Protein AF-0000000079470078 (afdb_homodimer)

Sequence (562 aa):
MTTTRTAFVFAGGGSLGAIQVGALRELVRAGERPDFLVGASVGALNACFFACAPDASGVEQLESIWCKLRRSDIFPVGFAGVLRMLGRGSLFDSRHLRTLVERNLPIRDLEQAKLPVHVVATNLSGATVVLSRGPAAEAVLASAAIPIAFPSVRIGDDYLMDGAIAGNTPILTALELGANRIIVLQTGYACALDGPPVGLAGLGLHAITLLICNQMARDVQIIEGKAIVHVTPHLCPLDVSPFDFKHSEKLIERGAQATRAWLDAGGLDHADTPAVFEHRHMTTTRTAFVFAGGGSLGAIQVGALRELVRAGERPDFLVGASVGALNACFFACAPDASGVEQLESIWCKLRRSDIFPVGFAGVLRMLGRGSLFDSRHLRTLVERNLPIRDLEQAKLPVHVVATNLSGATVVLSRGPAAEAVLASAAIPIAFPSVRIGDDYLMDGAIAGNTPILTALELGANRIIVLQTGYACALDGPPVGLAGLGLHAITLLICNQMARDVQIIEGKAIVHVTPHLCPLDVSPFDFKHSEKLIERGAQATRAWLDAGGLDHADTPAVFEHRH

Radius of gyration: 23.96 Å; Cα contacts (8 Å, |Δi|>4): 1253; chains: 2; bounding box: 62×66×58 Å

pLDDT: mean 86.07, std 15.33, range [37.25, 98.88]

Nearest PDB structures (foldseek):
  5fya-assembly1_A  TM=7.931E-01  e=3.901E-16  Pseudomonas aeruginosa PAO1
  5fqu-assembly1_A  TM=8.367E-01  e=1.237E-14  Pseudomonas aeruginosa PAO1
  5fqu-assembly1_B  TM=8.308E-01  e=2.936E-14  Pseudomonas aeruginosa PAO1
  5fya-assembly1_B  TM=7.875E-01  e=6.197E-15  Pseudomonas aeruginosa PAO1
  4kyi-assembly2_C  TM=5.304E-01  e=1.988E-07  Legionella pneumophila subsp. pneumophila str. Philadelphia 1

Solvent-accessible surface area (backbone atoms only — not comparable to full-atom values): 28267 Å² total; per-residue (Å²): 127,88,77,86,31,32,27,38,28,23,20,30,38,49,36,29,36,29,21,28,52,14,31,48,46,39,41,48,73,71,65,56,75,63,64,30,33,33,12,4,19,40,10,18,48,53,35,52,48,32,20,60,33,81,48,72,67,30,45,51,52,51,50,53,53,46,59,67,44,45,38,63,46,62,58,62,80,45,79,72,36,58,64,53,17,74,75,63,46,18,52,39,71,60,63,47,44,47,51,53,44,56,73,66,39,95,52,64,34,33,69,72,33,78,31,57,35,32,32,27,17,10,36,86,85,36,46,72,40,79,42,50,62,50,56,33,53,61,46,40,52,16,8,50,7,38,70,35,48,22,56,64,32,76,56,90,93,41,48,20,23,20,3,39,64,46,35,29,61,44,57,66,58,42,42,74,74,59,30,43,32,35,41,33,36,44,31,51,62,72,65,80,64,91,58,83,58,69,41,49,68,39,30,47,51,48,52,52,50,33,34,45,52,51,41,48,54,48,50,41,61,65,41,56,91,68,41,42,40,28,69,48,66,68,62,80,85,35,90,64,56,46,74,51,29,83,50,21,58,61,35,18,52,51,24,24,52,50,31,44,53,38,51,75,72,43,48,82,76,47,68,54,58,64,62,77,68,53,78,76,126,125,87,77,86,32,32,27,36,30,22,19,28,38,49,37,30,34,28,20,27,52,15,32,48,47,42,41,47,72,73,66,59,74,62,64,30,33,34,12,4,20,40,10,19,48,53,35,52,49,33,20,60,33,82,48,71,66,30,44,52,50,52,48,54,52,45,59,67,44,46,38,62,46,63,57,64,80,46,78,72,38,55,64,54,17,73,75,64,47,18,53,38,71,58,62,48,45,46,51,54,44,55,73,65,40,95,52,63,35,32,69,69,34,77,31,56,35,33,32,28,19,10,36,87,87,36,46,73,38,76,42,49,62,49,54,33,54,60,46,38,52,16,8,49,9,39,70,35,48,23,55,66,32,75,57,90,93,39,48,20,22,20,3,40,62,46,35,28,63,44,56,66,58,41,41,75,74,59,29,43,31,36,40,35,36,43,30,52,62,72,64,80,63,93,58,84,57,68,41,49,68,38,29,46,51,48,51,51,50,34,31,46,52,51,39,49,53,47,51,42,61,64,41,56,90,67,41,41,39,28,68,50,66,69,59,79,86,36,90,64,56,46,74,51,28,84,50,24,60,61,36,18,51,52,25,23,51,49,30,44,54,38,52,75,70,42,46,81,75,47,66,54,57,64,62,77,70,53,80,75,126

Foldseek 3Di:
DPDAAEEEWEFDFALLSLLLLLLLLQCQVVVDDHQAYEYFAVGLLVRQQCLQPVHNVSSVLVLVLLQPDFLCLQQVPDPVQCVVLVPPQASDECVSVLVSSVVRRPDQWQLPGNHFYWYWWAFPVQAIDIGRIGGSSLSNSLQNQAHNHYAFGDDPNTTTHHRLSNARGPVVVVVVVPHQEYEYRYSADQPPDPDQDDDPVSNVVVVSVVVSLVVLLVVLVVCPPVHFYFYQAHDPNDPDHSSGSNCSNVSSNSSNVSSNVCVVVPSVVHRDHSVRSVPPD/DPDAAEEEWEFDFALLSLLLLLLLLQCQVVVDDHQAYEYFAVGLLVRQQCLQPVHNVSSVLVLVLLQPDALCLQQVPDPVQCVVLVPPQASDECVSVLVSSVVRRPDQWQLPGNHFYWYWWAFPVQAIDIGRIGGSSLSNSLQNQAHNHYAFGDDPNTTTHHRLSNARGPVVVVVVVPHQEYEYRDSADQPPDPDQDDDPVSNVVVVSVVVSLVVLLVVLVVCPPVHFYFYQAHDPNDPDHSSGSNCSNVSSNSSNVSSNVCVVVPSVVHRDHSVRSVPPD

Organism: NCBI:txid2803784

InterPro domains:
  IPR002641 Patatin-like phospholipase domain [PF01734] (9-175)
  IPR002641 Patatin-like phospholipase domain [PS51635] (8-175)
  IPR016035 Acyl transferase/acyl hydrolase/lysophospholipase [SSF52151] (1-195)
  IPR050301 Neuropathy target esterase [PTHR14226] (3-264)

Secondary structure (DSSP, 8-state):
-----EEEEE---GGGHHHHHHHHHHHHHTT---SEEEEETHHHHHHHHHHHS-SHHHHHHHHHHHHH--HHHH----HHHHHHHHHHSSSS-SHHHHHHHHHH---SBGGGSSS-EEEEEEETTS-EEEE-SSBHHHHHHHHT--TTTS--EEETTEEEEETHHHHSS-HHHHHHTT-SEEEEE--------SSPPSHHHHHHHHHHHHHHHHHHHHHHHHHTTTSEEEEPPP-SS----TT-GGGHHHHHHHHHHHHHHHHHTTTTTSPPPGGGG----/-----EEEEE---GGGHHHHHHHHHHHHHTT---SEEEEETHHHHHHHHHHHS-SHHHHHHHHHHHHH--HHHH----HHHHHHHHHHSSSS-SHHHHHHHHHH---SBGGGSSS-EEEEEEETTS-EEEE-SSBHHHHHHHHT--TTTS--EEETTEEEEETHHHHSS-HHHHHHTT-SEEEEE--------SSPPSHHHHHHHHHHHHHHHHHHHHHHHHHTTTSEEEEPPP-SS----TT-GGGHHHHHHHHHHHHHHHHHTTTTTSPPPGGGG----

Structure (mmCIF, N/CA/C/O backbone):
data_AF-0000000079470078-model_v1
#
loop_
_entity.id
_entity.type
_entity.pdbx_description
1 polymer 'Patatin-like phospholipase family protein'
#
loop_
_atom_site.group_PDB
_atom_site.id
_atom_site.type_symbol
_atom_site.label_ato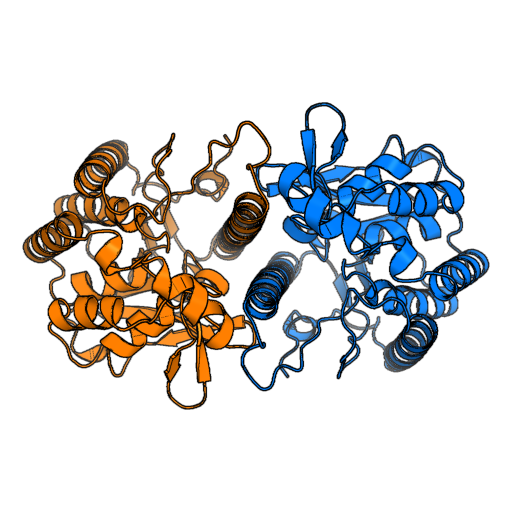m_id
_atom_site.label_alt_id
_atom_site.label_comp_id
_atom_site.label_asym_id
_atom_site.label_entity_id
_atom_site.label_seq_id
_atom_site.pdbx_PDB_ins_code
_atom_site.Cartn_x
_atom_site.Cartn_y
_atom_site.Cartn_z
_atom_site.occupancy
_atom_site.B_iso_or_equiv
_atom_site.auth_seq_id
_atom_site.auth_comp_id
_atom_site.auth_asym_id
_atom_site.auth_atom_id
_atom_site.pdbx_PDB_model_num
ATOM 1 N N . MET A 1 1 ? 31.797 -16.391 -11.164 1 42.53 1 MET A N 1
ATOM 2 C CA . MET A 1 1 ? 30.672 -16 -12.016 1 42.53 1 MET A CA 1
ATOM 3 C C . MET A 1 1 ? 29.344 -16.25 -11.312 1 42.53 1 MET A C 1
ATOM 5 O O . MET A 1 1 ? 29.047 -17.359 -10.898 1 42.53 1 MET A O 1
ATOM 9 N N . THR A 1 2 ? 28.766 -15.242 -10.648 1 64.88 2 THR A N 1
ATOM 10 C CA . THR A 1 2 ? 27.625 -15.531 -9.773 1 64.88 2 THR A CA 1
ATOM 11 C C . THR A 1 2 ? 26.547 -16.281 -10.531 1 64.88 2 THR A C 1
ATOM 13 O O . THR A 1 2 ? 26.266 -15.984 -11.695 1 64.88 2 THR A O 1
ATOM 16 N N . THR A 1 3 ? 26.344 -17.625 -10.312 1 88 3 THR A N 1
ATOM 17 C CA . THR A 1 3 ? 25.359 -18.5 -10.93 1 88 3 THR A CA 1
ATOM 18 C C . THR A 1 3 ? 23.984 -17.844 -10.984 1 88 3 THR A C 1
ATOM 20 O O . THR A 1 3 ? 23.562 -17.203 -10.016 1 88 3 THR A O 1
ATOM 23 N N . THR A 1 4 ? 23.453 -17.75 -12.242 1 93.75 4 THR A N 1
ATOM 24 C CA . THR A 1 4 ? 22.141 -17.156 -12.445 1 93.75 4 THR A CA 1
ATOM 25 C C . THR A 1 4 ? 21.062 -18 -11.805 1 93.75 4 THR A C 1
ATOM 27 O O . THR A 1 4 ? 21 -19.219 -12.016 1 93.75 4 THR A O 1
ATOM 30 N N . ARG A 1 5 ? 20.391 -17.469 -10.891 1 97.75 5 ARG A N 1
ATOM 31 C CA . ARG A 1 5 ? 19.219 -18.078 -10.281 1 97.75 5 ARG A CA 1
ATOM 32 C C . ARG A 1 5 ? 17.953 -17.344 -10.688 1 97.75 5 ARG A C 1
ATOM 34 O O . ARG A 1 5 ? 17.703 -16.219 -10.227 1 97.75 5 ARG A O 1
ATOM 41 N N . THR A 1 6 ? 17.109 -18.016 -11.539 1 98 6 THR A N 1
ATOM 42 C CA . THR A 1 6 ? 15.961 -17.359 -12.164 1 98 6 THR A CA 1
ATOM 43 C C . THR A 1 6 ? 14.664 -17.719 -11.438 1 98 6 THR A C 1
ATOM 45 O O . THR A 1 6 ? 14.398 -18.906 -11.18 1 98 6 THR A O 1
ATOM 48 N N . ALA A 1 7 ? 13.93 -16.703 -11.094 1 98.62 7 ALA A N 1
ATOM 49 C CA . ALA A 1 7 ? 12.594 -16.922 -10.531 1 98.62 7 ALA A CA 1
ATOM 50 C C . ALA A 1 7 ? 11.516 -16.391 -11.469 1 98.62 7 ALA A C 1
ATOM 52 O O . ALA A 1 7 ? 11.672 -15.32 -12.07 1 98.62 7 ALA A O 1
ATOM 53 N N . PHE A 1 8 ? 10.492 -17.156 -11.703 1 98.69 8 PHE A N 1
ATOM 54 C CA . PHE A 1 8 ? 9.242 -16.609 -12.227 1 98.69 8 PHE A CA 1
ATOM 55 C C . PHE A 1 8 ? 8.344 -16.125 -11.094 1 98.69 8 PHE A C 1
ATOM 57 O O . PHE A 1 8 ? 8.078 -16.875 -10.148 1 98.69 8 PHE A O 1
ATOM 64 N N . VAL A 1 9 ? 7.965 -14.898 -11.164 1 98.38 9 VAL A N 1
ATOM 65 C CA . VAL A 1 9 ? 7.094 -14.297 -10.156 1 98.38 9 VAL A CA 1
ATOM 66 C C . VAL A 1 9 ? 5.711 -14.039 -10.75 1 98.38 9 VAL A C 1
ATOM 68 O O . VAL A 1 9 ? 5.586 -13.328 -11.75 1 98.38 9 VAL A O 1
ATOM 71 N N . PHE A 1 10 ? 4.738 -14.664 -10.125 1 97.88 10 PHE A N 1
ATOM 72 C CA . PHE A 1 10 ? 3.361 -14.539 -10.594 1 97.88 10 PHE A CA 1
ATOM 73 C C . PHE A 1 10 ? 2.582 -13.562 -9.727 1 97.88 10 PHE A C 1
ATOM 75 O O . PHE A 1 10 ? 2.309 -13.836 -8.555 1 97.88 10 PHE A O 1
ATOM 82 N N . ALA A 1 11 ? 2.164 -12.453 -10.312 1 95.5 11 ALA A N 1
ATOM 83 C CA . ALA A 1 11 ? 1.439 -11.406 -9.594 1 95.5 11 ALA A CA 1
ATOM 84 C C . ALA A 1 11 ? -0.006 -11.828 -9.336 1 95.5 11 ALA A C 1
ATOM 86 O O . ALA A 1 11 ? -0.563 -12.648 -10.062 1 95.5 11 ALA A O 1
ATOM 87 N N . GLY A 1 12 ? -0.59 -11.289 -8.297 1 93.44 12 GLY A N 1
ATOM 88 C CA . GLY A 1 12 ? -2.025 -11.414 -8.094 1 93.44 12 GLY A CA 1
ATOM 89 C C . GLY A 1 12 ? -2.84 -10.57 -9.055 1 93.44 12 GLY A C 1
ATOM 90 O O . GLY A 1 12 ? -2.307 -9.664 -9.695 1 93.44 12 GLY A O 1
ATOM 91 N N . GLY A 1 13 ? -4.172 -10.953 -9.125 1 89.75 13 GLY A N 1
ATOM 92 C CA . GLY A 1 13 ? -4.965 -10.148 -10.047 1 89.75 13 GLY A CA 1
ATOM 93 C C . GLY A 1 13 ? -6.309 -10.773 -10.367 1 89.75 13 GLY A C 1
ATOM 94 O O . GLY A 1 13 ? -6.973 -10.367 -11.328 1 89.75 13 GLY A O 1
ATOM 95 N N . GLY A 1 14 ? -6.766 -11.734 -9.664 1 88.12 14 GLY A N 1
ATOM 96 C CA . GLY A 1 14 ? -8.055 -12.367 -9.906 1 88.12 14 GLY A CA 1
ATOM 97 C C . GLY A 1 14 ? -8.164 -13.016 -11.273 1 88.12 14 GLY A C 1
ATOM 98 O O . GLY A 1 14 ? -7.293 -13.797 -11.664 1 88.12 14 GLY A O 1
ATOM 99 N N . SER A 1 15 ? -9.25 -12.633 -11.984 1 85.5 15 SER A N 1
ATOM 100 C CA . SER A 1 15 ? -9.508 -13.234 -13.289 1 85.5 15 SER A CA 1
ATOM 101 C C . SER A 1 15 ? -8.414 -12.875 -14.289 1 85.5 15 SER A C 1
ATOM 103 O O . SER A 1 15 ? -8.25 -13.547 -15.305 1 85.5 15 SER A O 1
ATOM 105 N N . LEU A 1 16 ? -7.664 -11.945 -13.992 1 88.69 16 LEU A N 1
ATOM 106 C CA . LEU A 1 16 ? -6.621 -11.492 -14.906 1 88.69 16 LEU A CA 1
ATOM 107 C C . LEU A 1 16 ? -5.41 -12.414 -14.859 1 88.69 16 LEU A C 1
ATOM 109 O O . LEU A 1 16 ? -4.488 -12.281 -15.664 1 88.69 16 LEU A O 1
ATOM 113 N N . GLY A 1 17 ? -5.484 -13.336 -13.977 1 93.25 17 GLY A N 1
ATOM 114 C CA . GLY A 1 17 ? -4.484 -14.391 -13.961 1 93.25 17 GLY A CA 1
ATOM 115 C C . GLY A 1 17 ? -4.41 -15.164 -15.266 1 93.25 17 GLY A C 1
ATOM 116 O O . GLY A 1 17 ? -3.404 -15.812 -15.555 1 93.25 17 GLY A O 1
ATOM 117 N N . ALA A 1 18 ? -5.465 -15.078 -16.047 1 94 18 ALA A N 1
ATOM 118 C CA . ALA A 1 18 ? -5.492 -15.719 -17.344 1 94 18 ALA A CA 1
ATOM 119 C C . ALA A 1 18 ? -4.402 -15.156 -18.266 1 94 18 ALA A C 1
ATOM 121 O O . ALA A 1 18 ? -3.846 -15.875 -19.094 1 94 18 ALA A O 1
ATOM 122 N N . ILE A 1 19 ? -4.07 -13.938 -18.125 1 94.88 19 ILE A N 1
ATOM 123 C CA . ILE A 1 19 ? -3.033 -13.281 -18.906 1 94.88 19 ILE A CA 1
ATOM 124 C C . ILE A 1 19 ? -1.687 -13.953 -18.656 1 94.88 19 ILE A C 1
ATOM 126 O O . ILE A 1 19 ? -0.896 -14.148 -19.578 1 94.88 19 ILE A O 1
ATOM 130 N N . GLN A 1 20 ? -1.44 -14.336 -17.438 1 97.06 20 GLN A N 1
ATOM 131 C CA . GLN A 1 20 ? -0.199 -15 -17.047 1 97.06 20 GLN A CA 1
ATOM 132 C C . GLN A 1 20 ? -0.036 -16.328 -17.781 1 97.06 20 GLN A C 1
ATOM 134 O O . GLN A 1 20 ? 1.083 -16.734 -18.109 1 97.06 20 GLN A O 1
ATOM 139 N N . VAL A 1 21 ? -1.166 -17 -17.969 1 97.38 21 VAL A N 1
ATOM 140 C CA . VAL A 1 21 ? -1.123 -18.297 -18.641 1 97.38 21 VAL A CA 1
ATOM 141 C C . VAL A 1 21 ? -0.619 -18.125 -20.078 1 97.38 21 VAL A C 1
ATOM 143 O O . VAL A 1 21 ? 0.229 -18.891 -20.547 1 97.38 21 VAL A O 1
ATOM 146 N N . GLY A 1 22 ? -1.118 -17.125 -20.766 1 97.5 22 GLY A N 1
ATOM 147 C CA . GLY A 1 22 ? -0.617 -16.812 -22.094 1 97.5 22 GLY A CA 1
ATOM 148 C C . GLY A 1 22 ? 0.854 -16.438 -22.094 1 97.5 22 GLY A C 1
ATOM 149 O O . GLY A 1 22 ? 1.605 -16.891 -22.969 1 97.5 22 GLY A O 1
ATOM 150 N N . ALA A 1 23 ? 1.234 -15.617 -21.172 1 97.56 23 ALA A N 1
ATOM 151 C CA . ALA A 1 23 ? 2.639 -15.227 -21.047 1 97.56 23 ALA A CA 1
ATOM 152 C C . ALA A 1 23 ? 3.523 -16.453 -20.797 1 97.56 23 ALA A C 1
ATOM 154 O O . ALA A 1 23 ? 4.586 -16.578 -21.406 1 97.56 23 ALA A O 1
ATOM 155 N N . LEU A 1 24 ? 3.039 -17.281 -19.922 1 98.25 24 LEU A N 1
ATOM 156 C CA . LEU A 1 24 ? 3.771 -18.5 -19.562 1 98.25 24 LEU A CA 1
ATOM 157 C C . LEU A 1 24 ? 3.963 -19.391 -20.781 1 98.25 24 LEU A C 1
ATOM 159 O O . LEU A 1 24 ? 5.043 -19.953 -20.984 1 98.25 24 LEU A O 1
ATOM 163 N N . ARG A 1 25 ? 2.967 -19.547 -21.547 1 98.12 25 ARG A N 1
ATOM 164 C CA . ARG A 1 25 ? 3.023 -20.328 -22.781 1 98.12 25 ARG A CA 1
ATOM 165 C C . ARG A 1 25 ? 4.168 -19.875 -23.672 1 98.12 25 ARG A C 1
ATOM 167 O O . ARG A 1 25 ? 4.965 -20.688 -24.141 1 98.12 25 ARG A O 1
ATOM 174 N N . GLU A 1 26 ? 4.258 -18.609 -23.875 1 98.19 26 GLU A N 1
ATOM 175 C CA . GLU A 1 26 ? 5.258 -18.062 -24.781 1 98.19 26 GLU A CA 1
ATOM 176 C C . GLU A 1 26 ? 6.652 -18.109 -24.172 1 98.19 26 GLU A C 1
ATOM 178 O O . GLU A 1 26 ? 7.641 -18.328 -24.875 1 98.19 26 GLU A O 1
ATOM 183 N N . LEU A 1 27 ? 6.773 -17.906 -22.891 1 97.94 27 LEU A N 1
ATOM 184 C CA . LEU A 1 27 ? 8.062 -18.016 -22.219 1 97.94 27 LEU A CA 1
ATOM 185 C C . LEU A 1 27 ? 8.617 -19.422 -22.312 1 97.94 27 LEU A C 1
ATOM 187 O O . LEU A 1 27 ? 9.797 -19.625 -22.625 1 97.94 27 LEU A O 1
ATOM 191 N N . VAL A 1 28 ? 7.754 -20.406 -22.016 1 97.94 28 VAL A N 1
ATOM 192 C CA . VAL A 1 28 ? 8.156 -21.797 -22.094 1 97.94 28 VAL A CA 1
ATOM 193 C C . VAL A 1 28 ? 8.539 -22.156 -23.531 1 97.94 28 VAL A C 1
ATOM 195 O O . VAL A 1 28 ? 9.547 -22.828 -23.766 1 97.94 28 VAL A O 1
ATOM 198 N N . ARG A 1 29 ? 7.805 -21.703 -24.453 1 97 29 ARG A N 1
ATOM 199 C CA . ARG A 1 29 ? 8.102 -21.938 -25.859 1 97 29 ARG A CA 1
ATOM 200 C C . ARG A 1 29 ? 9.461 -21.344 -26.25 1 97 29 ARG A C 1
ATOM 202 O O . ARG A 1 29 ? 10.188 -21.922 -27.062 1 97 29 ARG A O 1
ATOM 209 N N . ALA A 1 30 ? 9.766 -20.266 -25.703 1 96.69 30 ALA A N 1
ATOM 210 C CA . ALA A 1 30 ? 11.016 -19.578 -26 1 96.69 30 ALA A CA 1
ATOM 211 C C . ALA A 1 30 ? 12.195 -20.234 -25.281 1 96.69 30 ALA A C 1
ATOM 213 O O . ALA A 1 30 ? 13.336 -19.797 -25.438 1 96.69 30 ALA A O 1
ATOM 214 N N . GLY A 1 31 ? 11.906 -21.203 -24.438 1 96.38 31 GLY A N 1
ATOM 215 C CA . GLY A 1 31 ? 12.961 -21.984 -23.797 1 96.38 31 GLY A CA 1
ATOM 216 C C . GLY A 1 31 ? 13.328 -21.453 -22.406 1 96.38 31 GLY A C 1
ATOM 217 O O . GLY A 1 31 ? 14.305 -21.922 -21.812 1 96.38 31 GLY A O 1
ATOM 218 N N . GLU A 1 32 ? 12.594 -20.516 -21.891 1 96.56 32 GLU A N 1
ATOM 219 C CA . GLU A 1 32 ? 12.852 -20 -20.547 1 96.56 32 GLU A CA 1
ATOM 220 C C . GLU A 1 32 ? 12.438 -21 -19.469 1 96.56 32 GLU A C 1
ATOM 222 O O . GLU A 1 32 ? 11.383 -21.641 -19.578 1 96.56 32 GLU A O 1
ATOM 227 N N . ARG A 1 33 ? 13.375 -21.188 -18.484 1 96.5 33 ARG A N 1
ATOM 228 C CA . ARG A 1 33 ? 13.102 -22.109 -17.391 1 96.5 33 ARG A CA 1
ATOM 229 C C . ARG A 1 33 ? 13.484 -21.469 -16.047 1 96.5 33 ARG A C 1
ATOM 231 O O . ARG A 1 33 ? 14.609 -21.016 -15.867 1 96.5 33 ARG A O 1
ATOM 238 N N . PRO A 1 34 ? 12.555 -21.453 -15.133 1 98.06 34 PRO A N 1
ATOM 239 C CA . PRO A 1 34 ? 12.875 -20.922 -13.805 1 98.06 34 PRO A CA 1
ATOM 240 C C . PRO A 1 34 ? 13.523 -21.953 -12.891 1 98.06 34 PRO A C 1
ATOM 242 O O . PRO A 1 34 ? 13.336 -23.156 -13.094 1 98.06 34 PRO A O 1
ATOM 245 N N . ASP A 1 35 ? 14.289 -21.469 -11.938 1 98.5 35 ASP A N 1
ATOM 246 C CA . ASP A 1 35 ? 14.789 -22.312 -10.859 1 98.5 35 ASP A CA 1
ATOM 247 C C . ASP A 1 35 ? 13.727 -22.5 -9.773 1 98.5 35 ASP A C 1
ATOM 249 O O . ASP A 1 35 ? 13.703 -23.516 -9.086 1 98.5 35 ASP A O 1
ATOM 253 N N . PHE A 1 36 ? 12.914 -21.516 -9.586 1 98.75 36 PHE A N 1
ATOM 254 C CA . PHE A 1 36 ? 11.797 -21.625 -8.656 1 98.75 36 PHE A CA 1
ATOM 255 C C . PHE A 1 36 ? 10.703 -20.625 -9 1 98.75 36 PHE A C 1
ATOM 257 O O . PHE A 1 36 ? 10.906 -19.75 -9.844 1 98.75 36 PHE A O 1
ATOM 264 N N . LEU A 1 37 ? 9.547 -20.781 -8.367 1 98.81 37 LEU A N 1
ATOM 265 C CA . LEU A 1 37 ? 8.375 -19.953 -8.625 1 98.81 37 LEU A CA 1
ATOM 266 C C . LEU A 1 37 ? 7.902 -19.281 -7.344 1 98.81 37 LEU A C 1
ATOM 268 O O . LEU A 1 37 ? 8.008 -19.844 -6.258 1 98.81 37 LEU A O 1
ATOM 272 N N . VAL A 1 38 ? 7.449 -18.062 -7.434 1 98.81 38 VAL A N 1
ATOM 273 C CA . VAL A 1 38 ? 6.801 -17.328 -6.352 1 98.81 38 VAL A CA 1
ATOM 274 C C . VAL A 1 38 ? 5.477 -16.75 -6.84 1 98.81 38 VAL A C 1
ATOM 276 O O . VAL A 1 38 ? 5.395 -16.234 -7.957 1 98.81 38 VAL A O 1
ATOM 279 N N . GLY A 1 39 ? 4.457 -16.844 -6.023 1 98.5 39 GLY A N 1
ATOM 280 C CA . GLY A 1 39 ? 3.184 -16.312 -6.469 1 98.5 39 GLY A CA 1
ATOM 281 C C . GLY A 1 39 ? 2.322 -15.797 -5.328 1 98.5 39 GLY A C 1
ATOM 282 O O . GLY A 1 39 ? 2.473 -16.234 -4.188 1 98.5 39 GLY A O 1
ATOM 283 N N . ALA A 1 40 ? 1.438 -14.914 -5.617 1 97.75 40 ALA A N 1
ATOM 284 C CA . ALA A 1 40 ? 0.441 -14.383 -4.691 1 97.75 40 ALA A CA 1
ATOM 285 C C . ALA A 1 40 ? -0.959 -14.453 -5.293 1 97.75 40 ALA A C 1
ATOM 287 O O . ALA A 1 40 ? -1.159 -14.117 -6.461 1 97.75 40 ALA A O 1
ATOM 288 N N . SER A 1 41 ? -1.941 -14.859 -4.461 1 95.88 41 SER A N 1
ATOM 289 C CA . SER A 1 41 ? -3.336 -14.945 -4.879 1 95.88 41 SER A CA 1
ATOM 290 C C . SER A 1 41 ? -3.486 -15.812 -6.125 1 95.88 41 SER A C 1
ATOM 292 O O . SER A 1 41 ? -3.031 -16.953 -6.152 1 95.88 41 SER A O 1
ATOM 294 N N . VAL A 1 42 ? -4.082 -15.336 -7.172 1 93.56 42 VAL A N 1
ATOM 295 C CA . VAL A 1 42 ? -4.246 -16.125 -8.391 1 93.56 42 VAL A CA 1
ATOM 296 C C . VAL A 1 42 ? -2.877 -16.516 -8.945 1 93.56 42 VAL A C 1
ATOM 298 O O . VAL A 1 42 ? -2.727 -17.578 -9.539 1 93.56 42 VAL A O 1
ATOM 301 N N . GLY A 1 43 ? -1.901 -15.664 -8.734 1 96.81 43 GLY A N 1
ATOM 302 C CA . GLY A 1 43 ? -0.54 -16 -9.117 1 96.81 43 GLY A CA 1
ATOM 303 C C . GLY A 1 43 ? -0.015 -17.234 -8.398 1 96.81 43 GLY A C 1
ATOM 304 O O . GLY A 1 43 ? 0.712 -18.047 -8.984 1 96.81 43 GLY A O 1
ATOM 305 N N . ALA A 1 44 ? -0.37 -17.328 -7.133 1 97.75 44 ALA A N 1
ATOM 306 C CA . ALA A 1 44 ? -0.002 -18.531 -6.387 1 97.75 44 ALA A CA 1
ATOM 307 C C . ALA A 1 44 ? -0.649 -19.766 -6.996 1 97.75 44 ALA A C 1
ATOM 309 O O . ALA A 1 44 ? -0.018 -20.828 -7.086 1 97.75 44 ALA A O 1
ATOM 310 N N . LEU A 1 45 ? -1.897 -19.625 -7.387 1 95.25 45 LEU A N 1
ATOM 311 C CA . LEU A 1 45 ? -2.592 -20.719 -8.047 1 95.25 45 LEU A CA 1
ATOM 312 C C . LEU A 1 45 ? -1.86 -21.141 -9.32 1 95.25 45 LEU A C 1
ATOM 314 O O . LEU A 1 45 ? -1.527 -22.312 -9.492 1 95.25 45 LEU A O 1
ATOM 318 N N . ASN A 1 46 ? -1.574 -20.188 -10.172 1 97.38 46 ASN A N 1
ATOM 319 C CA . ASN A 1 46 ? -0.867 -20.469 -11.414 1 97.38 46 ASN A CA 1
ATOM 320 C C . ASN A 1 46 ? 0.509 -21.078 -11.156 1 97.38 46 ASN A C 1
ATOM 322 O O . ASN A 1 46 ? 0.897 -22.047 -11.805 1 97.38 46 ASN A O 1
ATOM 326 N N . ALA A 1 47 ? 1.214 -20.5 -10.211 1 98.38 47 ALA A N 1
ATOM 327 C CA . ALA A 1 47 ? 2.561 -20.969 -9.891 1 98.38 47 ALA A CA 1
ATOM 328 C C . ALA A 1 47 ? 2.537 -22.406 -9.398 1 98.38 47 ALA A C 1
ATOM 330 O O . ALA A 1 47 ? 3.344 -23.234 -9.844 1 98.38 47 ALA A O 1
ATOM 331 N N . CYS A 1 48 ? 1.633 -22.734 -8.516 1 97.88 48 CYS A N 1
ATOM 332 C CA . CYS A 1 48 ? 1.561 -24.078 -7.953 1 97.88 48 CYS A CA 1
ATOM 333 C C . CYS A 1 48 ? 1.213 -25.109 -9.031 1 97.88 48 CYS A C 1
ATOM 335 O O . CYS A 1 48 ? 1.815 -26.188 -9.086 1 97.88 48 CYS A O 1
ATOM 337 N N . PHE A 1 49 ? 0.284 -24.766 -9.852 1 96.75 49 PHE A N 1
ATOM 338 C CA . PHE A 1 49 ? -0.088 -25.688 -10.922 1 96.75 49 PHE A CA 1
ATOM 339 C C . PHE A 1 49 ? 1.086 -25.922 -11.859 1 96.75 49 PHE A C 1
ATOM 341 O O . PHE A 1 49 ? 1.413 -27.078 -12.172 1 96.75 49 PHE A O 1
ATOM 348 N N . PHE A 1 50 ? 1.707 -24.844 -12.32 1 98.06 50 PHE A N 1
ATOM 349 C CA . PHE A 1 50 ? 2.83 -24.969 -13.242 1 98.06 50 PHE A CA 1
ATOM 350 C C . PHE A 1 50 ? 3.982 -25.719 -12.594 1 98.06 50 PHE A C 1
ATOM 352 O O . PHE A 1 50 ? 4.695 -26.484 -13.258 1 98.06 50 PHE A O 1
ATOM 359 N N . ALA A 1 51 ? 4.168 -25.516 -11.297 1 98.44 51 ALA A N 1
ATOM 360 C CA . ALA A 1 51 ? 5.262 -26.156 -10.57 1 98.44 51 ALA A CA 1
ATOM 361 C C . ALA A 1 51 ? 5.152 -27.688 -10.656 1 98.44 51 ALA A C 1
ATOM 363 O O . ALA A 1 51 ? 6.16 -28.391 -10.594 1 98.44 51 ALA A O 1
ATOM 364 N N . CYS A 1 52 ? 3.969 -28.219 -10.789 1 97.25 52 CYS A N 1
ATOM 365 C CA . CYS A 1 52 ? 3.723 -29.656 -10.82 1 97.25 52 CYS A CA 1
ATOM 366 C C . CYS A 1 52 ? 4.039 -30.234 -12.195 1 97.25 52 CYS A C 1
ATOM 368 O O . CYS A 1 52 ? 4.363 -31.406 -12.32 1 97.25 52 CYS A O 1
ATOM 370 N N . ALA A 1 53 ? 3.889 -29.469 -13.219 1 96.94 53 ALA A N 1
ATOM 371 C CA . ALA A 1 53 ? 4.219 -29.828 -14.594 1 96.94 53 ALA A CA 1
ATOM 372 C C . ALA A 1 53 ? 4.816 -28.641 -15.344 1 96.94 53 ALA A C 1
ATOM 374 O O . ALA A 1 53 ? 4.176 -28.062 -16.219 1 96.94 53 ALA A O 1
ATOM 375 N N . PRO A 1 54 ? 6.105 -28.359 -15.094 1 97.69 54 PRO A N 1
ATOM 376 C CA . PRO A 1 54 ? 6.727 -27.125 -15.594 1 97.69 54 PRO A CA 1
ATOM 377 C C . PRO A 1 54 ? 7.215 -27.266 -17.031 1 97.69 54 PRO A C 1
ATOM 379 O O . PRO A 1 54 ? 8.398 -27.047 -17.312 1 97.69 54 PRO A O 1
ATOM 382 N N . ASP A 1 55 ? 6.297 -27.578 -17.922 1 97.06 55 ASP A N 1
ATOM 383 C CA . ASP A 1 55 ? 6.562 -27.734 -19.344 1 97.06 55 ASP A CA 1
ATOM 384 C C . ASP A 1 55 ? 5.348 -27.328 -20.188 1 97.06 55 ASP A C 1
ATOM 386 O O . ASP A 1 55 ? 4.383 -26.781 -19.656 1 97.06 55 ASP A O 1
ATOM 390 N N . ALA A 1 56 ? 5.461 -27.516 -21.484 1 97.06 56 ALA A N 1
ATOM 391 C CA . ALA A 1 56 ? 4.41 -27.078 -22.406 1 97.06 56 ALA A CA 1
ATOM 392 C C . ALA A 1 56 ? 3.094 -27.797 -22.094 1 97.06 56 ALA A C 1
ATOM 394 O O . ALA A 1 56 ? 2.023 -27.188 -22.188 1 97.06 56 ALA A O 1
ATOM 395 N N . SER A 1 57 ? 3.178 -29 -21.781 1 95.69 57 SER A N 1
ATOM 396 C CA . SER A 1 57 ? 1.975 -29.766 -21.453 1 95.69 57 SER A CA 1
ATOM 397 C C . SER A 1 57 ? 1.291 -29.219 -20.203 1 95.69 57 SER A C 1
ATOM 399 O O . SER A 1 57 ? 0.062 -29.141 -20.156 1 95.69 57 SER A O 1
ATOM 401 N N . GLY A 1 58 ? 2.084 -28.938 -19.234 1 95.62 58 GLY A N 1
ATOM 402 C CA . GLY A 1 58 ? 1.534 -28.328 -18.047 1 95.62 58 GLY A CA 1
ATOM 403 C C . GLY A 1 58 ? 0.846 -27 -18.297 1 95.62 58 GLY A C 1
ATOM 404 O O . GLY A 1 58 ? -0.19 -26.703 -17.703 1 95.62 58 GLY A O 1
ATOM 405 N N . VAL A 1 59 ? 1.401 -26.188 -19.188 1 97.75 59 VAL A N 1
ATOM 406 C CA . VAL A 1 59 ? 0.795 -24.906 -19.547 1 97.75 59 VAL A CA 1
ATOM 407 C C . VAL A 1 59 ? -0.545 -25.156 -20.234 1 97.75 59 VAL A C 1
ATOM 409 O O . VAL A 1 59 ? -1.522 -24.453 -19.969 1 97.75 59 VAL A O 1
ATOM 412 N N . GLU A 1 60 ? -0.578 -26.094 -21.094 1 96.38 60 GLU A N 1
ATOM 413 C CA . GLU A 1 60 ? -1.816 -26.438 -21.781 1 96.38 60 GLU A CA 1
ATOM 414 C C . GLU A 1 60 ? -2.908 -26.844 -20.797 1 96.38 60 GLU A C 1
ATOM 416 O O . GLU A 1 60 ? -4.07 -26.484 -20.969 1 96.38 60 GLU A O 1
ATOM 421 N N . GLN A 1 61 ? -2.566 -27.641 -19.875 1 94.94 61 GLN A N 1
ATOM 422 C CA . GLN A 1 61 ? -3.521 -28.047 -18.844 1 94.94 61 GLN A CA 1
ATOM 423 C C . GLN A 1 61 ? -4.031 -26.844 -18.062 1 94.94 61 GLN A C 1
ATOM 425 O O . GLN A 1 61 ? -5.227 -26.734 -17.781 1 94.94 61 GLN A O 1
ATOM 430 N N . LEU A 1 62 ? -3.127 -26.031 -17.688 1 95.69 62 LEU A N 1
ATOM 431 C CA . LEU A 1 62 ? -3.492 -24.812 -16.969 1 95.69 62 LEU A CA 1
ATOM 432 C C . LEU A 1 62 ? -4.453 -23.969 -17.797 1 95.69 62 LEU A C 1
ATOM 434 O O . LEU A 1 62 ? -5.426 -23.422 -17.266 1 95.69 62 LEU A O 1
ATOM 438 N N . GLU A 1 63 ? -4.164 -23.844 -19.078 1 96.12 63 GLU A N 1
ATOM 439 C CA . GLU A 1 63 ? -5.059 -23.141 -20 1 96.12 63 GLU A CA 1
ATOM 440 C C . GLU A 1 63 ? -6.461 -23.734 -19.969 1 96.12 63 GLU A C 1
ATOM 442 O O . GLU A 1 63 ? -7.453 -23 -19.906 1 96.12 63 GLU A O 1
ATOM 447 N N . SER A 1 64 ? -6.512 -24.984 -20.031 1 94.25 64 SER A N 1
ATOM 448 C CA . SER A 1 64 ? -7.797 -25.672 -20.031 1 94.25 64 SER A CA 1
ATOM 449 C C . SER A 1 64 ? -8.57 -25.406 -18.75 1 94.25 64 SER A C 1
ATOM 451 O O . SER A 1 64 ? -9.789 -25.219 -18.781 1 94.25 64 SER A O 1
ATOM 453 N N . ILE A 1 65 ? -7.914 -25.422 -17.656 1 91.06 65 ILE A N 1
ATOM 454 C CA . ILE A 1 65 ? -8.531 -25.141 -16.359 1 91.06 65 ILE A CA 1
ATOM 455 C C . ILE A 1 65 ? -9.125 -23.734 -16.375 1 91.06 65 ILE A C 1
ATOM 457 O O . ILE A 1 65 ? -10.289 -23.547 -15.992 1 91.06 65 ILE A O 1
ATOM 461 N N . TRP A 1 66 ? -8.375 -22.781 -16.828 1 92.81 66 TRP A N 1
ATOM 462 C CA . TRP A 1 66 ? -8.844 -21.391 -16.859 1 92.81 66 TRP A CA 1
ATOM 463 C C . TRP A 1 66 ? -10.055 -21.25 -17.766 1 92.81 66 TRP A C 1
ATOM 465 O O . TRP A 1 66 ? -11.008 -20.531 -17.438 1 92.81 66 TRP A O 1
ATOM 475 N N . CYS A 1 67 ? -10.047 -21.891 -18.859 1 91.38 67 CYS A N 1
ATOM 476 C CA . CYS A 1 67 ? -11.117 -21.75 -19.844 1 91.38 67 CYS A CA 1
ATOM 477 C C . CYS A 1 67 ? -12.414 -22.375 -19.328 1 91.38 67 CYS A C 1
ATOM 479 O O . CYS A 1 67 ? -13.5 -22.047 -19.797 1 91.38 67 CYS A O 1
ATOM 481 N N . LYS A 1 68 ? -12.312 -23.203 -18.328 1 85.12 68 LYS A N 1
ATOM 482 C CA . LYS A 1 68 ? -13.492 -23.859 -17.766 1 85.12 68 LYS A CA 1
ATOM 483 C C . LYS A 1 68 ? -13.984 -23.125 -16.516 1 85.12 68 LYS A C 1
ATOM 485 O O . LYS A 1 68 ? -15.07 -23.406 -16 1 85.12 68 LYS A O 1
ATOM 490 N N . LEU A 1 69 ? -13.18 -22.219 -16.047 1 81.44 69 LEU A N 1
ATOM 491 C CA . LEU A 1 69 ? -13.523 -21.5 -14.82 1 81.44 69 LEU A CA 1
ATOM 492 C C . LEU A 1 69 ? -14.672 -20.531 -15.055 1 81.44 69 LEU A C 1
ATOM 494 O O . LEU A 1 69 ? -14.727 -19.875 -16.094 1 81.44 69 LEU A O 1
ATOM 498 N N . ARG A 1 70 ? -15.719 -20.562 -14.164 1 73.81 70 ARG A N 1
ATOM 499 C CA . ARG A 1 70 ? -16.812 -19.594 -14.125 1 73.81 70 ARG A CA 1
ATOM 500 C C . ARG A 1 70 ? -16.812 -18.812 -12.812 1 73.81 70 ARG A C 1
ATOM 502 O O . ARG A 1 70 ? -16.234 -19.281 -11.82 1 73.81 70 ARG A O 1
ATOM 509 N N . ARG A 1 71 ? -17.359 -17.547 -12.922 1 69.38 71 ARG A N 1
ATOM 510 C CA . ARG A 1 71 ? -17.469 -16.703 -11.734 1 69.38 71 ARG A CA 1
ATOM 511 C C . ARG A 1 71 ? -18.078 -17.484 -10.578 1 69.38 71 ARG A C 1
ATOM 513 O O . ARG A 1 71 ? -17.672 -17.312 -9.422 1 69.38 71 ARG A O 1
ATOM 520 N N . SER A 1 72 ? -19.047 -18.234 -10.844 1 65.88 72 SER A N 1
ATOM 521 C CA . SER A 1 72 ? -19.781 -18.984 -9.828 1 65.88 72 SER A CA 1
ATOM 522 C C . SER A 1 72 ? -18.891 -20.016 -9.148 1 65.88 72 SER A C 1
ATOM 524 O O . SER A 1 72 ? -19.172 -2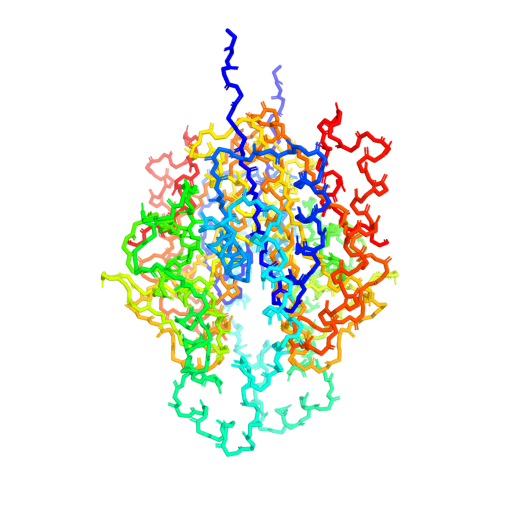0.438 -8.023 1 65.88 72 SER A O 1
ATOM 526 N N . ASP A 1 73 ? -17.859 -20.312 -9.805 1 64.75 73 ASP A N 1
ATOM 527 C CA . ASP A 1 73 ? -16.938 -21.281 -9.227 1 64.75 73 ASP A CA 1
ATOM 528 C C . ASP A 1 73 ? -16.078 -20.656 -8.125 1 64.75 73 ASP A C 1
ATOM 530 O O . ASP A 1 73 ? -15.633 -21.344 -7.207 1 64.75 73 ASP A O 1
ATOM 534 N N . ILE A 1 74 ? -15.875 -19.312 -8.234 1 63.09 74 ILE A N 1
ATOM 535 C CA . ILE A 1 74 ? -14.969 -18.625 -7.316 1 63.09 74 ILE A CA 1
ATOM 536 C C . ILE A 1 74 ? -15.766 -17.703 -6.398 1 63.09 74 ILE A C 1
ATOM 538 O O . ILE A 1 74 ? -15.516 -17.656 -5.191 1 63.09 74 ILE A O 1
ATOM 542 N N . PHE A 1 75 ? -16.719 -16.969 -7.012 1 56.91 75 PHE A N 1
ATOM 543 C CA . PHE A 1 75 ? -17.531 -16.016 -6.281 1 56.91 75 PHE A CA 1
ATOM 544 C C . PHE A 1 75 ? -19.016 -16.344 -6.418 1 56.91 75 PHE A C 1
ATOM 546 O O . PHE A 1 75 ? -19.734 -15.664 -7.156 1 56.91 75 PHE A O 1
ATOM 553 N N . PRO A 1 76 ? -19.594 -17.391 -5.801 1 47.62 76 PRO A N 1
ATOM 554 C CA . PRO A 1 76 ? -21 -17.797 -6.012 1 47.62 76 PRO A CA 1
ATOM 555 C C . PRO A 1 76 ? -21.984 -16.734 -5.535 1 47.62 76 PRO A C 1
ATOM 557 O O . PRO A 1 76 ? -21.953 -16.344 -4.367 1 47.62 76 PRO A O 1
ATOM 560 N N . VAL A 1 77 ? -22.344 -15.57 -6.215 1 53.38 77 VAL A N 1
ATOM 561 C CA . VAL A 1 77 ? -23.266 -14.5 -5.84 1 53.38 77 VAL A CA 1
ATOM 562 C C . VAL A 1 77 ? -24.688 -15.062 -5.703 1 53.38 77 VAL A C 1
ATOM 564 O O . VAL A 1 77 ? -25.25 -15.562 -6.676 1 53.38 77 VAL A O 1
ATOM 567 N N . GLY A 1 78 ? -25.203 -15.992 -5.078 1 45.47 78 GLY A N 1
ATOM 568 C CA . GLY A 1 78 ? -26.641 -16.156 -4.926 1 45.47 78 GLY A CA 1
ATOM 569 C C . GLY A 1 78 ? -27.219 -15.289 -3.818 1 45.47 78 GLY A C 1
ATOM 570 O O . GLY A 1 78 ? -26.5 -14.836 -2.932 1 45.47 78 GLY A O 1
ATOM 571 N N . PHE A 1 79 ? -28.422 -14.609 -4.141 1 41.5 79 PHE A N 1
ATOM 572 C CA . PHE A 1 79 ? -29.219 -13.773 -3.25 1 41.5 79 PHE A CA 1
ATOM 573 C C . PHE A 1 79 ? -29.047 -14.219 -1.801 1 41.5 79 PHE A C 1
ATOM 575 O O . PHE A 1 79 ? -28.922 -13.383 -0.903 1 41.5 79 PHE A O 1
ATOM 582 N N . ALA A 1 80 ? -29.281 -15.328 -1.584 1 43.06 80 ALA A N 1
ATOM 583 C CA . ALA A 1 80 ? -29.297 -15.906 -0.244 1 43.06 80 ALA A CA 1
ATOM 584 C C . ALA A 1 80 ? -27.922 -15.789 0.413 1 43.06 80 ALA A C 1
ATOM 586 O O . ALA A 1 80 ? -27.812 -15.766 1.642 1 43.06 80 ALA A O 1
ATOM 587 N N . GLY A 1 81 ? -26.859 -15.695 -0.295 1 44.88 81 GLY A N 1
ATOM 588 C CA . GLY A 1 81 ? -25.469 -15.602 0.12 1 44.88 81 GLY A CA 1
ATOM 589 C C . GLY A 1 81 ? -25.109 -14.242 0.696 1 44.88 81 GLY A C 1
ATOM 590 O O . GLY A 1 81 ? -24.375 -14.148 1.682 1 44.88 81 GLY A O 1
ATOM 591 N N . VAL A 1 82 ? -25.578 -13.156 0.043 1 44.56 82 VAL A N 1
ATOM 592 C CA . VAL A 1 82 ? -25.391 -11.805 0.568 1 44.56 82 VAL A CA 1
ATOM 593 C C . VAL A 1 82 ? -25.922 -11.727 1.994 1 44.56 82 VAL A C 1
ATOM 595 O O . VAL A 1 82 ? -25.312 -11.117 2.867 1 44.56 82 VAL A O 1
ATOM 598 N N . LEU A 1 83 ? -27.203 -12.211 2.152 1 44.75 83 LEU A N 1
ATOM 599 C CA . LEU A 1 83 ? -27.797 -12.156 3.482 1 44.75 83 LEU A CA 1
ATOM 600 C C . LEU A 1 83 ? -26.953 -12.93 4.488 1 44.75 83 LEU A C 1
ATOM 602 O O . LEU A 1 83 ? -26.812 -12.508 5.641 1 44.75 83 LEU A O 1
ATOM 606 N N . ARG A 1 84 ? -26.531 -14.078 4.094 1 45.62 84 ARG A N 1
ATOM 607 C CA . ARG A 1 84 ? -25.703 -14.891 4.984 1 45.62 84 ARG A CA 1
ATOM 608 C C . ARG A 1 84 ? -24.359 -14.219 5.242 1 45.62 84 ARG A C 1
ATOM 610 O O . ARG A 1 84 ? -23.672 -14.539 6.215 1 45.62 84 ARG A O 1
ATOM 617 N N . MET A 1 85 ? -23.922 -13.336 4.426 1 47.03 85 MET A N 1
ATOM 618 C CA . MET A 1 85 ? -22.719 -12.508 4.453 1 47.03 85 MET A CA 1
ATOM 619 C C . MET A 1 85 ? -22.719 -11.602 5.68 1 47.03 85 MET A C 1
ATOM 621 O O . MET A 1 85 ? -21.656 -11.375 6.285 1 47.03 85 MET A O 1
ATOM 625 N N . LEU A 1 86 ? -23.891 -11.062 5.902 1 47.56 86 LEU A N 1
ATOM 626 C CA . LEU A 1 86 ? -24.016 -10.141 7.02 1 47.56 86 LEU A CA 1
ATOM 627 C C . LEU A 1 86 ? -23.516 -10.781 8.312 1 47.56 86 LEU A C 1
ATOM 629 O O . LEU A 1 86 ? -22.984 -10.094 9.188 1 47.56 86 LEU A O 1
ATOM 633 N N . GLY A 1 87 ? -23.875 -12.125 8.453 1 46.56 87 GLY A N 1
ATOM 634 C CA . GLY A 1 87 ? -23.531 -12.703 9.75 1 46.56 87 GLY A CA 1
ATOM 635 C C . GLY A 1 87 ? -22.125 -13.266 9.797 1 46.56 87 GLY A C 1
ATOM 636 O O . GLY A 1 87 ? -21.609 -13.555 10.875 1 46.56 87 GLY A O 1
ATOM 637 N N . ARG A 1 88 ? -21.625 -13.758 8.664 1 53 88 ARG A N 1
ATOM 638 C CA . ARG A 1 88 ? -20.453 -14.633 8.773 1 53 88 ARG A CA 1
ATOM 639 C C . ARG A 1 88 ? -19.172 -13.867 8.492 1 53 88 ARG A C 1
ATOM 641 O O . ARG A 1 88 ? -18.078 -14.445 8.5 1 53 88 ARG A O 1
ATOM 648 N N . GLY A 1 89 ? -19.078 -12.586 8.555 1 60.94 89 GLY A N 1
ATOM 649 C CA . GLY A 1 89 ? -17.844 -11.812 8.539 1 60.94 89 GLY A CA 1
ATOM 650 C C . GLY A 1 89 ? -17.172 -11.797 7.18 1 60.94 89 GLY A C 1
ATOM 651 O O . GLY A 1 89 ? -16.062 -11.258 7.031 1 60.94 89 GLY A O 1
ATOM 652 N N . SER A 1 90 ? -17.531 -12.68 6.129 1 70.19 90 SER A N 1
ATOM 653 C CA . SER A 1 90 ? -17.062 -12.609 4.754 1 70.19 90 SER A CA 1
ATOM 654 C C . SER A 1 90 ? -18.203 -12.789 3.758 1 70.19 90 SER A C 1
ATOM 656 O O . SER A 1 90 ? -19.25 -13.336 4.102 1 70.19 90 SER A O 1
ATOM 658 N N . LEU A 1 91 ? -18.016 -12.32 2.555 1 69.62 91 LEU A N 1
ATOM 659 C CA . LEU A 1 91 ? -19.062 -12.312 1.552 1 69.62 91 LEU A CA 1
ATOM 660 C C . LEU A 1 91 ? -19.281 -13.711 0.98 1 69.62 91 LEU A C 1
ATOM 662 O O . LEU A 1 91 ? -20.422 -14.086 0.65 1 69.62 91 LEU A O 1
ATOM 666 N N . PHE A 1 92 ? -18.203 -14.516 0.876 1 71.19 92 PHE A N 1
ATOM 667 C CA . PHE A 1 92 ? -18.266 -15.836 0.249 1 71.19 92 PHE A CA 1
ATOM 668 C C . PHE A 1 92 ? -17.578 -16.875 1.117 1 71.19 92 PHE A C 1
ATOM 670 O O . PHE A 1 92 ? -16.703 -16.547 1.926 1 71.19 92 PHE A O 1
ATOM 677 N N . ASP A 1 93 ? -18.125 -18.109 0.957 1 72.75 93 ASP A N 1
ATOM 678 C CA . ASP A 1 93 ? -17.359 -19.203 1.552 1 72.75 93 ASP A CA 1
ATOM 679 C C . ASP A 1 93 ? -16.266 -19.688 0.604 1 72.75 93 ASP A C 1
ATOM 681 O O . ASP A 1 93 ? -16.359 -19.484 -0.608 1 72.75 93 ASP A O 1
ATOM 685 N N . SER A 1 94 ? -15.25 -20.219 1.206 1 76.88 94 SER A N 1
ATOM 686 C CA . SER A 1 94 ? -14.086 -20.609 0.412 1 76.88 94 SER A CA 1
ATOM 687 C C . SER A 1 94 ? -14.25 -22.016 -0.15 1 76.88 94 SER A C 1
ATOM 689 O O . SER A 1 94 ? -13.312 -22.578 -0.717 1 76.88 94 SER A O 1
ATOM 691 N N . ARG A 1 95 ? -15.477 -22.688 -0.035 1 80.19 95 ARG A N 1
ATOM 692 C CA . ARG A 1 95 ? -15.672 -24.094 -0.391 1 80.19 95 ARG A CA 1
ATOM 693 C C . ARG A 1 95 ? -15.492 -24.312 -1.89 1 80.19 95 ARG A C 1
ATOM 695 O O . ARG A 1 95 ? -14.859 -25.281 -2.309 1 80.19 95 ARG A O 1
ATOM 702 N N . HIS A 1 96 ? -15.961 -23.406 -2.674 1 80.25 96 HIS A N 1
ATOM 703 C CA . HIS A 1 96 ? -15.852 -23.547 -4.121 1 80.25 96 HIS A CA 1
ATOM 704 C C . HIS A 1 96 ? -14.406 -23.391 -4.586 1 80.25 96 HIS A C 1
ATOM 706 O O . HIS A 1 96 ? -13.93 -24.156 -5.41 1 80.25 96 HIS A O 1
ATOM 712 N N . LEU A 1 97 ? -13.75 -22.438 -4.09 1 85 97 LEU A N 1
ATOM 713 C CA . LEU A 1 97 ? -12.344 -22.25 -4.41 1 85 97 LEU A CA 1
ATOM 714 C C . LEU A 1 97 ? -11.516 -23.438 -3.945 1 85 97 LEU A C 1
ATOM 716 O O . LEU A 1 97 ? -10.625 -23.906 -4.656 1 85 97 LEU A O 1
ATOM 720 N N . ARG A 1 98 ? -11.852 -23.938 -2.789 1 89.62 98 ARG A N 1
ATOM 721 C CA . ARG A 1 98 ? -11.156 -25.125 -2.266 1 89.62 98 ARG A CA 1
ATOM 722 C C . ARG A 1 98 ? -11.312 -26.312 -3.205 1 89.62 98 ARG A C 1
ATOM 724 O O . ARG A 1 98 ? -10.336 -26.984 -3.531 1 89.62 98 ARG A O 1
ATOM 731 N N . THR A 1 99 ? -12.484 -26.578 -3.576 1 88.5 99 THR A N 1
ATOM 732 C CA . THR A 1 99 ? -12.766 -27.703 -4.469 1 88.5 99 THR A CA 1
ATOM 733 C C . THR A 1 99 ? -12 -27.547 -5.781 1 88.5 99 THR A C 1
ATOM 735 O O . THR A 1 99 ? -11.422 -28.516 -6.285 1 88.5 99 THR A O 1
ATOM 738 N N . LEU A 1 100 ? -12.008 -26.375 -6.277 1 86.19 100 LEU A N 1
ATOM 739 C CA . LEU A 1 100 ? -11.289 -26.094 -7.516 1 86.19 100 LEU A CA 1
ATOM 740 C C . LEU A 1 100 ? -9.805 -26.391 -7.359 1 86.19 100 LEU A C 1
ATOM 742 O O . LEU A 1 100 ? -9.203 -27.047 -8.211 1 86.19 100 LEU A O 1
ATOM 746 N N . VAL A 1 101 ? -9.234 -25.953 -6.34 1 91.31 101 VAL A N 1
ATOM 747 C CA . VAL A 1 101 ? -7.805 -26.109 -6.086 1 91.31 101 VAL A CA 1
ATOM 748 C C . VAL A 1 101 ? -7.48 -27.594 -5.871 1 91.31 101 VAL A C 1
ATOM 750 O O . VAL A 1 101 ? -6.555 -28.125 -6.484 1 91.31 101 VAL A O 1
ATOM 753 N N . GLU A 1 102 ? -8.25 -28.234 -5.082 1 91.25 102 GLU A N 1
ATOM 754 C CA . GLU A 1 102 ? -8 -29.641 -4.75 1 91.25 102 GLU A CA 1
ATOM 755 C C . GLU A 1 102 ? -8.172 -30.531 -5.973 1 91.25 102 GLU A C 1
ATOM 757 O O . GLU A 1 102 ? -7.465 -31.531 -6.121 1 91.25 102 GLU A O 1
ATOM 762 N N . ARG A 1 103 ? -9.047 -30.188 -6.797 1 88.56 103 ARG A N 1
ATOM 763 C CA . ARG A 1 103 ? -9.312 -30.969 -7.992 1 88.56 103 ARG A CA 1
ATOM 764 C C . ARG A 1 103 ? -8.188 -30.812 -9.008 1 88.56 103 ARG A C 1
ATOM 766 O O . ARG A 1 103 ? -7.883 -31.75 -9.758 1 88.56 103 ARG A O 1
ATOM 773 N N . ASN A 1 104 ? -7.539 -29.75 -8.969 1 89.06 104 ASN A N 1
ATOM 774 C CA . ASN A 1 104 ? -6.629 -29.453 -10.07 1 89.06 104 ASN A CA 1
ATOM 775 C C . ASN A 1 104 ? -5.172 -29.531 -9.633 1 89.06 104 ASN A C 1
ATOM 777 O O . ASN A 1 104 ? -4.27 -29.609 -10.469 1 89.06 104 ASN A O 1
ATOM 781 N N . LEU A 1 105 ? -4.922 -29.438 -8.406 1 91.81 105 LEU A N 1
ATOM 782 C CA . LEU A 1 105 ? -3.557 -29.578 -7.91 1 91.81 105 LEU A CA 1
ATOM 783 C C . LEU A 1 105 ? -3.248 -31.031 -7.566 1 91.81 105 LEU A C 1
ATOM 785 O O . LEU A 1 105 ? -3.754 -31.562 -6.574 1 91.81 105 LEU A O 1
ATOM 789 N N . PRO A 1 106 ? -2.361 -31.688 -8.281 1 91.94 106 PRO A N 1
ATOM 790 C CA . PRO A 1 106 ? -2.117 -33.125 -8.109 1 91.94 106 PRO A CA 1
ATOM 791 C C . PRO A 1 106 ? -1.175 -33.406 -6.941 1 91.94 106 PRO A C 1
ATOM 793 O O . PRO A 1 106 ? -0.669 -34.531 -6.82 1 91.94 106 PRO A O 1
ATOM 796 N N . ILE A 1 107 ? -0.869 -32.5 -6.094 1 95.56 107 ILE A N 1
ATOM 797 C CA . ILE A 1 107 ? 0.033 -32.688 -4.969 1 95.56 107 ILE A CA 1
ATOM 798 C C . ILE A 1 107 ? -0.695 -32.375 -3.662 1 95.56 107 ILE A C 1
ATOM 800 O O . ILE A 1 107 ? -1.586 -31.531 -3.629 1 95.56 107 ILE A O 1
ATOM 804 N N . ARG A 1 108 ? -0.263 -33.062 -2.67 1 96.38 108 ARG A N 1
ATOM 805 C CA . ARG A 1 108 ? -0.771 -32.781 -1.333 1 96.38 108 ARG A CA 1
ATOM 806 C C . ARG A 1 108 ? 0.035 -31.672 -0.667 1 96.38 108 ARG A C 1
ATOM 808 O O . ARG A 1 108 ? -0.535 -30.734 -0.086 1 96.38 108 ARG A O 1
ATOM 815 N N . ASP A 1 109 ? 1.364 -31.859 -0.786 1 98.12 109 ASP A N 1
ATOM 816 C CA . ASP A 1 109 ? 2.268 -30.906 -0.157 1 98.12 109 ASP A CA 1
ATOM 817 C C . ASP A 1 109 ? 3.074 -30.141 -1.206 1 98.12 109 ASP A C 1
ATOM 819 O O . ASP A 1 109 ? 3.43 -30.703 -2.248 1 98.12 109 ASP A O 1
ATOM 823 N N . LEU A 1 110 ? 3.426 -28.875 -0.911 1 98.31 110 LEU A N 1
ATOM 824 C CA . LEU A 1 110 ? 4.109 -27.969 -1.839 1 98.31 110 LEU A CA 1
ATOM 825 C C . LEU A 1 110 ? 5.457 -28.562 -2.26 1 98.31 110 LEU A C 1
ATOM 827 O O . LEU A 1 110 ? 5.859 -28.422 -3.416 1 98.31 110 LEU A O 1
ATOM 831 N N . GLU A 1 111 ? 6.137 -29.172 -1.293 1 97.88 111 GLU A N 1
ATOM 832 C CA . GLU A 1 111 ? 7.492 -29.641 -1.556 1 97.88 111 GLU A CA 1
ATOM 833 C C . GLU A 1 111 ? 7.48 -30.844 -2.496 1 97.88 111 GLU A C 1
ATOM 835 O O . GLU A 1 111 ? 8.539 -31.297 -2.951 1 97.88 111 GLU A O 1
ATOM 840 N N . GLN A 1 112 ? 6.312 -31.391 -2.875 1 97.94 112 GLN A N 1
ATOM 841 C CA . GLN A 1 112 ? 6.184 -32.5 -3.818 1 97.94 112 GLN A CA 1
ATOM 842 C C . GLN A 1 112 ? 6.199 -32 -5.258 1 97.94 112 GLN A C 1
ATOM 844 O O . GLN A 1 112 ? 6.277 -32.781 -6.199 1 97.94 112 GLN A O 1
ATOM 849 N N . ALA A 1 113 ? 6.148 -30.719 -5.512 1 98.06 113 ALA A N 1
ATOM 850 C CA . ALA A 1 113 ? 6.164 -30.156 -6.863 1 98.06 113 ALA A CA 1
ATOM 851 C C . ALA A 1 113 ? 7.516 -30.391 -7.531 1 98.06 113 ALA A C 1
ATOM 853 O O . ALA A 1 113 ? 8.531 -30.547 -6.855 1 98.06 113 ALA A O 1
ATOM 854 N N . LYS A 1 114 ? 7.543 -30.453 -8.844 1 98 114 LYS A N 1
ATOM 855 C CA . LYS A 1 114 ? 8.766 -30.672 -9.617 1 98 114 LYS A CA 1
ATOM 856 C C . LYS A 1 114 ? 9.695 -29.453 -9.523 1 98 114 LYS A C 1
ATOM 858 O O . LYS A 1 114 ? 10.914 -29.609 -9.523 1 98 114 LYS A O 1
ATOM 863 N N . LEU A 1 115 ? 9.148 -28.281 -9.492 1 98.12 115 LEU A N 1
ATOM 864 C CA . LEU A 1 115 ? 9.875 -27.047 -9.234 1 98.12 115 LEU A CA 1
ATOM 865 C C . LEU A 1 115 ? 9.547 -26.5 -7.848 1 98.12 115 LEU A C 1
ATOM 867 O O . LEU A 1 115 ? 8.391 -26.531 -7.426 1 98.12 115 LEU A O 1
ATOM 871 N N . PRO A 1 116 ? 10.586 -26.016 -7.137 1 98.69 116 PRO A N 1
ATOM 872 C CA . PRO A 1 116 ? 10.242 -25.312 -5.898 1 98.69 116 PRO A CA 1
ATOM 873 C C . PRO A 1 116 ? 9.258 -24.172 -6.121 1 98.69 116 PRO A C 1
ATOM 875 O O . PRO A 1 116 ? 9.43 -23.375 -7.051 1 98.69 116 PRO A O 1
ATOM 878 N N . VAL A 1 117 ? 8.234 -24.156 -5.328 1 98.81 117 VAL A N 1
ATOM 879 C CA . VAL A 1 117 ? 7.199 -23.141 -5.461 1 98.81 117 VAL A CA 1
ATOM 880 C C . VAL A 1 117 ? 6.906 -22.516 -4.094 1 98.81 117 VAL A C 1
ATOM 882 O O . VAL A 1 117 ? 6.852 -23.234 -3.086 1 98.81 117 VAL A O 1
ATOM 885 N N . HIS A 1 118 ? 6.816 -21.219 -4.066 1 98.88 118 HIS A N 1
ATOM 886 C CA . HIS A 1 118 ? 6.609 -20.453 -2.848 1 98.88 118 HIS A CA 1
ATOM 887 C C . HIS A 1 118 ? 5.344 -19.609 -2.936 1 98.88 118 HIS A C 1
ATOM 889 O O . HIS A 1 118 ? 5.207 -18.766 -3.832 1 98.88 118 HIS A O 1
ATOM 895 N N . VAL A 1 119 ? 4.48 -19.828 -2.01 1 98.69 119 VAL A N 1
ATOM 896 C CA . VAL A 1 119 ? 3.176 -19.172 -1.971 1 98.69 119 VAL A CA 1
ATOM 897 C C . VAL A 1 119 ? 3.201 -18.016 -0.962 1 98.69 119 VAL A C 1
ATOM 899 O O . VAL A 1 119 ? 3.514 -18.234 0.213 1 98.69 119 VAL A O 1
ATOM 902 N N . VAL A 1 120 ? 2.85 -16.844 -1.42 1 98.56 120 VAL A N 1
ATOM 903 C CA . VAL A 1 120 ? 2.918 -15.664 -0.566 1 98.56 120 VAL A CA 1
ATOM 904 C C . VAL A 1 120 ? 1.543 -15.383 0.036 1 98.56 120 VAL A C 1
ATOM 906 O O . VAL A 1 120 ? 0.541 -15.336 -0.682 1 98.56 120 VAL A O 1
ATOM 909 N N . ALA A 1 121 ? 1.478 -15.234 1.279 1 98 121 ALA A N 1
ATOM 910 C CA . ALA A 1 121 ? 0.306 -14.805 2.037 1 98 121 ALA A CA 1
ATOM 911 C C . ALA A 1 121 ? 0.652 -13.648 2.979 1 98 121 ALA A C 1
ATOM 913 O O . ALA A 1 121 ? 1.783 -13.164 2.979 1 98 121 ALA A O 1
ATOM 914 N N . THR A 1 122 ? -0.398 -13.133 3.611 1 95.44 122 THR A N 1
ATOM 915 C CA . THR A 1 122 ? -0.225 -12.031 4.547 1 95.44 122 THR A CA 1
ATOM 916 C C . THR A 1 122 ? -0.791 -12.391 5.918 1 95.44 122 THR A C 1
ATOM 918 O O . THR A 1 122 ? -1.902 -12.914 6.02 1 95.44 122 THR A O 1
ATOM 921 N N . ASN A 1 123 ? -0.065 -12.156 6.949 1 92.5 123 ASN A N 1
ATOM 922 C CA . ASN A 1 123 ? -0.631 -12.406 8.273 1 92.5 123 ASN A CA 1
ATOM 923 C C . ASN A 1 123 ? -1.389 -11.188 8.797 1 92.5 123 ASN A C 1
ATOM 925 O O . ASN A 1 123 ? -1.493 -10.172 8.102 1 92.5 123 ASN A O 1
ATOM 929 N N . LEU A 1 124 ? -1.859 -11.258 10.016 1 84.31 124 LEU A N 1
ATOM 930 C CA . LEU A 1 124 ? -2.762 -10.234 10.539 1 84.31 124 LEU A CA 1
ATOM 931 C C . LEU A 1 124 ? -2.021 -8.922 10.781 1 84.31 124 LEU A C 1
ATOM 933 O O . LEU A 1 124 ? -2.631 -7.852 10.781 1 84.31 124 LEU A O 1
ATOM 937 N N . SER A 1 125 ? -0.748 -8.977 10.922 1 82.56 125 SER A N 1
ATOM 938 C CA . SER A 1 125 ? 0.051 -7.781 11.148 1 82.56 125 SER A CA 1
ATOM 939 C C . SER A 1 125 ? 0.486 -7.145 9.836 1 82.56 125 SER A C 1
ATOM 941 O O . SER A 1 125 ? 1.091 -6.07 9.828 1 82.56 125 SER A O 1
ATOM 943 N N . GLY A 1 126 ? 0.206 -7.875 8.742 1 89.06 126 GLY A N 1
ATOM 944 C CA . GLY A 1 126 ? 0.529 -7.332 7.438 1 89.06 126 GLY A CA 1
ATOM 945 C C . GLY A 1 126 ? 1.858 -7.82 6.895 1 89.06 126 GLY A C 1
ATOM 946 O O . GLY A 1 126 ? 2.295 -7.398 5.824 1 89.06 126 GLY A O 1
ATOM 947 N N . ALA A 1 127 ? 2.449 -8.688 7.617 1 90.31 127 ALA A N 1
ATOM 948 C CA . ALA A 1 127 ? 3.748 -9.211 7.203 1 90.31 127 ALA A CA 1
ATOM 949 C C . ALA A 1 127 ? 3.594 -10.273 6.121 1 90.31 127 ALA A C 1
ATOM 951 O O . ALA A 1 127 ? 2.613 -11.023 6.113 1 90.31 127 ALA A O 1
ATOM 952 N N . THR A 1 128 ? 4.586 -10.305 5.242 1 94.94 128 THR A N 1
ATOM 953 C CA . THR A 1 128 ? 4.648 -11.352 4.227 1 94.94 128 THR A CA 1
ATOM 954 C C . THR A 1 128 ? 4.938 -12.703 4.867 1 94.94 128 THR A C 1
ATOM 956 O O . THR A 1 128 ? 5.859 -12.828 5.676 1 94.94 128 THR A O 1
ATOM 959 N N . VAL A 1 129 ? 4.152 -13.648 4.598 1 96.62 129 VAL A N 1
ATOM 960 C CA . VAL A 1 129 ? 4.398 -15.039 4.969 1 96.62 129 VAL A CA 1
ATOM 961 C C . VAL A 1 129 ? 4.617 -15.875 3.709 1 96.62 129 VAL A C 1
ATOM 963 O O . VAL A 1 129 ? 3.779 -15.883 2.807 1 96.62 129 VAL A O 1
ATOM 966 N N . VAL A 1 130 ? 5.734 -16.531 3.648 1 98.31 130 VAL A N 1
ATOM 967 C CA . VAL A 1 130 ? 6.07 -17.359 2.496 1 98.31 130 VAL A CA 1
ATOM 968 C C . VAL A 1 130 ? 5.875 -18.828 2.848 1 98.31 130 VAL A C 1
ATOM 970 O O . VAL A 1 130 ? 6.578 -19.375 3.709 1 98.31 130 VAL A O 1
ATOM 973 N N . LEU A 1 131 ? 4.941 -19.422 2.227 1 98.31 131 LEU A N 1
ATOM 974 C CA . LEU A 1 131 ? 4.68 -20.844 2.41 1 98.31 131 LEU A CA 1
ATOM 975 C C . LEU A 1 131 ? 5.371 -21.672 1.331 1 98.31 131 LEU A C 1
ATOM 977 O O . LEU A 1 131 ? 5.02 -21.578 0.152 1 98.31 131 LEU A O 1
ATOM 981 N N . SER A 1 132 ? 6.316 -22.531 1.763 1 98.25 132 SER A N 1
ATOM 982 C CA . SER A 1 132 ? 7.121 -23.297 0.811 1 98.25 132 SER A CA 1
ATOM 983 C C . SER A 1 132 ? 6.98 -24.797 1.038 1 98.25 132 SER A C 1
ATOM 985 O O . SER A 1 132 ? 7.473 -25.594 0.242 1 98.25 132 SER A O 1
ATOM 987 N N . ARG A 1 133 ? 6.336 -25.109 2.096 1 97.94 133 ARG A N 1
ATOM 988 C CA . ARG A 1 133 ? 6.102 -26.5 2.465 1 97.94 133 ARG A CA 1
ATOM 989 C C . ARG A 1 133 ? 4.715 -26.672 3.072 1 97.94 133 ARG A C 1
ATOM 991 O O . ARG A 1 133 ? 4.082 -25.703 3.488 1 97.94 133 ARG A O 1
ATOM 998 N N . GLY A 1 134 ? 4.328 -27.984 3.119 1 97.12 134 GLY A N 1
ATOM 999 C CA . GLY A 1 134 ? 3.053 -28.281 3.744 1 97.12 134 GLY A CA 1
ATOM 1000 C C . GLY A 1 134 ? 1.906 -28.359 2.752 1 97.12 134 GLY A C 1
ATOM 1001 O O . GLY A 1 134 ? 2.129 -28.453 1.543 1 97.12 134 GLY A O 1
ATOM 1002 N N . PRO A 1 135 ? 0.675 -28.406 3.268 1 97.25 135 PRO A N 1
ATOM 1003 C CA . PRO A 1 135 ? -0.497 -28.625 2.416 1 97.25 135 PRO A CA 1
ATOM 1004 C C . PRO A 1 135 ? -0.668 -27.547 1.355 1 97.25 135 PRO A C 1
ATOM 1006 O O . PRO A 1 135 ? -0.871 -26.375 1.69 1 97.25 135 PRO A O 1
ATOM 1009 N N . ALA A 1 136 ? -0.648 -27.984 0.123 1 97.19 136 ALA A N 1
ATOM 1010 C CA . ALA A 1 136 ? -0.656 -27.062 -1.012 1 97.19 136 ALA A CA 1
ATOM 1011 C C . ALA A 1 136 ? -1.985 -26.328 -1.107 1 97.19 136 ALA A C 1
ATOM 1013 O O . ALA A 1 136 ? -2.012 -25.109 -1.316 1 97.19 136 ALA A O 1
ATOM 1014 N N . ALA A 1 137 ? -3.051 -27.047 -0.943 1 96.25 137 ALA A N 1
ATOM 1015 C CA . ALA A 1 137 ? -4.375 -26.453 -1.068 1 96.25 137 ALA A CA 1
ATOM 1016 C C . ALA A 1 137 ? -4.578 -25.359 -0.024 1 96.25 137 ALA A C 1
ATOM 1018 O O . ALA A 1 137 ? -5.066 -24.266 -0.341 1 96.25 137 ALA A O 1
ATOM 1019 N N . GLU A 1 138 ? -4.168 -25.609 1.188 1 96.69 138 GLU A N 1
ATOM 1020 C CA . GLU A 1 138 ? -4.301 -24.625 2.258 1 96.69 138 GLU A CA 1
ATOM 1021 C C . GLU A 1 138 ? -3.463 -23.375 1.973 1 96.69 138 GLU A C 1
ATOM 1023 O O . GLU A 1 138 ? -3.889 -22.25 2.256 1 96.69 138 GLU A O 1
ATOM 1028 N N . ALA A 1 139 ? -2.293 -23.625 1.457 1 97.75 139 ALA A N 1
ATOM 1029 C CA . ALA A 1 139 ? -1.419 -22.5 1.122 1 97.75 139 ALA A CA 1
ATOM 1030 C C . ALA A 1 139 ? -2.057 -21.609 0.065 1 97.75 139 ALA A C 1
ATOM 1032 O O . ALA A 1 139 ? -2.084 -20.375 0.216 1 97.75 139 ALA A O 1
ATOM 1033 N N . VAL A 1 140 ? -2.572 -22.188 -0.961 1 97.31 140 VAL A N 1
ATOM 1034 C CA . VAL A 1 140 ? -3.182 -21.438 -2.055 1 97.31 140 VAL A CA 1
ATOM 1035 C C . VAL A 1 140 ? -4.438 -20.719 -1.557 1 97.31 140 VAL A C 1
ATOM 1037 O O . VAL A 1 140 ? -4.664 -19.562 -1.881 1 97.31 140 VAL A O 1
ATOM 1040 N N . LEU A 1 141 ? -5.266 -21.406 -0.752 1 95.38 141 LEU A N 1
ATOM 1041 C CA . LEU A 1 141 ? -6.477 -20.812 -0.207 1 95.38 141 LEU A CA 1
ATOM 1042 C C . LEU A 1 141 ? -6.141 -19.609 0.673 1 95.38 141 LEU A C 1
ATOM 1044 O O . LEU A 1 141 ? -6.82 -18.578 0.614 1 95.38 141 LEU A O 1
ATOM 1048 N N . ALA A 1 142 ? -5.105 -19.75 1.447 1 96.44 142 ALA A N 1
ATOM 1049 C CA . ALA A 1 142 ? -4.672 -18.641 2.289 1 96.44 142 ALA A CA 1
ATOM 1050 C C . ALA A 1 142 ? -4.227 -17.453 1.44 1 96.44 142 ALA A C 1
ATOM 1052 O O . ALA A 1 142 ? -4.625 -16.312 1.699 1 96.44 142 ALA A O 1
ATOM 1053 N N . SER A 1 143 ? -3.451 -17.734 0.442 1 97.56 143 SER A N 1
ATOM 1054 C CA . SER A 1 143 ? -2.902 -16.703 -0.435 1 97.56 143 SER A CA 1
ATOM 1055 C C . SER A 1 143 ? -4.004 -16.016 -1.233 1 97.56 143 SER A C 1
ATOM 1057 O O . SER A 1 143 ? -3.826 -14.883 -1.701 1 97.56 143 SER A O 1
ATOM 1059 N N . ALA A 1 144 ? -5.156 -16.641 -1.366 1 93.94 144 ALA A N 1
ATOM 1060 C CA . ALA A 1 144 ? -6.246 -16.109 -2.184 1 93.94 144 ALA A CA 1
ATOM 1061 C C . ALA A 1 144 ? -7.387 -15.609 -1.311 1 93.94 144 ALA A C 1
ATOM 1063 O O . ALA A 1 144 ? -8.484 -15.328 -1.809 1 93.94 144 ALA A O 1
ATOM 1064 N N . ALA A 1 145 ? -7.145 -15.57 -0.05 1 92.19 145 ALA A N 1
ATOM 1065 C CA . ALA A 1 145 ? -8.18 -15.133 0.879 1 92.19 145 ALA A CA 1
ATOM 1066 C C . ALA A 1 145 ? -8.297 -13.609 0.894 1 92.19 145 ALA A C 1
ATOM 1068 O O . ALA A 1 145 ? -7.895 -12.961 1.863 1 92.19 145 ALA A O 1
ATOM 1069 N N . ILE A 1 146 ? -8.867 -13.078 -0.147 1 88.38 146 ILE A N 1
ATOM 1070 C CA . ILE A 1 146 ? -9.062 -11.641 -0.283 1 88.38 146 ILE A CA 1
ATOM 1071 C C . ILE A 1 146 ? -9.883 -11.117 0.893 1 88.38 146 ILE A C 1
ATOM 1073 O O . ILE A 1 146 ? -10.984 -11.594 1.15 1 88.38 146 ILE A O 1
ATOM 1077 N N . PRO A 1 147 ? -9.398 -10.148 1.564 1 85.94 147 PRO A N 1
ATOM 1078 C CA . PRO A 1 147 ? -10.211 -9.594 2.646 1 85.94 147 PRO A CA 1
ATOM 1079 C C . PRO A 1 147 ? -11.609 -9.188 2.186 1 85.94 147 PRO A C 1
ATOM 1081 O O . PRO A 1 147 ? -11.781 -8.688 1.07 1 85.94 147 PRO A O 1
ATOM 1084 N N . ILE A 1 148 ? -12.641 -9.289 3.062 1 77.31 148 ILE A N 1
ATOM 1085 C CA . ILE A 1 148 ? -14.047 -8.977 2.812 1 77.31 148 ILE A CA 1
ATOM 1086 C C . ILE A 1 148 ? -14.68 -10.086 1.97 1 77.31 148 ILE A C 1
ATOM 1088 O O . ILE A 1 148 ? -15.797 -10.523 2.246 1 77.31 148 ILE A O 1
ATOM 1092 N N . ALA A 1 149 ? -13.93 -10.594 0.913 1 81.81 149 ALA A N 1
ATOM 1093 C CA . ALA A 1 149 ? -14.484 -11.578 -0.005 1 81.81 149 ALA A CA 1
ATOM 1094 C C . ALA A 1 149 ? -14.461 -12.977 0.613 1 81.81 149 ALA A C 1
ATOM 1096 O O . ALA A 1 149 ? -15.445 -13.719 0.528 1 81.81 149 ALA A O 1
ATOM 1097 N N . PHE A 1 150 ? -13.312 -13.312 1.219 1 85.25 150 PHE A N 1
ATOM 1098 C CA . PHE A 1 150 ? -13.133 -14.648 1.768 1 85.25 150 PHE A CA 1
ATOM 1099 C C . PHE A 1 150 ? -12.602 -14.586 3.193 1 85.25 150 PHE A C 1
ATOM 1101 O O . PHE A 1 150 ? -11.898 -13.641 3.557 1 85.25 150 PHE A O 1
ATOM 1108 N N . PRO A 1 151 ? -12.93 -15.602 3.984 1 84.56 151 PRO A N 1
ATOM 1109 C CA . PRO A 1 151 ? -12.367 -15.633 5.336 1 84.56 151 PRO A CA 1
ATOM 1110 C C . PRO A 1 151 ? -10.859 -15.906 5.344 1 84.56 151 PRO A C 1
ATOM 1112 O O . PRO A 1 151 ? -10.352 -16.578 4.449 1 84.56 151 PRO A O 1
ATOM 1115 N N . SER A 1 152 ? -10.258 -15.344 6.387 1 89.12 152 SER A N 1
ATOM 1116 C CA . SER A 1 152 ? -8.859 -15.695 6.605 1 89.12 152 SER A CA 1
ATOM 1117 C C . SER A 1 152 ? -8.695 -17.188 6.844 1 89.12 152 SER A C 1
ATOM 1119 O O . SER A 1 152 ? -9.633 -17.859 7.273 1 89.12 152 SER A O 1
ATOM 1121 N N . VAL A 1 153 ? -7.551 -17.688 6.531 1 91.81 153 VAL A N 1
ATOM 1122 C CA . VAL A 1 153 ? -7.238 -19.109 6.684 1 91.81 153 VAL A CA 1
ATOM 1123 C C . VAL A 1 153 ? -6.203 -19.297 7.793 1 91.81 153 VAL A C 1
ATOM 1125 O O . VAL A 1 153 ? -5.18 -18.609 7.809 1 91.81 153 VAL A O 1
ATOM 1128 N N . ARG A 1 154 ? -6.508 -20.172 8.664 1 92.5 154 ARG A N 1
ATOM 1129 C CA . ARG A 1 154 ? -5.559 -20.438 9.734 1 92.5 154 ARG A CA 1
ATOM 1130 C C . ARG A 1 154 ? -4.562 -21.531 9.328 1 92.5 154 ARG A C 1
ATOM 1132 O O . ARG A 1 154 ? -4.957 -22.609 8.914 1 92.5 154 ARG A O 1
ATOM 1139 N N . ILE A 1 155 ? -3.352 -21.234 9.344 1 93.75 155 ILE A N 1
ATOM 1140 C CA . ILE A 1 155 ? -2.26 -22.188 9.164 1 93.75 155 ILE A CA 1
ATOM 1141 C C . ILE A 1 155 ? -1.296 -22.109 10.344 1 93.75 155 ILE A C 1
ATOM 1143 O O . ILE A 1 155 ? -0.652 -21.078 10.555 1 93.75 155 ILE A O 1
ATOM 1147 N N . GLY A 1 156 ? -1.176 -23.156 11.117 1 91 156 GLY A N 1
ATOM 1148 C CA . GLY A 1 156 ? -0.461 -23.062 12.383 1 91 156 GLY A CA 1
ATOM 1149 C C . GLY A 1 156 ? -1.065 -22.047 13.336 1 91 156 GLY A C 1
ATOM 1150 O O . GLY A 1 156 ? -2.264 -22.094 13.625 1 91 156 GLY A O 1
ATOM 1151 N N . ASP A 1 157 ? -0.286 -21.094 13.719 1 87.31 157 ASP A N 1
ATOM 1152 C CA . ASP A 1 157 ? -0.747 -20.109 14.688 1 87.31 157 ASP A CA 1
ATOM 1153 C C . ASP A 1 157 ? -1.09 -18.781 14.008 1 87.31 157 ASP A C 1
ATOM 1155 O O . ASP A 1 157 ? -1.492 -17.828 14.672 1 87.31 157 ASP A O 1
ATOM 1159 N N . ASP A 1 158 ? -1.023 -18.859 12.742 1 89.94 158 ASP A N 1
ATOM 1160 C CA . ASP A 1 158 ? -1.226 -17.594 12.031 1 89.94 158 ASP A CA 1
ATOM 1161 C C . ASP A 1 158 ? -2.545 -17.609 11.266 1 89.94 158 ASP A C 1
ATOM 1163 O O . ASP A 1 158 ? -2.936 -18.625 10.695 1 89.94 158 ASP A O 1
ATOM 1167 N N . TYR A 1 159 ? -3.23 -16.562 11.352 1 91.69 159 TYR A N 1
ATOM 1168 C CA . TYR A 1 159 ? -4.305 -16.297 10.406 1 91.69 159 TYR A CA 1
ATOM 1169 C C . TYR A 1 159 ? -3.779 -15.555 9.18 1 91.69 159 TYR A C 1
ATOM 1171 O O . TYR A 1 159 ? -3.193 -14.477 9.305 1 91.69 159 TYR A O 1
ATOM 1179 N N . LEU A 1 160 ? -4.016 -16.188 8.078 1 94.81 160 LEU A N 1
ATOM 1180 C CA . LEU A 1 160 ? -3.439 -15.656 6.844 1 94.81 160 LEU A CA 1
ATOM 1181 C C . LEU A 1 160 ? -4.531 -15.156 5.906 1 94.81 160 LEU A C 1
ATOM 1183 O O . LEU A 1 160 ? -5.629 -15.711 5.871 1 94.81 160 LEU A O 1
ATOM 1187 N N . MET A 1 161 ? -4.23 -14.086 5.281 1 94.12 161 MET A N 1
ATOM 1188 C CA . MET A 1 161 ? -5.086 -13.539 4.23 1 94.12 161 MET A CA 1
ATOM 1189 C C . MET A 1 161 ? -4.316 -13.406 2.92 1 94.12 161 MET A C 1
ATOM 1191 O O . MET A 1 161 ? -3.164 -13.828 2.824 1 94.12 161 MET A O 1
ATOM 1195 N N . ASP A 1 162 ? -4.973 -12.836 1.956 1 95.62 162 ASP A N 1
ATOM 1196 C CA . ASP A 1 162 ? -4.473 -12.75 0.588 1 95.62 162 ASP A CA 1
ATOM 1197 C C . ASP A 1 162 ? -3.072 -12.148 0.551 1 95.62 162 ASP A C 1
ATOM 1199 O O . ASP A 1 162 ? -2.82 -11.117 1.177 1 95.62 162 ASP A O 1
ATOM 1203 N N . GLY A 1 163 ? -2.227 -12.727 -0.245 1 96.19 163 GLY A N 1
ATOM 1204 C CA . GLY A 1 163 ? -0.84 -12.305 -0.359 1 96.19 163 GLY A CA 1
ATOM 1205 C C . GLY A 1 163 ? -0.686 -10.93 -0.972 1 96.19 163 GLY A C 1
ATOM 1206 O O . GLY A 1 163 ? 0.356 -10.289 -0.817 1 96.19 163 GLY A O 1
ATOM 1207 N N . ALA A 1 164 ? -1.667 -10.492 -1.667 1 93.31 164 ALA A N 1
ATOM 1208 C CA . ALA A 1 164 ? -1.613 -9.211 -2.361 1 93.31 164 ALA A CA 1
ATOM 1209 C C . ALA A 1 164 ? -1.441 -8.055 -1.373 1 93.31 164 ALA A C 1
ATOM 1211 O O . ALA A 1 164 ? -0.916 -7 -1.728 1 93.31 164 ALA A O 1
ATOM 1212 N N . ILE A 1 165 ? -1.851 -8.273 -0.163 1 92.88 165 ILE A N 1
ATOM 1213 C CA . ILE A 1 165 ? -1.801 -7.219 0.848 1 92.88 165 ILE A CA 1
ATOM 1214 C C . ILE A 1 165 ? -0.348 -6.926 1.215 1 92.88 165 ILE A C 1
ATOM 1216 O O . ILE A 1 165 ? 0.053 -5.762 1.302 1 92.88 165 ILE A O 1
ATOM 1220 N N . ALA A 1 166 ? 0.456 -7.957 1.309 1 93 166 ALA A N 1
ATOM 1221 C CA . ALA A 1 166 ? 1.858 -7.762 1.668 1 93 166 ALA A CA 1
ATOM 1222 C C . ALA A 1 166 ? 2.725 -7.598 0.423 1 93 166 ALA A C 1
ATOM 1224 O O . ALA A 1 166 ? 3.727 -6.879 0.446 1 93 166 ALA A O 1
ATOM 1225 N N . GLY A 1 167 ? 2.402 -8.219 -0.545 1 93.94 167 GLY A N 1
ATOM 1226 C CA . GLY A 1 167 ? 3.137 -8.188 -1.8 1 93.94 167 GLY A CA 1
ATOM 1227 C C . GLY A 1 167 ? 2.391 -8.844 -2.945 1 93.94 167 GLY A C 1
ATOM 1228 O O . GLY A 1 167 ? 2.496 -10.055 -3.148 1 93.94 167 GLY A O 1
ATOM 1229 N N . ASN A 1 168 ? 1.731 -7.992 -3.725 1 93.19 168 ASN A N 1
ATOM 1230 C CA . ASN A 1 168 ? 0.953 -8.516 -4.844 1 93.19 168 ASN A CA 1
ATOM 1231 C C . ASN A 1 168 ? 1.853 -9.109 -5.926 1 93.19 168 ASN A C 1
ATOM 1233 O O . ASN A 1 168 ? 1.485 -10.086 -6.578 1 93.19 168 ASN A O 1
ATOM 1237 N N . THR A 1 169 ? 2.906 -8.414 -6.23 1 94.56 169 THR A N 1
ATOM 1238 C CA . THR A 1 169 ? 3.984 -8.883 -7.094 1 94.56 169 THR A CA 1
ATOM 1239 C C . THR A 1 169 ? 5.246 -9.156 -6.281 1 94.56 169 THR A C 1
ATOM 1241 O O . THR A 1 169 ? 6.105 -8.289 -6.145 1 94.56 169 THR A O 1
ATOM 1244 N N . PRO A 1 170 ? 5.395 -10.375 -5.809 1 97 170 PRO A N 1
ATOM 1245 C CA . PRO A 1 170 ? 6.359 -10.641 -4.738 1 97 170 PRO A CA 1
ATOM 1246 C C . PRO A 1 170 ? 7.789 -10.773 -5.254 1 97 170 PRO A C 1
ATOM 1248 O O . PRO A 1 170 ? 8.461 -11.766 -4.973 1 97 170 PRO A O 1
ATOM 1251 N N . ILE A 1 171 ? 8.32 -9.711 -5.867 1 96.5 171 ILE A N 1
ATOM 1252 C CA . ILE A 1 171 ? 9.672 -9.703 -6.41 1 96.5 171 ILE A CA 1
ATOM 1253 C C . ILE A 1 171 ? 10.688 -9.633 -5.27 1 96.5 171 ILE A C 1
ATOM 1255 O O . ILE A 1 171 ? 11.781 -10.211 -5.367 1 96.5 171 ILE A O 1
ATOM 1259 N N . LEU A 1 172 ? 10.375 -8.977 -4.195 1 96.44 172 LEU A N 1
ATOM 1260 C CA . LEU A 1 172 ? 11.297 -8.922 -3.068 1 96.44 172 LEU A CA 1
ATOM 1261 C C . LEU A 1 172 ? 11.43 -10.281 -2.402 1 96.44 172 LEU A C 1
ATOM 1263 O O . LEU A 1 172 ? 12.508 -10.648 -1.929 1 96.44 172 LEU A O 1
ATOM 1267 N N . THR A 1 173 ? 10.297 -11 -2.355 1 97.81 173 THR A N 1
ATOM 1268 C CA . THR A 1 173 ? 10.359 -12.359 -1.846 1 97.81 173 THR A CA 1
ATOM 1269 C C . THR A 1 173 ? 11.297 -13.211 -2.701 1 97.81 173 THR A C 1
ATOM 1271 O O . THR A 1 173 ? 12.109 -13.977 -2.172 1 97.81 173 THR A O 1
ATOM 1274 N N . ALA A 1 174 ? 11.172 -13.094 -4.008 1 98.25 174 ALA A N 1
ATOM 1275 C CA . ALA A 1 174 ? 12.055 -13.828 -4.91 1 98.25 174 ALA A CA 1
ATOM 1276 C C . ALA A 1 174 ? 13.516 -13.477 -4.648 1 98.25 174 ALA A C 1
ATOM 1278 O O . ALA A 1 174 ? 14.375 -14.359 -4.621 1 98.25 174 ALA A O 1
ATOM 1279 N N . LEU A 1 175 ? 13.781 -12.211 -4.473 1 97.5 175 LEU A N 1
ATOM 1280 C CA . LEU A 1 175 ? 15.133 -11.742 -4.16 1 97.5 175 LEU A CA 1
ATOM 1281 C C . LEU A 1 175 ? 15.641 -12.375 -2.867 1 97.5 175 LEU A C 1
ATOM 1283 O O . LEU A 1 175 ? 16.766 -12.875 -2.814 1 97.5 175 LEU A O 1
ATOM 1287 N N . GLU A 1 176 ? 14.836 -12.352 -1.836 1 97.25 176 GLU A N 1
ATOM 1288 C CA . GLU A 1 176 ? 15.203 -12.906 -0.534 1 97.25 176 GLU A CA 1
ATOM 1289 C C . GLU A 1 176 ? 15.492 -14.398 -0.629 1 97.25 176 GLU A C 1
ATOM 1291 O O . GLU A 1 176 ? 16.297 -14.93 0.132 1 97.25 176 GLU A O 1
ATOM 1296 N N . LEU A 1 177 ? 14.797 -15.031 -1.58 1 98 177 LEU A N 1
ATOM 1297 C CA . LEU A 1 177 ? 14.984 -16.469 -1.775 1 98 177 LEU A CA 1
ATOM 1298 C C . LEU A 1 177 ? 16.219 -16.75 -2.623 1 98 177 LEU A C 1
ATOM 1300 O O . LEU A 1 177 ? 16.547 -17.906 -2.895 1 98 177 LEU A O 1
ATOM 1304 N N . GLY A 1 178 ? 16.844 -15.672 -3.109 1 97.38 178 GLY A N 1
ATOM 1305 C CA . GLY A 1 178 ? 18.156 -15.828 -3.729 1 97.38 178 GLY A CA 1
ATOM 1306 C C . GLY A 1 178 ? 18.141 -15.586 -5.227 1 97.38 178 GLY A C 1
ATOM 1307 O O . GLY A 1 178 ? 19.156 -15.781 -5.902 1 97.38 178 GLY A O 1
ATOM 1308 N N . ALA A 1 179 ? 17.062 -15.172 -5.777 1 97.81 179 ALA A N 1
ATOM 1309 C CA . ALA A 1 179 ? 17.016 -14.906 -7.215 1 97.81 179 ALA A CA 1
ATOM 1310 C C . ALA A 1 179 ? 17.844 -13.672 -7.57 1 97.81 179 ALA A C 1
ATOM 1312 O O . ALA A 1 179 ? 17.812 -12.672 -6.852 1 97.81 179 ALA A O 1
ATOM 1313 N N . ASN A 1 180 ? 18.578 -13.781 -8.625 1 96.69 180 ASN A N 1
ATOM 1314 C CA . ASN A 1 180 ? 19.25 -12.602 -9.164 1 96.69 180 ASN A CA 1
ATOM 1315 C C . ASN A 1 180 ? 18.75 -12.266 -10.57 1 96.69 180 ASN A C 1
ATOM 1317 O O . ASN A 1 180 ? 19.156 -11.266 -11.156 1 96.69 180 ASN A O 1
ATOM 1321 N N . ARG A 1 181 ? 17.922 -13.094 -11.109 1 96.44 181 ARG A N 1
ATOM 1322 C CA . ARG A 1 181 ? 17.125 -12.844 -12.312 1 96.44 181 ARG A CA 1
ATOM 1323 C C . ARG A 1 181 ? 15.656 -13.172 -12.086 1 96.44 181 ARG A C 1
ATOM 1325 O O . ARG A 1 181 ? 15.32 -14.281 -11.656 1 96.44 181 ARG A O 1
ATOM 1332 N N . ILE A 1 182 ? 14.844 -12.188 -12.375 1 97 182 ILE A N 1
ATOM 1333 C CA . ILE A 1 182 ? 13.43 -12.344 -12.078 1 97 182 ILE A CA 1
ATOM 1334 C C . ILE A 1 182 ? 12.602 -12.023 -13.312 1 97 182 ILE A C 1
ATOM 1336 O O . ILE A 1 182 ? 12.781 -10.969 -13.93 1 97 182 ILE A O 1
ATOM 1340 N N . ILE A 1 183 ? 11.758 -12.914 -13.719 1 96.88 183 ILE A N 1
ATOM 1341 C CA . ILE A 1 183 ? 10.758 -12.664 -14.758 1 96.88 183 ILE A CA 1
ATOM 1342 C C . ILE A 1 183 ? 9.375 -12.578 -14.133 1 96.88 183 ILE A C 1
ATOM 1344 O O . ILE A 1 183 ? 8.867 -13.555 -13.578 1 96.88 183 ILE A O 1
ATOM 1348 N N . VAL A 1 184 ? 8.789 -11.414 -14.219 1 95.94 184 VAL A N 1
ATOM 1349 C CA . VAL A 1 184 ? 7.484 -11.164 -13.617 1 95.94 184 VAL A CA 1
ATOM 1350 C C . VAL A 1 184 ? 6.387 -11.422 -14.648 1 95.94 184 VAL A C 1
ATOM 1352 O O . VAL A 1 184 ? 6.391 -10.828 -15.727 1 95.94 184 VAL A O 1
ATOM 1355 N N . LEU A 1 185 ? 5.531 -12.336 -14.336 1 96.19 185 LEU A N 1
ATOM 1356 C CA . LEU A 1 185 ? 4.301 -12.508 -15.102 1 96.19 185 LEU A CA 1
ATOM 1357 C C . LEU A 1 185 ? 3.174 -11.672 -14.508 1 96.19 185 LEU A C 1
ATOM 1359 O O . LEU A 1 185 ? 2.555 -12.062 -13.516 1 96.19 185 LEU A O 1
ATOM 1363 N N . GLN A 1 186 ? 2.863 -10.617 -15.156 1 90.25 186 GLN A N 1
ATOM 1364 C CA . GLN A 1 186 ? 1.929 -9.625 -14.641 1 90.25 186 GLN A CA 1
ATOM 1365 C C . GLN A 1 186 ? 0.492 -9.969 -15.023 1 90.25 186 GLN A C 1
ATOM 1367 O O . GLN A 1 186 ? 0.26 -10.703 -15.984 1 90.25 186 GLN A O 1
ATOM 1372 N N . THR A 1 187 ? -0.442 -9.555 -14.242 1 86.25 187 THR A N 1
ATOM 1373 C CA . THR A 1 187 ? -1.851 -9.656 -14.609 1 86.25 187 THR A CA 1
ATOM 1374 C C . THR A 1 187 ? -2.359 -8.336 -15.18 1 86.25 187 THR A C 1
ATOM 1376 O O . THR A 1 187 ? -3.207 -8.328 -16.078 1 86.25 187 THR A O 1
ATOM 1379 N N . GLY A 1 188 ? -1.848 -7.289 -14.844 1 71.88 188 GLY A N 1
ATOM 1380 C CA . GLY A 1 188 ? -2.334 -5.973 -15.227 1 71.88 188 GLY A CA 1
ATOM 1381 C C . GLY A 1 188 ? -3.334 -5.395 -14.242 1 71.88 188 GLY A C 1
ATOM 1382 O O . GLY A 1 188 ? -3.645 -6.023 -13.227 1 71.88 188 GLY A O 1
ATOM 1383 N N . TYR A 1 189 ? -3.561 -4.027 -14.305 1 63.28 189 TYR A N 1
ATOM 1384 C CA . TYR A 1 189 ? -4.586 -3.348 -13.516 1 63.28 189 TYR A CA 1
ATOM 1385 C C . TYR A 1 189 ? -5.59 -2.646 -14.43 1 63.28 189 TYR A C 1
ATOM 1387 O O . TYR A 1 189 ? -5.246 -2.232 -15.539 1 63.28 189 TYR A O 1
ATOM 1395 N N . ALA A 1 190 ? -6.801 -2.732 -13.984 1 54.66 190 ALA A N 1
ATOM 1396 C CA . ALA A 1 190 ? -7.785 -1.94 -14.711 1 54.66 190 ALA A CA 1
ATOM 1397 C C . ALA A 1 190 ? -7.434 -0.457 -14.68 1 54.66 190 ALA A C 1
ATOM 1399 O O . ALA A 1 190 ? -7.426 0.161 -13.609 1 54.66 190 ALA A O 1
ATOM 1400 N N . CYS A 1 191 ? -6.551 0.085 -15.453 1 56.19 191 CYS A N 1
ATOM 1401 C CA . CYS A 1 191 ? -5.98 1.428 -15.422 1 56.19 191 CYS A CA 1
ATOM 1402 C C . CYS A 1 191 ? -6.91 2.43 -16.094 1 56.19 191 CYS A C 1
ATOM 1404 O O . CYS A 1 191 ? -6.699 3.641 -16 1 56.19 191 CYS A O 1
ATOM 1406 N N . ALA A 1 192 ? -7.934 2.061 -16.766 1 53.66 192 ALA A N 1
ATOM 1407 C CA . ALA A 1 192 ? -8.586 3.021 -17.641 1 53.66 192 ALA A CA 1
ATOM 1408 C C . ALA A 1 192 ? -9.641 3.828 -16.891 1 53.66 192 ALA A C 1
ATOM 1410 O O . ALA A 1 192 ? -10.836 3.533 -16.969 1 53.66 192 ALA A O 1
ATOM 1411 N N . LEU A 1 193 ? -9.148 4.539 -15.758 1 61.44 193 LEU A N 1
ATOM 1412 C CA . LEU A 1 193 ? -10.25 5.336 -15.219 1 61.44 193 LEU A CA 1
ATOM 1413 C C . LEU A 1 193 ? -10.172 6.777 -15.711 1 61.44 193 LEU A C 1
ATOM 1415 O O . LEU A 1 193 ? -9.117 7.41 -15.633 1 61.44 193 LEU A O 1
ATOM 1419 N N . ASP A 1 194 ? -11.094 7.113 -16.5 1 62.28 194 ASP A N 1
ATOM 1420 C CA . ASP A 1 194 ? -11.203 8.508 -16.922 1 62.28 194 ASP A CA 1
ATOM 1421 C C . ASP A 1 194 ? -11.727 9.383 -15.781 1 62.28 194 ASP A C 1
ATOM 1423 O O . ASP A 1 194 ? -11.562 10.609 -15.812 1 62.28 194 ASP A O 1
ATOM 1427 N N . GLY A 1 195 ? -12.398 8.883 -14.875 1 68.06 195 GLY A N 1
ATOM 1428 C CA . GLY A 1 195 ? -13 9.57 -13.742 1 68.06 195 GLY A CA 1
ATOM 1429 C C . GLY A 1 195 ? -13.125 8.688 -12.508 1 68.06 195 GLY A C 1
ATOM 1430 O O . GLY A 1 195 ? -12.719 7.527 -12.531 1 68.06 195 GLY A O 1
ATOM 1431 N N . PRO A 1 196 ? -13.578 9.383 -11.406 1 72.31 196 PRO A N 1
ATOM 1432 C CA . PRO A 1 196 ? -13.75 8.57 -10.195 1 72.31 196 PRO A CA 1
ATOM 1433 C C . PRO A 1 196 ? -14.711 7.402 -10.406 1 72.31 196 PRO A C 1
ATOM 1435 O O . PRO A 1 196 ? -15.695 7.523 -11.141 1 72.31 196 PRO A O 1
ATOM 1438 N N . PRO A 1 197 ? -14.312 6.23 -9.883 1 72.69 197 PRO A N 1
ATOM 1439 C CA . PRO A 1 197 ? -15.219 5.086 -9.977 1 72.69 197 PRO A CA 1
ATOM 1440 C C . PRO A 1 197 ? -16.609 5.387 -9.43 1 72.69 197 PRO A C 1
ATOM 1442 O O . PRO A 1 197 ? -16.781 6.316 -8.641 1 72.69 197 PRO A O 1
ATOM 1445 N N . VAL A 1 198 ? -17.5 4.625 -9.906 1 71.31 198 VAL A N 1
ATOM 1446 C CA . VAL A 1 198 ? -18.891 4.844 -9.508 1 71.31 198 VAL A CA 1
ATOM 1447 C C . VAL A 1 198 ? -19.234 3.949 -8.32 1 71.31 198 VAL A C 1
ATOM 1449 O O . VAL A 1 198 ? -18.891 2.768 -8.305 1 71.31 198 VAL A O 1
ATOM 1452 N N . GLY A 1 199 ? -19.906 4.625 -7.273 1 73.81 199 GLY A N 1
ATOM 1453 C CA . GLY A 1 199 ? -20.391 3.887 -6.117 1 73.81 199 GLY A CA 1
ATOM 1454 C C . GLY A 1 199 ? -19.312 3.652 -5.07 1 73.81 199 GLY A C 1
ATOM 1455 O O . GLY A 1 199 ? -18.125 3.768 -5.359 1 73.81 199 GLY A O 1
ATOM 1456 N N . LEU A 1 200 ? -19.766 3.279 -3.883 1 74.12 200 LEU A N 1
ATOM 1457 C CA . LEU A 1 200 ? -18.875 3.135 -2.736 1 74.12 200 LEU A CA 1
ATOM 1458 C C . LEU A 1 200 ? -17.953 1.929 -2.908 1 74.12 200 LEU A C 1
ATOM 1460 O O . LEU A 1 200 ? -16.781 1.993 -2.568 1 74.12 200 LEU A O 1
ATOM 1464 N N . ALA A 1 201 ? -18.5 0.883 -3.447 1 73.25 201 ALA A N 1
ATOM 1465 C CA . ALA A 1 201 ? -17.703 -0.316 -3.666 1 73.25 201 ALA A CA 1
ATOM 1466 C C . ALA A 1 201 ? -16.609 -0.058 -4.695 1 73.25 201 ALA A C 1
ATOM 1468 O O . ALA A 1 201 ? -15.469 -0.506 -4.527 1 73.25 201 ALA A O 1
ATOM 1469 N N . GLY A 1 202 ? -17.016 0.693 -5.738 1 75 202 GLY A N 1
ATOM 1470 C CA . GLY A 1 202 ? -16.031 1.048 -6.754 1 75 202 GLY A CA 1
ATOM 1471 C C . GLY A 1 202 ? -14.898 1.908 -6.223 1 75 202 GLY A C 1
ATOM 1472 O O . GLY A 1 202 ? -13.734 1.689 -6.559 1 75 202 GLY A O 1
ATOM 1473 N N . LEU A 1 203 ? -15.234 2.818 -5.359 1 78.06 203 LEU A N 1
ATOM 1474 C CA . LEU A 1 203 ? -14.242 3.707 -4.762 1 78.06 203 LEU A CA 1
ATOM 1475 C C . LEU A 1 203 ? -13.312 2.938 -3.834 1 78.06 203 LEU A C 1
ATOM 1477 O O . LEU A 1 203 ? -12.102 3.158 -3.84 1 78.06 203 LEU A O 1
ATOM 1481 N N . GLY A 1 204 ? -13.836 2.094 -3.117 1 79.94 204 GLY A N 1
ATOM 1482 C CA . GLY A 1 204 ? -13.039 1.274 -2.221 1 79.94 204 GLY A CA 1
ATOM 1483 C C . GLY A 1 204 ? -12.078 0.355 -2.951 1 79.94 204 GLY A C 1
ATOM 1484 O O . GLY A 1 204 ? -10.898 0.281 -2.605 1 79.94 204 GLY A O 1
ATOM 1485 N N . LEU A 1 205 ? -12.617 -0.279 -3.934 1 78.06 205 LEU A N 1
ATOM 1486 C CA . LEU A 1 205 ? -11.781 -1.173 -4.73 1 78.06 205 LEU A CA 1
ATOM 1487 C C . LEU A 1 205 ? -10.672 -0.399 -5.43 1 78.06 205 LEU A C 1
ATOM 1489 O O . LEU A 1 205 ? -9.539 -0.879 -5.516 1 78.06 205 LEU A O 1
ATOM 1493 N N . HIS A 1 206 ? -11.008 0.726 -5.902 1 82.31 206 HIS A N 1
ATOM 1494 C CA . HIS A 1 206 ? -10 1.56 -6.559 1 82.31 206 HIS A CA 1
ATOM 1495 C C . HIS A 1 206 ? -8.891 1.947 -5.59 1 82.31 206 HIS A C 1
ATOM 1497 O O . HIS A 1 206 ? -7.711 1.882 -5.938 1 82.31 206 HIS A O 1
ATOM 1503 N N . ALA A 1 207 ? -9.227 2.357 -4.41 1 85.75 207 ALA A N 1
ATOM 1504 C CA . ALA A 1 207 ? -8.234 2.734 -3.404 1 85.75 207 ALA A CA 1
ATOM 1505 C C . ALA A 1 207 ? -7.293 1.573 -3.102 1 85.75 207 ALA A C 1
ATOM 1507 O O . ALA A 1 207 ? -6.074 1.756 -3.031 1 85.75 207 ALA A O 1
ATOM 1508 N N . ILE A 1 208 ? -7.816 0.437 -2.971 1 86.19 208 ILE A N 1
ATOM 1509 C CA . ILE A 1 208 ? -7.023 -0.755 -2.689 1 86.19 208 ILE A CA 1
ATOM 1510 C C . ILE A 1 208 ? -6.074 -1.029 -3.854 1 86.19 208 ILE A C 1
ATOM 1512 O O . ILE A 1 208 ? -4.891 -1.304 -3.643 1 86.19 208 ILE A O 1
ATOM 1516 N N . THR A 1 209 ? -6.617 -0.948 -5.012 1 83.5 209 THR A N 1
ATOM 1517 C CA . THR A 1 209 ? -5.816 -1.167 -6.211 1 83.5 209 THR A CA 1
ATOM 1518 C C . THR A 1 209 ? -4.656 -0.178 -6.27 1 83.5 209 THR A C 1
ATOM 1520 O O . THR A 1 209 ? -3.52 -0.561 -6.566 1 83.5 209 THR A O 1
ATOM 1523 N N . LEU A 1 210 ? -4.938 1.049 -5.992 1 88.31 210 LEU A N 1
ATOM 1524 C CA . LEU A 1 210 ? -3.893 2.066 -6.027 1 88.31 210 LEU A CA 1
ATOM 1525 C C . LEU A 1 210 ? -2.818 1.778 -4.984 1 88.31 210 LEU A C 1
ATOM 1527 O O . LEU A 1 210 ? -1.626 1.943 -5.25 1 88.31 210 LEU A O 1
ATOM 1531 N N . LEU A 1 211 ? -3.26 1.398 -3.811 1 91.56 211 LEU A N 1
ATOM 1532 C CA . LEU A 1 211 ? -2.311 1.096 -2.744 1 91.56 211 LEU A CA 1
ATOM 1533 C C . LEU A 1 211 ? -1.425 -0.086 -3.123 1 91.56 211 LEU A C 1
ATOM 1535 O O . LEU A 1 211 ? -0.221 -0.076 -2.855 1 91.56 211 LEU A O 1
ATOM 1539 N N . ILE A 1 212 ? -1.985 -1.052 -3.734 1 89.81 212 ILE A N 1
ATOM 1540 C CA . ILE A 1 212 ? -1.24 -2.217 -4.195 1 89.81 212 ILE A CA 1
ATOM 1541 C C . ILE A 1 212 ? -0.247 -1.801 -5.277 1 89.81 212 ILE A C 1
ATOM 1543 O O . ILE A 1 212 ? 0.919 -2.199 -5.246 1 89.81 212 ILE A O 1
ATOM 1547 N N . CYS A 1 213 ? -0.678 -1.005 -6.223 1 86 213 CYS A N 1
ATOM 1548 C CA . CYS A 1 213 ? 0.18 -0.527 -7.301 1 86 213 CYS A CA 1
ATOM 1549 C C . CYS A 1 213 ? 1.337 0.3 -6.75 1 86 213 CYS A C 1
ATOM 1551 O O . CYS A 1 213 ? 2.473 0.165 -7.207 1 86 213 CYS A O 1
ATOM 1553 N N . ASN A 1 214 ? 1.027 1.147 -5.816 1 89.44 214 ASN A N 1
ATOM 1554 C CA . ASN A 1 214 ? 2.066 1.964 -5.195 1 89.44 214 ASN A CA 1
ATOM 1555 C C . ASN A 1 214 ? 3.098 1.104 -4.473 1 89.44 214 ASN A C 1
ATOM 1557 O O . ASN A 1 214 ? 4.289 1.423 -4.473 1 89.44 214 ASN A O 1
ATOM 1561 N N . GLN A 1 215 ? 2.639 0.086 -3.855 1 89.94 215 GLN A N 1
ATOM 1562 C CA . GLN A 1 215 ? 3.545 -0.861 -3.215 1 89.94 215 GLN A CA 1
ATOM 1563 C C . GLN A 1 215 ? 4.5 -1.48 -4.23 1 89.94 215 GLN A C 1
ATOM 1565 O O . GLN A 1 215 ? 5.703 -1.587 -3.977 1 89.94 215 GLN A O 1
ATOM 1570 N N . MET A 1 216 ? 3.961 -1.848 -5.312 1 88.38 216 MET A N 1
ATOM 1571 C CA . MET A 1 216 ? 4.773 -2.434 -6.375 1 88.38 216 MET A CA 1
ATOM 1572 C C . MET A 1 216 ? 5.82 -1.439 -6.871 1 88.38 216 MET A C 1
ATOM 1574 O O . MET A 1 216 ? 6.973 -1.809 -7.102 1 88.38 216 MET A O 1
ATOM 1578 N N . ALA A 1 217 ? 5.426 -0.247 -7.035 1 86.94 217 ALA A N 1
ATOM 1579 C CA . ALA A 1 217 ? 6.348 0.795 -7.48 1 86.94 217 ALA A CA 1
ATOM 1580 C C . ALA A 1 217 ? 7.523 0.937 -6.516 1 86.94 217 ALA A C 1
ATOM 1582 O O . ALA A 1 217 ? 8.664 1.11 -6.941 1 86.94 217 ALA A O 1
ATOM 1583 N N . ARG A 1 218 ? 7.277 0.858 -5.254 1 91.56 218 ARG A N 1
ATOM 1584 C CA . ARG A 1 218 ? 8.336 0.942 -4.254 1 91.56 218 ARG A CA 1
ATOM 1585 C C . ARG A 1 218 ? 9.227 -0.296 -4.289 1 91.56 218 ARG A C 1
ATOM 1587 O O . ARG A 1 218 ? 10.445 -0.194 -4.152 1 91.56 218 ARG A O 1
ATOM 1594 N N . ASP A 1 219 ? 8.617 -1.479 -4.484 1 92.75 219 ASP A N 1
ATOM 1595 C CA . ASP A 1 219 ? 9.391 -2.711 -4.578 1 92.75 219 ASP A CA 1
ATOM 1596 C C . ASP A 1 219 ? 10.406 -2.633 -5.715 1 92.75 219 ASP A C 1
ATOM 1598 O O . ASP A 1 219 ? 11.547 -3.082 -5.566 1 92.75 219 ASP A O 1
ATOM 1602 N N . VAL A 1 220 ? 10.008 -2.068 -6.777 1 88.69 220 VAL A N 1
ATOM 1603 C CA . VAL A 1 220 ? 10.867 -1.942 -7.945 1 88.69 220 VAL A CA 1
ATOM 1604 C C . VAL A 1 220 ? 12.055 -1.032 -7.621 1 88.69 220 VAL A C 1
ATOM 1606 O O . VAL A 1 220 ? 13.18 -1.289 -8.047 1 88.69 220 VAL A O 1
ATOM 1609 N N . GLN A 1 221 ? 11.781 0.005 -6.875 1 89 221 GLN A N 1
ATOM 1610 C CA . GLN A 1 221 ? 12.859 0.887 -6.457 1 89 221 GLN A CA 1
ATOM 1611 C C . GLN A 1 221 ? 13.836 0.16 -5.531 1 89 221 GLN A C 1
ATOM 1613 O O . GLN A 1 221 ? 15.055 0.324 -5.652 1 89 221 GLN A O 1
ATOM 1618 N N . ILE A 1 222 ? 13.336 -0.646 -4.711 1 91.75 222 ILE A N 1
ATOM 1619 C CA . ILE A 1 222 ? 14.148 -1.34 -3.717 1 91.75 222 ILE A CA 1
ATOM 1620 C C . ILE A 1 222 ? 15.031 -2.377 -4.402 1 91.75 222 ILE A C 1
ATOM 1622 O O . ILE A 1 222 ? 16.203 -2.547 -4.039 1 91.75 222 ILE A O 1
ATOM 1626 N N . ILE A 1 223 ? 14.484 -3.041 -5.41 1 93.25 223 ILE A N 1
ATOM 1627 C CA . ILE A 1 223 ? 15.18 -4.18 -5.996 1 93.25 223 ILE A CA 1
ATOM 1628 C C . ILE A 1 223 ? 16.172 -3.689 -7.047 1 93.25 223 ILE A C 1
ATOM 1630 O O . ILE A 1 223 ? 17.016 -4.457 -7.523 1 93.25 223 ILE A O 1
ATOM 1634 N N . GLU A 1 224 ? 16.047 -2.443 -7.383 1 89.12 224 GLU A N 1
ATOM 1635 C CA . GLU A 1 224 ? 16.922 -1.881 -8.406 1 89.12 224 GLU A CA 1
ATOM 1636 C C . GLU A 1 224 ? 18.391 -2.098 -8.047 1 89.12 224 GLU A C 1
ATOM 1638 O O . GLU A 1 224 ? 18.812 -1.796 -6.926 1 89.12 224 GLU A O 1
ATOM 1643 N N . GLY A 1 225 ? 19.141 -2.68 -9.008 1 89.62 225 GLY A N 1
ATOM 1644 C CA . GLY A 1 225 ? 20.562 -2.922 -8.812 1 89.62 225 GLY A CA 1
ATOM 1645 C C . GLY A 1 225 ? 20.844 -4.211 -8.062 1 89.62 225 GLY A C 1
ATOM 1646 O O . GLY A 1 225 ? 22 -4.625 -7.953 1 89.62 225 GLY A O 1
ATOM 1647 N N . LYS A 1 226 ? 19.875 -4.852 -7.539 1 93.56 226 LYS A N 1
ATOM 1648 C CA . LYS A 1 226 ? 20.078 -6.059 -6.746 1 93.56 226 LYS A CA 1
ATOM 1649 C C . LYS A 1 226 ? 19.781 -7.312 -7.562 1 93.56 226 LYS A C 1
ATOM 1651 O O . LYS A 1 226 ? 20.328 -8.383 -7.281 1 93.56 226 LYS A O 1
ATOM 1656 N N . ALA A 1 227 ? 18.875 -7.18 -8.555 1 94.62 227 ALA A N 1
ATOM 1657 C CA . ALA A 1 227 ? 18.516 -8.266 -9.461 1 94.62 227 ALA A CA 1
ATOM 1658 C C . ALA A 1 227 ? 18.078 -7.719 -10.82 1 94.62 227 ALA A C 1
ATOM 1660 O O . ALA A 1 227 ? 17.641 -6.566 -10.914 1 94.62 227 ALA A O 1
ATOM 1661 N N . ILE A 1 228 ? 18.203 -8.5 -11.812 1 93.94 228 ILE A N 1
ATOM 1662 C CA . ILE A 1 228 ? 17.656 -8.18 -13.125 1 93.94 228 ILE A CA 1
ATOM 1663 C C . ILE A 1 228 ? 16.188 -8.578 -13.18 1 93.94 228 ILE A C 1
ATOM 1665 O O . ILE A 1 228 ? 15.844 -9.734 -12.93 1 93.94 228 ILE A O 1
ATOM 1669 N N . VAL A 1 229 ? 15.391 -7.582 -13.492 1 93.56 229 VAL A N 1
ATOM 1670 C CA . VAL A 1 229 ? 13.953 -7.848 -13.5 1 93.56 229 VAL A CA 1
ATOM 1671 C C . VAL A 1 229 ? 13.398 -7.625 -14.906 1 93.56 229 VAL A C 1
ATOM 1673 O O . VAL A 1 229 ? 13.641 -6.586 -15.523 1 93.56 229 VAL A O 1
ATOM 1676 N N . HIS A 1 230 ? 12.734 -8.617 -15.406 1 93.12 230 HIS A N 1
ATOM 1677 C CA . HIS A 1 230 ? 11.961 -8.531 -16.641 1 93.12 230 HIS A CA 1
ATOM 1678 C C . HIS A 1 230 ? 10.469 -8.641 -16.344 1 93.12 230 HIS A C 1
ATOM 1680 O O . HIS A 1 230 ? 10.031 -9.523 -15.602 1 93.12 230 HIS A O 1
ATOM 1686 N N . VAL A 1 231 ? 9.727 -7.762 -16.922 1 91.56 231 VAL A N 1
ATOM 1687 C CA . VAL A 1 231 ? 8.281 -7.777 -16.703 1 91.56 231 VAL A CA 1
ATOM 1688 C C . VAL A 1 231 ? 7.555 -8.023 -18.031 1 91.56 231 VAL A C 1
ATOM 1690 O O . VAL A 1 231 ? 7.75 -7.285 -19 1 91.56 231 VAL A O 1
ATOM 1693 N N . THR A 1 232 ? 6.73 -9.07 -18.031 1 92.25 232 THR A N 1
ATOM 1694 C CA . THR A 1 232 ? 5.906 -9.281 -19.219 1 92.25 232 THR A CA 1
ATOM 1695 C C . THR A 1 232 ? 4.957 -8.102 -19.438 1 92.25 232 THR A C 1
ATOM 1697 O O . THR A 1 232 ? 4.602 -7.406 -18.484 1 92.25 232 THR A O 1
ATOM 1700 N N . PRO A 1 233 ? 4.547 -7.902 -20.594 1 86.62 233 PRO A N 1
ATOM 1701 C CA . PRO A 1 233 ? 3.766 -6.703 -20.906 1 86.62 233 PRO A CA 1
ATOM 1702 C C . PRO A 1 233 ? 2.387 -6.707 -20.25 1 86.62 233 PRO A C 1
ATOM 1704 O O . PRO A 1 233 ? 1.755 -7.762 -20.141 1 86.62 233 PRO A O 1
ATOM 1707 N N . HIS A 1 234 ? 2.043 -5.48 -19.891 1 79.31 234 HIS A N 1
ATOM 1708 C CA . HIS A 1 234 ? 0.666 -5.262 -19.453 1 79.31 234 HIS A CA 1
ATOM 1709 C C . HIS A 1 234 ? -0.271 -5.152 -20.656 1 79.31 234 HIS A C 1
ATOM 1711 O O . HIS A 1 234 ? 0.109 -4.613 -21.703 1 79.31 234 HIS A O 1
ATOM 1717 N N . LEU A 1 235 ? -1.396 -5.707 -20.391 1 81.75 235 LEU A N 1
ATOM 1718 C CA . LEU A 1 235 ? -2.396 -5.52 -21.438 1 81.75 235 LEU A CA 1
ATOM 1719 C C . LEU A 1 235 ? -3.162 -4.219 -21.234 1 81.75 235 LEU A C 1
ATOM 1721 O O . LEU A 1 235 ? -3.713 -3.982 -20.156 1 81.75 235 LEU A O 1
ATOM 1725 N N . CYS A 1 236 ? -3.074 -3.254 -22.078 1 74 236 CYS A N 1
ATOM 1726 C CA . CYS A 1 236 ? -3.809 -1.993 -22.047 1 74 236 CYS A CA 1
ATOM 1727 C C . CYS A 1 236 ? -4.504 -1.731 -23.391 1 74 236 CYS A C 1
ATOM 1729 O O . CYS A 1 236 ? -3.9 -1.896 -24.453 1 74 236 CYS A O 1
ATOM 1731 N N . PRO A 1 237 ? -5.852 -1.316 -23.328 1 66.5 237 PRO A N 1
ATOM 1732 C CA . PRO A 1 237 ? -6.75 -1.156 -22.188 1 66.5 237 PRO A CA 1
ATOM 1733 C C . PRO A 1 237 ? -7.297 -2.488 -21.672 1 66.5 237 PRO A C 1
ATOM 1735 O O . PRO A 1 237 ? -7.363 -3.463 -22.438 1 66.5 237 PRO A O 1
ATOM 1738 N N . LEU A 1 238 ? -7.367 -2.514 -20.453 1 70.12 238 LEU A N 1
ATOM 1739 C CA . LEU A 1 238 ? -8.031 -3.658 -19.828 1 70.12 238 LEU A CA 1
ATOM 1740 C C . LEU A 1 238 ? -9.328 -3.234 -19.156 1 70.12 238 LEU A C 1
ATOM 1742 O O . LEU A 1 238 ? -9.312 -2.461 -18.203 1 70.12 238 LEU A O 1
ATOM 1746 N N . ASP A 1 239 ? -10.414 -3.641 -19.75 1 70.38 239 ASP A N 1
ATOM 1747 C CA . ASP A 1 239 ? -11.734 -3.273 -19.25 1 70.38 239 ASP A CA 1
ATOM 1748 C C . ASP A 1 239 ? -12.43 -4.477 -18.609 1 70.38 239 ASP A C 1
ATOM 1750 O O . ASP A 1 239 ? -13.664 -4.566 -18.641 1 70.38 239 ASP A O 1
ATOM 1754 N N . VAL A 1 240 ? -11.711 -5.41 -18.266 1 72.81 240 VAL A N 1
ATOM 1755 C CA . VAL A 1 240 ? -12.281 -6.594 -17.625 1 72.81 240 VAL A CA 1
ATOM 1756 C C . VAL A 1 240 ? -12.094 -6.512 -16.109 1 72.81 240 VAL A C 1
ATOM 1758 O O . VAL A 1 240 ? -11.008 -6.188 -15.633 1 72.81 240 VAL A O 1
ATOM 1761 N N . SER A 1 241 ? -13.234 -6.727 -15.477 1 72.38 241 SER A N 1
ATOM 1762 C CA . SER A 1 241 ? -13.164 -6.75 -14.023 1 72.38 241 SER A CA 1
ATOM 1763 C C . SER A 1 241 ? -12.352 -7.945 -13.523 1 72.38 241 SER A C 1
ATOM 1765 O O . SER A 1 241 ? -12.477 -9.047 -14.055 1 72.38 241 SER A O 1
ATOM 1767 N N . PRO A 1 242 ? -11.5 -7.758 -12.531 1 76.31 242 PRO A N 1
ATOM 1768 C CA . PRO A 1 242 ? -10.75 -8.867 -11.938 1 76.31 242 PRO A CA 1
ATOM 1769 C C . PRO A 1 242 ? -11.656 -9.938 -11.328 1 76.31 242 PRO A C 1
ATOM 1771 O O . PRO A 1 242 ? -11.195 -11.023 -10.984 1 76.31 242 PRO A O 1
ATOM 1774 N N . PHE A 1 243 ? -12.922 -9.727 -11.297 1 75.19 243 PHE A N 1
ATOM 1775 C CA . PHE A 1 243 ? -13.844 -10.68 -10.688 1 75.19 243 PHE A CA 1
ATOM 1776 C C . PHE A 1 243 ? -14.711 -11.352 -11.75 1 75.19 243 PHE A C 1
ATOM 1778 O O . PHE A 1 243 ? -15.539 -12.211 -11.43 1 75.19 243 PHE A O 1
ATOM 1785 N N . ASP A 1 244 ? -14.516 -10.977 -13 1 78.88 244 ASP A N 1
ATOM 1786 C CA . ASP A 1 244 ? -15.234 -11.578 -14.117 1 78.88 244 ASP A CA 1
ATOM 1787 C C . ASP A 1 244 ? -14.383 -12.633 -14.82 1 78.88 244 ASP A C 1
ATOM 1789 O O . ASP A 1 244 ? -13.5 -12.297 -15.617 1 78.88 244 ASP A O 1
ATOM 1793 N N . PHE A 1 245 ? -14.703 -13.93 -14.719 1 83.19 245 PHE A N 1
ATOM 1794 C CA . PHE A 1 245 ? -13.875 -15.031 -15.195 1 83.19 245 PHE A CA 1
ATOM 1795 C C . PHE A 1 245 ? -14.383 -15.539 -16.531 1 83.19 245 PHE A C 1
ATOM 1797 O O . PHE A 1 245 ? -13.984 -16.625 -16.984 1 83.19 245 PHE A O 1
ATOM 1804 N N . LYS A 1 246 ? -15.195 -14.75 -17.203 1 83.56 246 LYS A N 1
ATOM 1805 C CA . LYS A 1 246 ? -15.805 -15.188 -18.469 1 83.56 246 LYS A CA 1
ATOM 1806 C C . LYS A 1 246 ? -14.883 -14.914 -19.641 1 83.56 246 LYS A C 1
ATOM 1808 O O . LYS A 1 246 ? -15.109 -15.414 -20.75 1 83.56 246 LYS A O 1
ATOM 1813 N N . HIS A 1 247 ? -13.844 -14.258 -19.406 1 88.19 247 HIS A N 1
ATOM 1814 C CA . HIS A 1 247 ? -13.039 -13.789 -20.531 1 88.19 247 HIS A CA 1
ATOM 1815 C C . HIS A 1 247 ? -11.664 -14.461 -20.547 1 88.19 247 HIS A C 1
ATOM 1817 O O . HIS A 1 247 ? -10.719 -13.93 -21.141 1 88.19 247 HIS A O 1
ATOM 1823 N N . SER A 1 248 ? -11.547 -15.602 -19.969 1 92.69 248 SER A N 1
ATOM 1824 C CA . SER A 1 248 ? -10.258 -16.234 -19.75 1 92.69 248 SER A CA 1
ATOM 1825 C C . SER A 1 248 ? -9.586 -16.578 -21.078 1 92.69 248 SER A C 1
ATOM 1827 O O . SER A 1 248 ? -8.398 -16.281 -21.281 1 92.69 248 SER A O 1
ATOM 1829 N N . GLU A 1 249 ? -10.336 -17.141 -22 1 93.56 249 GLU A N 1
ATOM 1830 C CA . GLU A 1 249 ? -9.758 -17.531 -23.281 1 93.56 249 GLU A CA 1
ATOM 1831 C C . GLU A 1 249 ? -9.188 -16.328 -24.031 1 93.56 249 GLU A C 1
ATOM 1833 O O . GLU A 1 249 ? -8.062 -16.391 -24.531 1 93.56 249 GLU A O 1
ATOM 1838 N N . LYS A 1 250 ? -9.961 -15.312 -24.094 1 93.5 250 LYS A N 1
ATOM 1839 C CA . LYS A 1 250 ? -9.523 -14.094 -24.766 1 93.5 250 LYS A CA 1
ATOM 1840 C C . LYS A 1 250 ? -8.297 -13.5 -24.078 1 93.5 250 LYS A C 1
ATOM 1842 O O . LYS A 1 250 ? -7.352 -13.078 -24.75 1 93.5 250 LYS A O 1
ATOM 1847 N N . LEU A 1 251 ? -8.258 -13.453 -22.812 1 93.56 251 LEU A N 1
ATOM 1848 C CA . LEU A 1 251 ? -7.156 -12.883 -22.047 1 93.56 251 LEU A CA 1
ATOM 1849 C C . LEU A 1 251 ? -5.883 -13.703 -22.219 1 93.56 251 LEU A C 1
ATOM 1851 O O . LEU A 1 251 ? -4.789 -13.148 -22.312 1 93.56 251 LEU A O 1
ATOM 1855 N N . ILE A 1 252 ? -6.051 -15.047 -22.266 1 96.19 252 ILE A N 1
ATOM 1856 C CA . ILE A 1 252 ? -4.906 -15.922 -22.484 1 96.19 252 ILE A CA 1
ATOM 1857 C C . ILE A 1 252 ? -4.266 -15.609 -23.828 1 96.19 252 ILE A C 1
ATOM 1859 O O . ILE A 1 252 ? -3.051 -15.422 -23.922 1 96.19 252 ILE A O 1
ATOM 1863 N N . GLU A 1 253 ? -5.086 -15.492 -24.812 1 96.5 253 GLU A N 1
ATOM 1864 C CA . GLU A 1 253 ? -4.57 -15.25 -26.156 1 96.5 253 GLU A CA 1
ATOM 1865 C C . GLU A 1 253 ? -3.928 -13.867 -26.266 1 96.5 253 GLU A C 1
ATOM 1867 O O . GLU A 1 253 ? -2.869 -13.719 -26.875 1 96.5 253 GLU A O 1
ATOM 1872 N N . ARG A 1 254 ? -4.523 -12.898 -25.719 1 94.62 254 ARG A N 1
ATOM 1873 C CA . ARG A 1 254 ? -3.953 -11.555 -25.734 1 94.62 254 ARG A CA 1
ATOM 1874 C C . ARG A 1 254 ? -2.621 -11.523 -24.984 1 94.62 254 ARG A C 1
ATOM 1876 O O . ARG A 1 254 ? -1.672 -10.875 -25.438 1 94.62 254 ARG A O 1
ATOM 1883 N N . GLY A 1 255 ? -2.59 -12.195 -23.828 1 95.44 255 GLY A N 1
ATOM 1884 C CA . GLY A 1 255 ? -1.344 -12.305 -23.094 1 95.44 255 GLY A CA 1
ATOM 1885 C C . GLY A 1 255 ? -0.237 -12.984 -23.875 1 95.44 255 GLY A C 1
ATOM 1886 O O . GLY A 1 255 ? 0.913 -12.539 -23.844 1 95.44 255 GLY A O 1
ATOM 1887 N N . ALA A 1 256 ? -0.643 -14.07 -24.578 1 97.12 256 ALA A N 1
ATOM 1888 C CA . ALA A 1 256 ? 0.319 -14.797 -25.406 1 97.12 256 ALA A CA 1
ATOM 1889 C C . ALA A 1 256 ? 0.861 -13.914 -26.516 1 97.12 256 ALA A C 1
ATOM 1891 O O . ALA A 1 256 ? 2.076 -13.828 -26.719 1 97.12 256 ALA A O 1
ATOM 1892 N N . GLN A 1 257 ? -0.006 -13.219 -27.156 1 97.25 257 GLN A N 1
ATOM 1893 C CA . GLN A 1 257 ? 0.389 -12.367 -28.281 1 97.25 257 GLN A CA 1
ATOM 1894 C C . GLN A 1 257 ? 1.303 -11.234 -27.812 1 97.25 257 GLN A C 1
ATOM 1896 O O . GLN A 1 257 ? 2.338 -10.977 -28.438 1 97.25 257 GLN A O 1
ATOM 1901 N N . ALA A 1 258 ? 0.934 -10.594 -26.797 1 94.69 258 ALA A N 1
ATOM 1902 C CA . ALA A 1 258 ? 1.729 -9.492 -26.266 1 94.69 258 ALA A CA 1
ATOM 1903 C C . ALA A 1 258 ? 3.109 -9.969 -25.828 1 94.69 258 ALA A C 1
ATOM 1905 O O . ALA A 1 258 ? 4.113 -9.297 -26.078 1 94.69 258 ALA A O 1
ATOM 1906 N N . THR A 1 259 ? 3.152 -11.109 -25.188 1 95.81 259 THR A N 1
ATOM 1907 C CA . THR A 1 259 ? 4.418 -11.641 -24.688 1 95.81 259 THR A CA 1
ATOM 1908 C C . THR A 1 259 ? 5.309 -12.078 -25.844 1 95.81 259 THR A C 1
ATOM 1910 O O . THR A 1 259 ? 6.52 -11.852 -25.828 1 95.81 259 THR A O 1
ATOM 1913 N N . ARG A 1 260 ? 4.707 -12.711 -26.812 1 96.75 260 ARG A N 1
ATOM 1914 C CA . ARG A 1 260 ? 5.465 -13.102 -27.984 1 96.75 260 ARG A CA 1
ATOM 1915 C C . ARG A 1 260 ? 6.121 -11.898 -28.641 1 96.75 260 ARG A C 1
ATOM 1917 O O . ARG A 1 260 ? 7.309 -11.93 -28.984 1 96.75 260 ARG A O 1
ATOM 1924 N N . ALA A 1 261 ? 5.328 -10.883 -28.844 1 95.94 261 ALA A N 1
ATOM 1925 C CA . ALA A 1 261 ? 5.859 -9.648 -29.422 1 95.94 261 ALA A CA 1
ATOM 1926 C C . ALA A 1 261 ? 6.98 -9.07 -28.562 1 95.94 261 ALA A C 1
ATOM 1928 O O . ALA A 1 261 ? 7.988 -8.602 -29.094 1 95.94 261 ALA A O 1
ATOM 1929 N N . TRP A 1 262 ? 6.797 -9.062 -27.312 1 94.06 262 TRP A N 1
ATOM 1930 C CA . TRP A 1 262 ? 7.77 -8.562 -26.344 1 94.06 262 TRP A CA 1
ATOM 1931 C C . TRP A 1 262 ? 9.062 -9.359 -26.422 1 94.06 262 TRP A C 1
ATOM 1933 O O . TRP A 1 262 ? 10.156 -8.789 -26.406 1 94.06 262 TRP A O 1
ATOM 1943 N N . LEU A 1 263 ? 8.969 -10.695 -26.547 1 95.62 263 LEU A N 1
ATOM 1944 C CA . LEU A 1 263 ? 10.141 -11.562 -26.672 1 95.62 263 LEU A CA 1
ATOM 1945 C C . LEU A 1 263 ? 10.867 -11.305 -27.984 1 95.62 263 LEU A C 1
ATOM 1947 O O . LEU A 1 263 ? 12.102 -11.195 -28 1 95.62 263 LEU A O 1
ATOM 1951 N N . ASP A 1 264 ? 10.117 -11.172 -29 1 95.44 264 ASP A N 1
ATOM 1952 C CA . ASP A 1 264 ? 10.688 -10.93 -30.328 1 95.44 264 ASP A CA 1
ATOM 1953 C C . ASP A 1 264 ? 11.445 -9.609 -30.359 1 95.44 264 ASP A C 1
ATOM 1955 O O . ASP A 1 264 ? 12.422 -9.469 -31.109 1 95.44 264 ASP A O 1
ATOM 1959 N N . ALA A 1 265 ? 11.023 -8.711 -29.562 1 93.69 265 ALA A N 1
ATOM 1960 C CA . ALA A 1 265 ? 11.641 -7.383 -29.531 1 93.69 265 ALA A CA 1
ATOM 1961 C C . ALA A 1 265 ? 12.82 -7.355 -28.562 1 93.69 265 ALA A C 1
ATOM 1963 O O . ALA A 1 265 ? 13.391 -6.297 -28.297 1 93.69 265 ALA A O 1
ATOM 1964 N N . GLY A 1 266 ? 13.133 -8.414 -27.938 1 92.69 266 GLY A N 1
ATOM 1965 C CA . GLY A 1 266 ? 14.266 -8.5 -27.031 1 92.69 266 GLY A CA 1
ATOM 1966 C C . GLY A 1 266 ? 13.898 -8.164 -25.594 1 92.69 266 GLY A C 1
ATOM 1967 O O . GLY A 1 266 ? 14.703 -7.578 -24.875 1 92.69 266 GLY A O 1
ATOM 1968 N N . GLY A 1 267 ? 12.758 -8.461 -25.203 1 90.62 267 GLY A N 1
ATOM 1969 C CA . GLY A 1 267 ? 12.258 -8.133 -23.875 1 90.62 267 GLY A CA 1
ATOM 1970 C C . GLY A 1 267 ? 13.109 -8.703 -22.75 1 90.62 267 GLY A C 1
ATOM 1971 O O . GLY A 1 267 ? 13.133 -8.164 -21.656 1 90.62 267 GLY A O 1
ATOM 1972 N N . LEU A 1 268 ? 13.844 -9.789 -23.031 1 92.56 268 LEU A N 1
ATOM 1973 C CA . LEU A 1 268 ? 14.664 -10.43 -22.016 1 92.56 268 LEU A CA 1
ATOM 1974 C C . LEU A 1 268 ? 16.109 -9.953 -22.094 1 92.56 268 LEU A C 1
ATOM 1976 O O . LEU A 1 268 ? 16.953 -10.344 -21.281 1 92.56 268 LEU A O 1
ATOM 1980 N N . ASP A 1 269 ? 16.406 -9.117 -23.047 1 86.81 269 ASP A N 1
ATOM 1981 C CA . ASP A 1 269 ? 17.781 -8.727 -23.297 1 86.81 269 ASP A CA 1
ATOM 1982 C C . ASP A 1 269 ? 18.203 -7.586 -22.375 1 86.81 269 ASP A C 1
ATOM 1984 O O . ASP A 1 269 ? 19.406 -7.398 -22.109 1 86.81 269 ASP A O 1
ATOM 1988 N N . HIS A 1 270 ? 17.266 -6.766 -21.953 1 74.56 270 HIS A N 1
ATOM 1989 C CA . HIS A 1 270 ? 17.609 -5.641 -21.078 1 74.56 270 HIS A CA 1
ATOM 1990 C C . HIS A 1 270 ? 16.734 -5.629 -19.828 1 74.56 270 HIS A C 1
ATOM 1992 O O . HIS A 1 270 ? 15.555 -5.98 -19.891 1 74.56 270 HIS A O 1
ATOM 1998 N N . ALA A 1 271 ? 17.469 -5.379 -18.75 1 71.56 271 ALA A N 1
ATOM 1999 C CA . ALA A 1 271 ? 16.719 -5.227 -17.5 1 71.56 271 ALA A CA 1
ATOM 2000 C C . ALA A 1 271 ? 15.695 -4.098 -17.609 1 71.56 271 ALA A C 1
ATOM 2002 O O . ALA A 1 271 ? 15.977 -3.055 -18.219 1 71.56 271 ALA A O 1
ATOM 2003 N N . ASP A 1 272 ? 14.531 -4.477 -17.266 1 68.81 272 ASP A N 1
ATOM 2004 C CA . ASP A 1 272 ? 13.516 -3.428 -17.266 1 68.81 272 ASP A CA 1
ATOM 2005 C C . ASP A 1 272 ? 13.789 -2.396 -16.172 1 68.81 272 ASP A C 1
ATOM 2007 O O . ASP A 1 272 ? 14.406 -2.711 -15.156 1 68.81 272 ASP A O 1
ATOM 2011 N N . THR A 1 273 ? 13.492 -1.151 -16.562 1 55.22 273 THR A N 1
ATOM 2012 C CA . THR A 1 273 ? 13.555 -0.065 -15.594 1 55.22 273 THR A CA 1
ATOM 2013 C C . THR A 1 273 ? 12.242 0.031 -14.812 1 55.22 273 THR A C 1
ATOM 2015 O O . THR A 1 273 ? 11.219 -0.484 -15.25 1 55.22 273 THR A O 1
ATOM 2018 N N . PRO A 1 274 ? 12.242 0.536 -13.602 1 52.25 274 PRO A N 1
ATOM 2019 C CA . PRO A 1 274 ? 11.055 0.724 -12.766 1 52.25 274 PRO A CA 1
ATOM 2020 C C . PRO A 1 274 ? 9.883 1.336 -13.539 1 52.25 274 PRO A C 1
ATOM 2022 O O . PRO A 1 274 ? 8.727 1.168 -13.141 1 52.25 274 PRO A O 1
ATOM 2025 N N . ALA A 1 275 ? 10.203 1.985 -14.586 1 51.72 275 ALA A N 1
ATOM 2026 C CA . ALA A 1 275 ? 9.172 2.682 -15.352 1 51.72 275 ALA A CA 1
ATOM 2027 C C . ALA A 1 275 ? 8.18 1.694 -15.953 1 51.72 275 ALA A C 1
ATOM 2029 O O . ALA A 1 275 ? 7.023 2.047 -16.219 1 51.72 275 ALA A O 1
ATOM 2030 N N . VAL A 1 276 ? 8.664 0.527 -16.125 1 46.31 276 VAL A N 1
ATOM 2031 C CA . VAL A 1 276 ? 7.812 -0.481 -16.75 1 46.31 276 VAL A CA 1
ATOM 2032 C C . VAL A 1 276 ? 6.637 -0.811 -15.836 1 46.31 276 VAL A C 1
ATOM 2034 O O . VAL A 1 276 ? 5.574 -1.218 -16.312 1 46.31 276 VAL A O 1
ATOM 2037 N N . PHE A 1 277 ? 6.816 -0.499 -14.547 1 49.75 277 PHE A N 1
ATOM 2038 C CA . PHE A 1 277 ? 5.762 -0.809 -13.586 1 49.75 277 PHE A CA 1
ATOM 2039 C C . PHE A 1 277 ? 4.781 0.351 -13.461 1 49.75 277 PHE A C 1
ATOM 2041 O O . PHE A 1 277 ? 3.684 0.189 -12.922 1 49.75 277 PHE A O 1
ATOM 2048 N N . GLU A 1 278 ? 5.242 1.562 -13.875 1 50.97 278 GLU A N 1
ATOM 2049 C CA . GLU A 1 278 ? 4.41 2.754 -13.758 1 50.97 278 GLU A CA 1
ATOM 2050 C C . GLU A 1 278 ? 3.4 2.836 -14.898 1 50.97 278 GLU A C 1
ATOM 2052 O O . GLU A 1 278 ? 3.777 2.775 -16.078 1 50.97 278 GLU A O 1
ATOM 2057 N N . HIS A 1 279 ? 2.238 2.082 -14.797 1 46.09 279 HIS A N 1
ATOM 2058 C CA . HIS A 1 279 ? 1.24 2.201 -15.859 1 46.09 279 HIS A CA 1
ATOM 2059 C C . HIS A 1 279 ? 0.825 3.652 -16.062 1 46.09 279 HIS A C 1
ATOM 2061 O O . HIS A 1 279 ? 0.034 4.191 -15.281 1 46.09 279 HIS A O 1
ATOM 2067 N N . ARG A 1 280 ? 1.728 4.52 -16.469 1 43.12 280 ARG A N 1
ATOM 2068 C CA . ARG A 1 280 ? 1.259 5.867 -16.766 1 43.12 280 ARG A CA 1
ATOM 2069 C C . ARG A 1 280 ? 0.312 5.863 -17.969 1 43.12 280 ARG A C 1
ATOM 2071 O O . ARG A 1 280 ? 0.642 5.324 -19.016 1 43.12 280 ARG A O 1
ATOM 2078 N N . HIS A 1 281 ? -1.104 5.809 -17.641 1 37.25 281 HIS A N 1
ATOM 2079 C CA . HIS A 1 281 ? -1.942 6.039 -18.812 1 37.25 281 HIS A CA 1
ATOM 2080 C C . HIS A 1 281 ? -1.708 7.43 -19.391 1 37.25 281 HIS A C 1
ATOM 2082 O O . HIS A 1 281 ? -1.348 8.359 -18.672 1 37.25 281 HIS A O 1
ATOM 2088 N N . MET B 1 1 ? 30.297 21.328 3.732 1 42.56 1 MET B N 1
ATOM 2089 C CA . MET B 1 1 ? 29.469 20.812 4.82 1 42.56 1 MET B CA 1
ATOM 2090 C C . MET B 1 1 ? 27.984 20.828 4.441 1 42.56 1 MET B C 1
ATOM 2092 O O . MET B 1 1 ? 27.438 21.875 4.133 1 42.56 1 MET B O 1
ATOM 2096 N N . THR B 1 2 ? 27.453 19.719 3.91 1 65.25 2 THR B N 1
ATOM 2097 C CA . THR B 1 2 ? 26.109 19.812 3.318 1 65.25 2 THR B CA 1
ATOM 2098 C C . THR B 1 2 ? 25.125 20.406 4.316 1 65.25 2 THR B C 1
ATOM 2100 O O . THR B 1 2 ? 25.156 20.062 5.504 1 65.25 2 THR B O 1
ATOM 2103 N N . THR B 1 3 ? 24.672 21.688 4.184 1 88.12 3 THR B N 1
ATOM 2104 C CA . THR B 1 3 ? 23.719 22.406 5.023 1 88.12 3 THR B CA 1
ATOM 2105 C C . THR B 1 3 ? 22.516 21.531 5.367 1 88.12 3 THR B C 1
ATOM 2107 O O . THR B 1 3 ? 22 20.812 4.508 1 88.12 3 THR B O 1
ATOM 2110 N N . THR B 1 4 ? 22.312 21.391 6.719 1 93.75 4 THR B N 1
ATOM 2111 C CA . THR B 1 4 ? 21.188 20.578 7.195 1 93.75 4 THR B CA 1
ATOM 2112 C C . THR B 1 4 ? 19.859 21.234 6.828 1 93.75 4 THR B C 1
ATOM 2114 O O . THR B 1 4 ? 19.656 22.422 7.07 1 93.75 4 THR B O 1
ATOM 2117 N N . ARG B 1 5 ? 19.109 20.578 6.074 1 97.81 5 ARG B N 1
ATOM 2118 C CA . ARG B 1 5 ? 17.75 20.969 5.754 1 97.81 5 ARG B CA 1
ATOM 2119 C C . ARG B 1 5 ? 16.734 20.047 6.418 1 97.81 5 ARG B C 1
ATOM 2121 O O . ARG B 1 5 ? 16.578 18.891 5.996 1 97.81 5 ARG B O 1
ATOM 2128 N N . THR B 1 6 ? 16.016 20.594 7.469 1 98 6 THR B N 1
ATOM 2129 C CA . THR B 1 6 ? 15.156 19.781 8.32 1 98 6 THR B CA 1
ATOM 2130 C C . THR B 1 6 ? 13.695 19.906 7.902 1 98 6 THR B C 1
ATOM 2132 O O . THR B 1 6 ? 13.18 21.016 7.742 1 98 6 THR B O 1
ATOM 2135 N N . ALA B 1 7 ? 13.078 18.781 7.699 1 98.62 7 ALA B N 1
ATOM 2136 C CA . ALA B 1 7 ? 11.633 18.75 7.453 1 98.62 7 ALA B CA 1
ATOM 2137 C C . ALA B 1 7 ? 10.898 18.062 8.602 1 98.62 7 ALA B C 1
ATOM 2139 O O . ALA B 1 7 ? 11.359 17.062 9.133 1 98.62 7 ALA B O 1
ATOM 2140 N N . PHE B 1 8 ? 9.836 18.672 9.07 1 98.69 8 PHE B N 1
ATOM 2141 C CA . PHE B 1 8 ? 8.844 17.922 9.852 1 98.69 8 PHE B CA 1
ATOM 2142 C C . PHE B 1 8 ? 7.809 17.281 8.945 1 98.69 8 PHE B C 1
ATOM 2144 O O . PHE B 1 8 ? 7.219 17.953 8.094 1 98.69 8 PHE B O 1
ATOM 2151 N N . VAL B 1 9 ? 7.664 16 9.07 1 98.38 9 VAL B N 1
ATOM 2152 C CA . VAL B 1 9 ? 6.703 15.25 8.273 1 98.38 9 VAL B CA 1
ATOM 2153 C C . VAL B 1 9 ? 5.551 14.781 9.164 1 98.38 9 VAL B C 1
ATOM 2155 O O . VAL B 1 9 ? 5.77 14.078 10.148 1 98.38 9 VAL B O 1
ATOM 2158 N N . PHE B 1 10 ? 4.371 15.219 8.781 1 97.88 10 PHE B N 1
ATOM 2159 C CA . PHE B 1 10 ? 3.174 14.883 9.539 1 97.88 10 PHE B CA 1
ATOM 2160 C C . PHE B 1 10 ? 2.393 13.773 8.852 1 97.88 10 PHE B C 1
ATOM 2162 O O . PHE B 1 10 ? 1.819 13.977 7.781 1 97.88 10 PHE B O 1
ATOM 2169 N N . ALA B 1 11 ? 2.312 12.617 9.492 1 95.56 11 ALA B N 1
ATOM 2170 C CA . ALA B 1 11 ? 1.625 11.453 8.93 1 95.56 11 ALA B CA 1
ATOM 2171 C C . ALA B 1 11 ? 0.11 11.625 9.008 1 95.56 11 ALA B C 1
ATOM 2173 O O . ALA B 1 11 ? -0.396 12.352 9.867 1 95.56 11 ALA B O 1
ATOM 2174 N N . GLY B 1 12 ? -0.603 10.977 8.117 1 93.44 12 GLY B N 1
ATOM 2175 C CA . GLY B 1 12 ? -2.047 10.859 8.25 1 93.44 12 GLY B CA 1
ATOM 2176 C C . GLY B 1 12 ? -2.473 9.914 9.352 1 93.44 12 GLY B C 1
ATOM 2177 O O . GLY B 1 12 ? -1.664 9.125 9.852 1 93.44 12 GLY B O 1
ATOM 2178 N N . GLY B 1 13 ? -3.793 10.07 9.719 1 89.81 13 GLY B N 1
ATOM 2179 C CA . GLY B 1 13 ? -4.219 9.172 10.781 1 89.81 13 GLY B CA 1
ATOM 2180 C C . GLY B 1 13 ? -5.539 9.57 11.406 1 89.81 13 GLY B C 1
ATOM 2181 O O . GLY B 1 13 ? -5.902 9.078 12.477 1 89.81 13 GLY B O 1
ATOM 2182 N N . GLY B 1 14 ? -6.297 10.422 10.852 1 88.12 14 GLY B N 1
ATOM 2183 C CA . GLY B 1 14 ? -7.586 10.844 11.375 1 88.12 14 GLY B CA 1
ATOM 2184 C C . GLY B 1 14 ? -7.488 11.484 12.75 1 88.12 14 GLY B C 1
ATOM 2185 O O . GLY B 1 14 ? -6.695 12.414 12.953 1 88.12 14 GLY B O 1
ATOM 2186 N N . SER B 1 15 ? -8.312 10.961 13.68 1 85.5 15 SER B N 1
ATOM 2187 C CA . SER B 1 15 ? -8.367 11.539 15.023 1 85.5 15 SER B CA 1
ATOM 2188 C C . SER B 1 15 ? -7.031 11.383 15.742 1 85.5 15 SER B C 1
ATOM 2190 O O . SER B 1 15 ? -6.762 12.094 16.719 1 85.5 15 SER B O 1
ATOM 2192 N N . LEU B 1 16 ? -6.234 10.578 15.281 1 88.62 16 LEU B N 1
ATOM 2193 C CA . LEU B 1 16 ? -4.953 10.312 15.93 1 88.62 16 LEU B CA 1
ATOM 2194 C C . LEU B 1 16 ? -3.953 11.422 15.625 1 88.62 16 LEU B C 1
ATOM 2196 O O . LEU B 1 16 ? -2.867 11.469 16.203 1 88.62 16 LEU B O 1
ATOM 2200 N N . GLY B 1 17 ? -4.371 12.305 14.797 1 93.31 17 GLY B N 1
ATOM 2201 C CA . GLY B 1 17 ? -3.59 13.516 14.578 1 93.31 17 GLY B CA 1
ATOM 2202 C C . GLY B 1 17 ? -3.355 14.305 15.852 1 93.31 17 GLY B C 1
ATOM 2203 O O . GLY B 1 17 ? -2.432 15.125 15.914 1 93.31 17 GLY B O 1
ATOM 2204 N N . ALA B 1 18 ? -4.176 14.07 16.828 1 94.06 18 ALA B N 1
ATOM 2205 C CA . ALA B 1 18 ? -4.016 14.719 18.125 1 94.06 18 ALA B CA 1
ATOM 2206 C C . ALA B 1 18 ? -2.676 14.359 18.766 1 94.06 18 ALA B C 1
ATOM 2208 O O . ALA B 1 18 ? -2.07 15.172 19.469 1 94.06 18 ALA B O 1
ATOM 2209 N N . ILE B 1 19 ? -2.189 13.211 18.547 1 94.94 19 ILE B N 1
ATOM 2210 C CA . ILE B 1 19 ? -0.908 12.742 19.062 1 94.94 19 ILE B CA 1
ATOM 2211 C C . ILE B 1 19 ? 0.218 13.625 18.516 1 94.94 19 ILE B C 1
ATOM 2213 O O . ILE B 1 19 ? 1.151 13.969 19.25 1 94.94 19 ILE B O 1
ATOM 2217 N N . GLN B 1 20 ? 0.124 14.016 17.281 1 97.06 20 GLN B N 1
ATOM 2218 C CA . GLN B 1 20 ? 1.121 14.867 16.641 1 97.06 20 GLN B CA 1
ATOM 2219 C C . GLN B 1 20 ? 1.22 16.219 17.344 1 97.06 20 GLN B C 1
ATOM 2221 O O . GLN B 1 20 ? 2.301 16.812 17.422 1 97.06 20 GLN B O 1
ATOM 2226 N N . VAL B 1 21 ? 0.063 16.703 17.797 1 97.38 21 VAL B N 1
ATOM 2227 C CA . VAL B 1 21 ? 0.041 18 18.469 1 97.38 21 VAL B CA 1
ATOM 2228 C C . VAL B 1 21 ? 0.874 17.938 19.734 1 97.38 21 VAL B C 1
ATOM 2230 O O . VAL B 1 21 ? 1.666 18.844 20.016 1 97.38 21 VAL B O 1
ATOM 2233 N N . GLY B 1 22 ? 0.715 16.875 20.5 1 97.56 22 GLY B N 1
ATOM 2234 C CA . GLY B 1 22 ? 1.544 16.672 21.672 1 97.56 22 GLY B CA 1
ATOM 2235 C C . GLY B 1 22 ? 3.021 16.547 21.344 1 97.56 22 GLY B C 1
ATOM 2236 O O . GLY B 1 22 ? 3.861 17.141 22.031 1 97.56 22 GLY B O 1
ATOM 2237 N N . ALA B 1 23 ? 3.316 15.789 20.344 1 97.62 23 ALA B N 1
ATOM 2238 C CA . ALA B 1 23 ? 4.703 15.633 19.922 1 97.62 23 ALA B CA 1
ATOM 2239 C C . ALA B 1 23 ? 5.297 16.984 19.5 1 97.62 23 ALA B C 1
ATOM 2241 O O . ALA B 1 23 ? 6.43 17.297 19.859 1 97.62 23 ALA B O 1
ATOM 2242 N N . LEU B 1 24 ? 4.496 17.703 18.75 1 98.31 24 LEU B N 1
ATOM 2243 C CA . LEU B 1 24 ? 4.918 19.016 18.266 1 98.31 24 LEU B CA 1
ATOM 2244 C C . LEU B 1 24 ? 5.223 19.953 19.422 1 98.31 24 LEU B C 1
ATOM 2246 O O . LEU B 1 24 ? 6.215 20.688 19.391 1 98.31 24 LEU B O 1
ATOM 2250 N N . ARG B 1 25 ? 4.414 19.953 20.406 1 98.12 25 ARG B N 1
ATOM 2251 C CA . ARG B 1 25 ? 4.613 20.766 21.609 1 98.12 25 ARG B CA 1
ATOM 2252 C C . ARG B 1 25 ? 5.988 20.516 22.203 1 98.12 25 ARG B C 1
ATOM 2254 O O . ARG B 1 25 ? 6.723 21.453 22.5 1 98.12 25 ARG B O 1
ATOM 2261 N N . GLU B 1 26 ? 6.324 19.281 22.359 1 98.19 26 GLU B N 1
ATOM 2262 C CA . GLU B 1 26 ? 7.578 18.922 23.016 1 98.19 26 GLU B CA 1
ATOM 2263 C C . GLU B 1 26 ? 8.773 19.203 22.109 1 98.19 26 GLU B C 1
ATOM 2265 O O . GLU B 1 26 ? 9.844 19.578 22.578 1 98.19 26 GLU B O 1
ATOM 2270 N N . LEU B 1 27 ? 8.641 19 20.828 1 97.94 27 LEU B N 1
ATOM 2271 C CA . LEU B 1 27 ? 9.711 19.297 19.875 1 97.94 27 LEU B CA 1
ATOM 2272 C C . LEU B 1 27 ? 10.031 20.781 19.875 1 97.94 27 LEU B C 1
ATOM 2274 O O . LEU B 1 27 ? 11.195 21.172 19.922 1 97.94 27 LEU B O 1
ATOM 2278 N N . VAL B 1 28 ? 8.977 21.594 19.797 1 97.94 28 VAL B N 1
ATOM 2279 C CA . VAL B 1 28 ? 9.148 23.047 19.812 1 97.94 28 VAL B CA 1
ATOM 2280 C C . VAL B 1 28 ? 9.773 23.484 21.141 1 97.94 28 VAL B C 1
ATOM 2282 O O . VAL B 1 28 ? 10.68 24.328 21.156 1 97.94 28 VAL B O 1
ATOM 2285 N N . ARG B 1 29 ? 9.352 22.938 22.188 1 97 29 ARG B N 1
ATOM 2286 C CA . ARG B 1 29 ? 9.914 23.234 23.5 1 97 29 ARG B CA 1
ATOM 2287 C C . ARG B 1 29 ? 11.398 22.891 23.562 1 97 29 ARG B C 1
ATOM 2289 O O . ARG B 1 29 ? 12.18 23.594 24.203 1 97 29 ARG B O 1
ATOM 2296 N N . ALA B 1 30 ? 11.75 21.859 22.938 1 96.75 30 ALA B N 1
ATOM 2297 C CA . ALA B 1 30 ? 13.133 21.391 22.938 1 96.75 30 ALA B CA 1
ATOM 2298 C C . ALA B 1 30 ? 13.992 22.219 22 1 96.75 30 ALA B C 1
ATOM 2300 O O . ALA B 1 30 ? 15.203 21.984 21.875 1 96.75 30 ALA B O 1
ATOM 2301 N N . GLY B 1 31 ? 13.367 23.125 21.234 1 96.5 31 GLY B N 1
ATOM 2302 C CA . GLY B 1 31 ? 14.117 24.047 20.391 1 96.5 31 GLY B CA 1
ATOM 2303 C C . GLY B 1 31 ? 14.242 23.578 18.953 1 96.5 31 GLY B C 1
ATOM 2304 O O . GLY B 1 31 ? 14.961 24.172 18.156 1 96.5 31 GLY B O 1
ATOM 2305 N N . GLU B 1 32 ? 13.57 22.5 18.594 1 96.56 32 GLU B N 1
ATOM 2306 C CA . GLU B 1 32 ? 13.609 22.016 17.219 1 96.56 32 GLU B CA 1
ATOM 2307 C C . GLU B 1 32 ? 12.805 22.922 16.297 1 96.56 32 GLU B C 1
ATOM 2309 O O . GLU B 1 32 ? 11.711 23.375 16.656 1 96.56 32 GLU B O 1
ATOM 2314 N N . ARG B 1 33 ? 13.461 23.234 15.125 1 96.5 33 ARG B N 1
ATOM 2315 C CA . ARG B 1 33 ? 12.797 24.078 14.125 1 96.5 33 ARG B CA 1
ATOM 2316 C C . ARG B 1 33 ? 12.969 23.484 12.727 1 96.5 33 ARG B C 1
ATOM 2318 O O . ARG B 1 33 ? 14.086 23.219 12.297 1 96.5 33 ARG B O 1
ATOM 2325 N N . PRO B 1 34 ? 11.883 23.297 12.047 1 98.06 34 PRO B N 1
ATOM 2326 C CA . PRO B 1 34 ? 11.977 22.797 10.672 1 98.06 34 PRO B CA 1
ATOM 2327 C C . PRO B 1 34 ? 12.227 23.906 9.656 1 98.06 34 PRO B C 1
ATOM 2329 O O . PRO B 1 34 ? 11.898 25.062 9.914 1 98.06 34 PRO B O 1
ATOM 2332 N N . ASP B 1 35 ? 12.828 23.531 8.539 1 98.5 35 ASP B N 1
ATOM 2333 C CA . ASP B 1 35 ? 12.922 24.422 7.391 1 98.5 35 ASP B CA 1
ATOM 2334 C C . ASP B 1 35 ? 11.633 24.406 6.574 1 98.5 35 ASP B C 1
ATOM 2336 O O . ASP B 1 35 ? 11.297 25.406 5.922 1 98.5 35 ASP B O 1
ATOM 2340 N N . PHE B 1 36 ? 10.969 23.312 6.555 1 98.75 36 PHE B N 1
ATOM 2341 C CA . PHE B 1 36 ? 9.664 23.219 5.902 1 98.75 36 PHE B CA 1
ATOM 23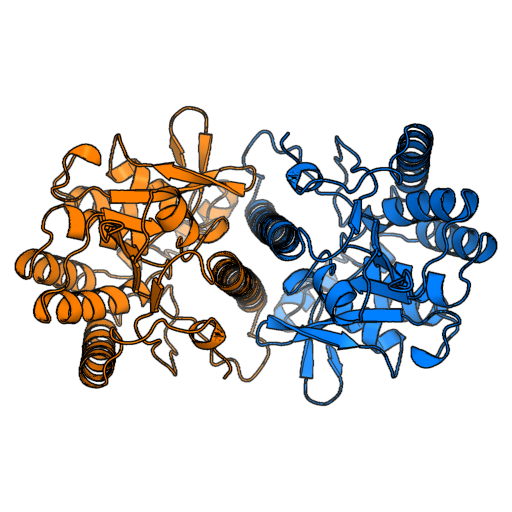42 C C . PHE B 1 36 ? 8.867 22.047 6.461 1 98.75 36 PHE B C 1
ATOM 2344 O O . PHE B 1 36 ? 9.383 21.25 7.234 1 98.75 36 PHE B O 1
ATOM 2351 N N . LEU B 1 37 ? 7.586 22.016 6.109 1 98.88 37 LEU B N 1
ATOM 2352 C CA . LEU B 1 37 ? 6.652 21.016 6.602 1 98.88 37 LEU B CA 1
ATOM 2353 C C . LEU B 1 37 ? 6.027 20.234 5.445 1 98.88 37 LEU B C 1
ATOM 2355 O O . LEU B 1 37 ? 5.793 20.797 4.375 1 98.88 37 LEU B O 1
ATOM 2359 N N . VAL B 1 38 ? 5.812 18.969 5.605 1 98.81 38 VAL B N 1
ATOM 2360 C CA . VAL B 1 38 ? 5.07 18.109 4.68 1 98.81 38 VAL B CA 1
ATOM 2361 C C . VAL B 1 38 ? 4.004 17.328 5.441 1 98.81 38 VAL B C 1
ATOM 2363 O O . VAL B 1 38 ? 4.258 16.828 6.539 1 98.81 38 VAL B O 1
ATOM 2366 N N . GLY B 1 39 ? 2.824 17.266 4.879 1 98.5 39 GLY B N 1
ATOM 2367 C CA . GLY B 1 39 ? 1.789 16.531 5.59 1 98.5 39 GLY B CA 1
ATOM 2368 C C . GLY B 1 39 ? 0.791 15.859 4.664 1 98.5 39 GLY B C 1
ATOM 2369 O O . GLY B 1 39 ? 0.604 16.297 3.525 1 98.5 39 GLY B O 1
ATOM 2370 N N . ALA B 1 40 ? 0.156 14.836 5.125 1 97.75 40 ALA B N 1
ATOM 2371 C CA . ALA B 1 40 ? -0.921 14.133 4.438 1 97.75 40 ALA B CA 1
ATOM 2372 C C . ALA B 1 40 ? -2.145 13.984 5.336 1 97.75 40 ALA B C 1
ATOM 2374 O O . ALA B 1 40 ? -2.018 13.648 6.516 1 97.75 40 ALA B O 1
ATOM 2375 N N . SER B 1 41 ? -3.338 14.195 4.754 1 95.94 41 SER B N 1
ATOM 2376 C CA . SER B 1 41 ? -4.598 14.055 5.477 1 95.94 41 SER B CA 1
ATOM 2377 C C . SER B 1 41 ? -4.609 14.906 6.738 1 95.94 41 SER B C 1
ATOM 2379 O O . SER B 1 41 ? -4.352 16.109 6.684 1 95.94 41 SER B O 1
ATOM 2381 N N . VAL B 1 42 ? -4.863 14.367 7.883 1 93.62 42 VAL B N 1
ATOM 2382 C CA . VAL B 1 42 ? -4.883 15.141 9.125 1 93.62 42 VAL B CA 1
ATOM 2383 C C . VAL B 1 42 ? -3.508 15.766 9.359 1 93.62 42 VAL B C 1
ATOM 2385 O O . VAL B 1 42 ? -3.404 16.844 9.938 1 93.62 42 VAL B O 1
ATOM 2388 N N . GLY B 1 43 ? -2.479 15.078 8.922 1 96.81 43 GLY B N 1
ATOM 2389 C CA . GLY B 1 43 ? -1.144 15.648 8.992 1 96.81 43 GLY B CA 1
ATOM 2390 C C . GLY B 1 43 ? -1.003 16.938 8.203 1 96.81 43 GLY B C 1
ATOM 2391 O O . GLY B 1 43 ? -0.302 17.859 8.617 1 96.81 43 GLY B O 1
ATOM 2392 N N . ALA B 1 44 ? -1.644 16.938 7.051 1 97.81 44 ALA B N 1
ATOM 2393 C CA . ALA B 1 44 ? -1.657 18.172 6.266 1 97.81 44 ALA B CA 1
ATOM 2394 C C . ALA B 1 44 ? -2.346 19.297 7.027 1 97.81 44 ALA B C 1
ATOM 2396 O O . ALA B 1 44 ? -1.894 20.453 6.992 1 97.81 44 ALA B O 1
ATOM 2397 N N . LEU B 1 45 ? -3.438 18.969 7.688 1 95.19 45 LEU B N 1
ATOM 2398 C CA . LEU B 1 45 ? -4.137 19.938 8.508 1 95.19 45 LEU B CA 1
ATOM 2399 C C . LEU B 1 45 ? -3.217 20.5 9.594 1 95.19 45 LEU B C 1
ATOM 2401 O O . LEU B 1 45 ? -3.053 21.719 9.703 1 95.19 45 LEU B O 1
ATOM 2405 N N . ASN B 1 46 ? -2.598 19.641 10.336 1 97.38 46 ASN B N 1
ATOM 2406 C CA . ASN B 1 46 ? -1.686 20.047 11.398 1 97.38 46 ASN B CA 1
ATOM 2407 C C . ASN B 1 46 ? -0.521 20.859 10.852 1 97.38 46 ASN B C 1
ATOM 2409 O O . ASN B 1 46 ? -0.161 21.906 11.414 1 97.38 46 ASN B O 1
ATOM 2413 N N . ALA B 1 47 ? 0.038 20.391 9.758 1 98.38 47 ALA B N 1
ATOM 2414 C CA . ALA B 1 47 ? 1.183 21.062 9.148 1 98.38 47 ALA B CA 1
ATOM 2415 C C . ALA B 1 47 ? 0.814 22.484 8.711 1 98.38 47 ALA B C 1
ATOM 2417 O O . ALA B 1 47 ? 1.555 23.438 8.977 1 98.38 47 ALA B O 1
ATOM 2418 N N . CYS B 1 48 ? -0.305 22.641 8.062 1 97.88 48 CYS B N 1
ATOM 2419 C CA . CYS B 1 48 ? -0.722 23.938 7.555 1 97.88 48 CYS B CA 1
ATOM 2420 C C . CYS B 1 48 ? -0.982 24.922 8.703 1 97.88 48 CYS B C 1
ATOM 2422 O O . CYS B 1 48 ? -0.564 26.078 8.641 1 97.88 48 CYS B O 1
ATOM 2424 N N . PHE B 1 49 ? -1.63 24.438 9.703 1 96.75 49 PHE B N 1
ATOM 2425 C CA . PHE B 1 49 ? -1.9 25.312 10.844 1 96.75 49 PHE B CA 1
ATOM 2426 C C . PHE B 1 49 ? -0.601 25.75 11.5 1 96.75 49 PHE B C 1
ATOM 2428 O O . PHE B 1 49 ? -0.408 26.938 11.758 1 96.75 49 PHE B O 1
ATOM 2435 N N . PHE B 1 50 ? 0.279 24.797 11.797 1 98.06 50 PHE B N 1
ATOM 2436 C CA . PHE B 1 50 ? 1.545 25.125 12.445 1 98.06 50 PHE B CA 1
ATOM 2437 C C . PHE B 1 50 ? 2.381 26.047 11.562 1 98.06 50 PHE B C 1
ATOM 2439 O O . PHE B 1 50 ? 3.088 26.922 12.07 1 98.06 50 PHE B O 1
ATOM 2446 N N . ALA B 1 51 ? 2.299 25.844 10.258 1 98.44 51 ALA B N 1
ATOM 2447 C CA . ALA B 1 51 ? 3.078 26.656 9.32 1 98.44 51 ALA B CA 1
ATOM 2448 C C . ALA B 1 51 ? 2.736 28.141 9.453 1 98.44 51 ALA B C 1
ATOM 2450 O O . ALA B 1 51 ? 3.576 29 9.18 1 98.44 51 ALA B O 1
ATOM 2451 N N . CYS B 1 52 ? 1.543 28.453 9.859 1 97.25 52 CYS B N 1
ATOM 2452 C CA . CYS B 1 52 ? 1.074 29.828 9.977 1 97.25 52 CYS B CA 1
ATOM 2453 C C . CYS B 1 52 ? 1.595 30.484 11.258 1 97.25 52 CYS B C 1
ATOM 2455 O O . CYS B 1 52 ? 1.738 31.703 11.32 1 97.25 52 CYS B O 1
ATOM 2457 N N . ALA B 1 53 ? 1.812 29.734 12.258 1 96.94 53 ALA B N 1
ATOM 2458 C CA . ALA B 1 53 ? 2.381 30.156 13.539 1 96.94 53 ALA B CA 1
ATOM 2459 C C . ALA B 1 53 ? 3.316 29.094 14.109 1 96.94 53 ALA B C 1
ATOM 2461 O O . ALA B 1 53 ? 2.994 28.453 15.109 1 96.94 53 ALA B O 1
ATOM 2462 N N . PRO B 1 54 ? 4.547 29.031 13.57 1 97.69 54 PRO B N 1
ATOM 2463 C CA . PRO B 1 54 ? 5.457 27.922 13.898 1 97.69 54 PRO B CA 1
ATOM 2464 C C . PRO B 1 54 ? 6.223 28.172 15.195 1 97.69 54 PRO B C 1
ATOM 2466 O O . PRO B 1 54 ? 7.457 28.156 15.203 1 97.69 54 PRO B O 1
ATOM 2469 N N . ASP B 1 55 ? 5.492 28.344 16.266 1 97.06 55 ASP B N 1
ATOM 2470 C CA . ASP B 1 55 ? 6.039 28.562 17.609 1 97.06 55 ASP B CA 1
ATOM 2471 C C . ASP B 1 55 ? 5.121 27.984 18.672 1 97.06 55 ASP B C 1
ATOM 2473 O O . ASP B 1 55 ? 4.16 27.281 18.359 1 97.06 55 ASP B O 1
ATOM 2477 N N . ALA B 1 56 ? 5.484 28.219 19.922 1 97.06 56 ALA B N 1
ATOM 2478 C CA . ALA B 1 56 ? 4.75 27.641 21.047 1 97.06 56 ALA B CA 1
ATOM 2479 C C . ALA B 1 56 ? 3.299 28.125 21.062 1 97.06 56 ALA B C 1
ATOM 2481 O O . ALA B 1 56 ? 2.389 27.344 21.375 1 97.06 56 ALA B O 1
ATOM 2482 N N . SER B 1 57 ? 3.111 29.312 20.75 1 95.69 57 SER B N 1
ATOM 2483 C CA . SER B 1 57 ? 1.76 29.859 20.719 1 95.69 57 SER B CA 1
ATOM 2484 C C . SER B 1 57 ? 0.914 29.188 19.641 1 95.69 57 SER B C 1
ATOM 2486 O O . SER B 1 57 ? -0.268 28.906 19.859 1 95.69 57 SER B O 1
ATOM 2488 N N . GLY B 1 58 ? 1.508 29.016 18.516 1 95.62 58 GLY B N 1
ATOM 2489 C CA . GLY B 1 58 ? 0.811 28.312 17.453 1 95.62 58 GLY B CA 1
ATOM 2490 C C . GLY B 1 58 ? 0.427 26.891 17.844 1 95.62 58 GLY B C 1
ATOM 2491 O O . GLY B 1 58 ? -0.653 26.406 17.484 1 95.62 58 GLY B O 1
ATOM 2492 N N . VAL B 1 59 ? 1.286 26.203 18.578 1 97.81 59 VAL B N 1
ATOM 2493 C CA . VAL B 1 59 ? 0.994 24.844 19.031 1 97.81 59 VAL B CA 1
ATOM 2494 C C . VAL B 1 59 ? -0.18 24.875 20.016 1 97.81 59 VAL B C 1
ATOM 2496 O O . VAL B 1 59 ? -1.062 24.016 19.953 1 97.81 59 VAL B O 1
ATOM 2499 N N . GLU B 1 60 ? -0.177 25.828 20.859 1 96.44 60 GLU B N 1
ATOM 2500 C CA . GLU B 1 60 ? -1.27 25.969 21.828 1 96.44 60 GLU B CA 1
ATOM 2501 C C . GLU B 1 60 ? -2.604 26.172 21.109 1 96.44 60 GLU B C 1
ATOM 2503 O O . GLU B 1 60 ? -3.625 25.625 21.531 1 96.44 60 GLU B O 1
ATOM 2508 N N . GLN B 1 61 ? -2.613 27 20.141 1 94.88 61 GLN B N 1
ATOM 2509 C CA . GLN B 1 61 ? -3.826 27.219 19.359 1 94.88 61 GLN B CA 1
ATOM 2510 C C . GLN B 1 61 ? -4.289 25.938 18.688 1 94.88 61 GLN B C 1
ATOM 2512 O O . GLN B 1 61 ? -5.484 25.625 18.688 1 94.88 61 GLN B O 1
ATOM 2517 N N . LEU B 1 62 ? -3.369 25.266 18.109 1 95.69 62 LEU B N 1
ATOM 2518 C CA . LEU B 1 62 ? -3.678 24 17.469 1 95.69 62 LEU B CA 1
ATOM 2519 C C . LEU B 1 62 ? -4.277 23.016 18.469 1 95.69 62 LEU B C 1
ATOM 2521 O O . LEU B 1 62 ? -5.238 22.312 18.156 1 95.69 62 LEU B O 1
ATOM 2525 N N . GLU B 1 63 ? -3.705 22.969 19.656 1 96.12 63 GLU B N 1
ATOM 2526 C CA . GLU B 1 63 ? -4.246 22.156 20.734 1 96.12 63 GLU B CA 1
ATOM 2527 C C . GLU B 1 63 ? -5.699 22.516 21.031 1 96.12 63 GLU B C 1
ATOM 2529 O O . GLU B 1 63 ? -6.547 21.625 21.188 1 96.12 63 GLU B O 1
ATOM 2534 N N . SER B 1 64 ? -5.934 23.734 21.141 1 94.19 64 SER B N 1
ATOM 2535 C CA . SER B 1 64 ? -7.285 24.203 21.438 1 94.19 64 SER B CA 1
ATOM 2536 C C . SER B 1 64 ? -8.266 23.781 20.344 1 94.19 64 SER B C 1
ATOM 2538 O O . SER B 1 64 ? -9.398 23.406 20.641 1 94.19 64 SER B O 1
ATOM 2540 N N . ILE B 1 65 ? -7.887 23.875 19.125 1 91 65 ILE B N 1
ATOM 2541 C CA . ILE B 1 65 ? -8.719 23.469 18 1 91 65 ILE B CA 1
ATOM 2542 C C . ILE B 1 65 ? -9.055 21.984 18.109 1 91 65 ILE B C 1
ATOM 2544 O O . ILE B 1 65 ? -10.227 21.609 18 1 91 65 ILE B O 1
ATOM 2548 N N . TRP B 1 66 ? -8.078 21.172 18.375 1 92.81 66 TRP B N 1
ATOM 2549 C CA . TRP B 1 66 ? -8.289 19.734 18.484 1 92.81 66 TRP B CA 1
ATOM 2550 C C . TRP B 1 66 ? -9.234 19.406 19.641 1 92.81 66 TRP B C 1
ATOM 2552 O O . TRP B 1 66 ? -10.102 18.547 19.516 1 92.81 66 TRP B O 1
ATOM 2562 N N . CYS B 1 67 ? -9.094 20.062 20.719 1 91.19 67 CYS B N 1
ATOM 2563 C CA . CYS B 1 67 ? -9.883 19.781 21.906 1 91.19 67 CYS B CA 1
ATOM 2564 C C . CYS B 1 67 ? -11.344 20.172 21.703 1 91.19 67 CYS B C 1
ATOM 2566 O O . CYS B 1 67 ? -12.227 19.672 22.391 1 91.19 67 CYS B O 1
ATOM 2568 N N . LYS B 1 68 ? -11.602 20.984 20.719 1 85 68 LYS B N 1
ATOM 2569 C CA . LYS B 1 68 ? -12.969 21.422 20.438 1 85 68 LYS B CA 1
ATOM 2570 C C . LYS B 1 68 ? -13.586 20.594 19.312 1 85 68 LYS B C 1
ATOM 2572 O O . LYS B 1 68 ? -14.789 20.688 19.062 1 85 68 LYS B O 1
ATOM 2577 N N . LEU B 1 69 ? -12.781 19.812 18.672 1 81.38 69 LEU B N 1
ATOM 2578 C CA . LEU B 1 69 ? -13.258 19.031 17.531 1 81.38 69 LEU B CA 1
ATOM 2579 C C . LEU B 1 69 ? -14.148 17.891 18.016 1 81.38 69 LEU B C 1
ATOM 2581 O O . LEU B 1 69 ? -13.859 17.25 19.031 1 81.38 69 LEU B O 1
ATOM 2585 N N . ARG B 1 70 ? -15.375 17.734 17.375 1 73.44 70 ARG B N 1
ATOM 2586 C CA . ARG B 1 70 ? -16.266 16.594 17.578 1 73.44 70 ARG B CA 1
ATOM 2587 C C . ARG B 1 70 ? -16.422 15.797 16.281 1 73.44 70 ARG B C 1
ATOM 2589 O O . ARG B 1 70 ? -16.188 16.312 15.195 1 73.44 70 ARG B O 1
ATOM 2596 N N . ARG B 1 71 ? -16.719 14.445 16.5 1 68.88 71 ARG B N 1
ATOM 2597 C CA . ARG B 1 71 ? -16.969 13.57 15.359 1 68.88 71 ARG B CA 1
ATOM 2598 C C . ARG B 1 71 ? -17.938 14.211 14.375 1 68.88 71 ARG B C 1
ATOM 2600 O O . ARG B 1 71 ? -17.781 14.094 13.164 1 68.88 71 ARG B O 1
ATOM 2607 N N . SER B 1 72 ? -18.938 14.805 14.891 1 65.31 72 SER B N 1
ATOM 2608 C CA . SER B 1 72 ? -20 15.391 14.086 1 65.31 72 SER B CA 1
ATOM 2609 C C . SER B 1 72 ? -19.469 16.547 13.227 1 65.31 72 SER B C 1
ATOM 2611 O O . SER B 1 72 ? -20.078 16.891 12.211 1 65.31 72 SER B O 1
ATOM 2613 N N . ASP B 1 73 ? -18.391 17.016 13.633 1 63.94 73 ASP B N 1
ATOM 2614 C CA . ASP B 1 73 ? -17.797 18.109 12.883 1 63.94 73 ASP B CA 1
ATOM 2615 C C . ASP B 1 73 ? -17.125 17.609 11.609 1 63.94 73 ASP B C 1
ATOM 2617 O O . ASP B 1 73 ? -17.016 18.344 10.617 1 63.94 73 ASP B O 1
ATOM 2621 N N . ILE B 1 74 ? -16.672 16.312 11.641 1 61.81 74 ILE B N 1
ATOM 2622 C CA . ILE B 1 74 ? -15.891 15.781 10.523 1 61.81 74 ILE B CA 1
ATOM 2623 C C . ILE B 1 74 ? -16.703 14.711 9.797 1 61.81 74 ILE B C 1
ATOM 2625 O O . ILE B 1 74 ? -16.719 14.672 8.562 1 61.81 74 ILE B O 1
ATOM 2629 N N . PHE B 1 75 ? -17.359 13.852 10.594 1 56.09 75 PHE B N 1
ATOM 2630 C CA . PHE B 1 75 ? -18.141 12.742 10.055 1 56.09 75 PHE B CA 1
ATOM 2631 C C . PHE B 1 75 ? -19.594 12.82 10.531 1 56.09 75 PHE B C 1
ATOM 2633 O O . PHE B 1 75 ? -20 12.07 11.414 1 56.09 75 PHE B O 1
ATOM 2640 N N . PRO B 1 76 ? -20.469 13.75 10.07 1 47 76 PRO B N 1
ATOM 2641 C CA . PRO B 1 76 ? -21.828 13.914 10.602 1 47 76 PRO B CA 1
ATOM 2642 C C . PRO B 1 76 ? -22.703 12.688 10.359 1 47 76 PRO B C 1
ATOM 2644 O O . PRO B 1 76 ? -22.875 12.258 9.219 1 47 76 PRO B O 1
ATOM 2647 N N . VAL B 1 77 ? -22.703 11.5 11.078 1 53.16 77 VAL B N 1
ATOM 2648 C CA . VAL B 1 77 ? -23.484 10.273 10.922 1 53.16 77 VAL B CA 1
ATOM 2649 C C . VAL B 1 77 ? -24.969 10.57 11.078 1 53.16 77 VAL B C 1
ATOM 2651 O O . VAL B 1 77 ? -25.406 11 12.148 1 53.16 77 VAL B O 1
ATOM 2654 N N . GLY B 1 78 ? -25.734 11.375 10.602 1 45.38 78 GLY B N 1
ATOM 2655 C CA . GLY B 1 78 ? -27.188 11.266 10.758 1 45.38 78 GLY B CA 1
ATOM 2656 C C . GLY B 1 78 ? -27.812 10.297 9.773 1 45.38 78 GLY B C 1
ATOM 2657 O O . GLY B 1 78 ? -27.234 10.008 8.727 1 45.38 78 GLY B O 1
ATOM 2658 N N . PHE B 1 79 ? -28.703 9.375 10.344 1 41.41 79 PHE B N 1
ATOM 2659 C CA . PHE B 1 79 ? -29.5 8.375 9.633 1 41.41 79 PHE B CA 1
ATOM 2660 C C . PHE B 1 79 ? -29.797 8.828 8.211 1 41.41 79 PHE B C 1
ATOM 2662 O O . PHE B 1 79 ? -29.719 8.031 7.273 1 41.41 79 PHE B O 1
ATOM 2669 N N . ALA B 1 80 ? -30.359 9.844 8.117 1 43.22 80 ALA B N 1
ATOM 2670 C CA . ALA B 1 80 ? -30.828 10.398 6.852 1 43.22 80 ALA B CA 1
ATOM 2671 C C . ALA B 1 80 ? -29.672 10.578 5.871 1 43.22 80 ALA B C 1
ATOM 2673 O O . ALA B 1 80 ? -29.875 10.539 4.652 1 43.22 80 ALA B O 1
ATOM 2674 N N . GLY B 1 81 ? -28.484 10.742 6.277 1 45 81 GLY B N 1
ATOM 2675 C CA . GLY B 1 81 ? -27.25 10.945 5.527 1 45 81 GLY B CA 1
ATOM 2676 C C . GLY B 1 81 ? -26.75 9.688 4.844 1 45 81 GLY B C 1
ATOM 2677 O O . GLY B 1 81 ? -26.281 9.734 3.711 1 45 81 GLY B O 1
ATOM 2678 N N . VAL B 1 82 ? -26.797 8.531 5.539 1 44.53 82 VAL B N 1
ATOM 2679 C CA . VAL B 1 82 ? -26.438 7.242 4.949 1 44.53 82 VAL B CA 1
ATOM 2680 C C . VAL B 1 82 ? -27.266 7.004 3.688 1 44.53 82 VAL B C 1
ATOM 2682 O O . VAL B 1 82 ? -26.734 6.531 2.676 1 44.53 82 VAL B O 1
ATOM 2685 N N . LEU B 1 83 ? -28.609 7.172 3.838 1 45.19 83 LEU B N 1
ATOM 2686 C CA . LEU B 1 83 ? -29.484 6.957 2.682 1 45.19 83 LEU B CA 1
ATOM 2687 C C . LEU B 1 83 ? -29.078 7.879 1.531 1 45.19 83 LEU B C 1
ATOM 2689 O O . LEU B 1 83 ? -29.125 7.473 0.367 1 45.19 83 LEU B O 1
ATOM 2693 N N . ARG B 1 84 ? -28.844 9.117 1.85 1 46 84 ARG B N 1
ATOM 2694 C CA . ARG B 1 84 ? -28.453 10.07 0.818 1 46 84 ARG B CA 1
ATOM 2695 C C . ARG B 1 84 ? -27.094 9.703 0.222 1 46 84 ARG B C 1
ATOM 2697 O O . ARG B 1 84 ? -26.766 10.148 -0.878 1 46 84 ARG B O 1
ATOM 2704 N N . MET B 1 85 ? -26.281 8.961 0.889 1 46.88 85 MET B N 1
ATOM 2705 C CA . MET B 1 85 ? -24.969 8.438 0.575 1 46.88 85 MET B CA 1
ATOM 2706 C C . MET B 1 85 ? -25.031 7.465 -0.599 1 46.88 85 MET B C 1
ATOM 2708 O O . MET B 1 85 ? -24.109 7.426 -1.428 1 46.88 85 MET B O 1
ATOM 2712 N N . LEU B 1 86 ? -26.062 6.684 -0.546 1 47.62 86 LEU B N 1
ATOM 2713 C CA . LEU B 1 86 ? -26.234 5.699 -1.608 1 47.62 86 LEU B CA 1
ATOM 2714 C C . LEU B 1 86 ? -26.172 6.359 -2.98 1 47.62 86 LEU B C 1
ATOM 2716 O O . LEU B 1 86 ? -25.719 5.754 -3.949 1 47.62 86 LEU B O 1
ATOM 2720 N N . GLY B 1 87 ? -26.812 7.598 -3.023 1 46.91 87 GLY B N 1
ATOM 2721 C CA . GLY B 1 87 ? -26.875 8.18 -4.355 1 46.91 87 GLY B CA 1
ATOM 2722 C C . GLY B 1 87 ? -25.625 8.984 -4.707 1 46.91 87 GLY B C 1
ATOM 2723 O O . GLY B 1 87 ? -25.422 9.336 -5.871 1 46.91 87 GLY B O 1
ATOM 2724 N N . ARG B 1 88 ? -24.984 9.594 -3.697 1 52.97 88 ARG B N 1
ATOM 2725 C CA . ARG B 1 88 ? -24.047 10.656 -4.047 1 52.97 88 ARG B CA 1
ATOM 2726 C C . ARG B 1 88 ? -22.609 10.141 -4.074 1 52.97 88 ARG B C 1
ATOM 2728 O O . ARG B 1 88 ? -21.672 10.914 -4.281 1 52.97 88 ARG B O 1
ATOM 2735 N N . GLY B 1 89 ? -22.297 8.891 -4.18 1 61.16 89 GLY B N 1
ATOM 2736 C CA . GLY B 1 89 ? -20.969 8.359 -4.461 1 61.16 89 GLY B CA 1
ATOM 2737 C C . GLY B 1 89 ? -20.031 8.461 -3.279 1 61.16 89 GLY B C 1
ATOM 2738 O O . GLY B 1 89 ? -18.844 8.094 -3.383 1 61.16 89 GLY B O 1
ATOM 2739 N N . SER B 1 90 ? -20.312 9.266 -2.143 1 70.44 90 SER B N 1
ATOM 2740 C CA . SER B 1 90 ? -19.531 9.289 -0.908 1 70.44 90 SER B CA 1
ATOM 2741 C C . SER B 1 90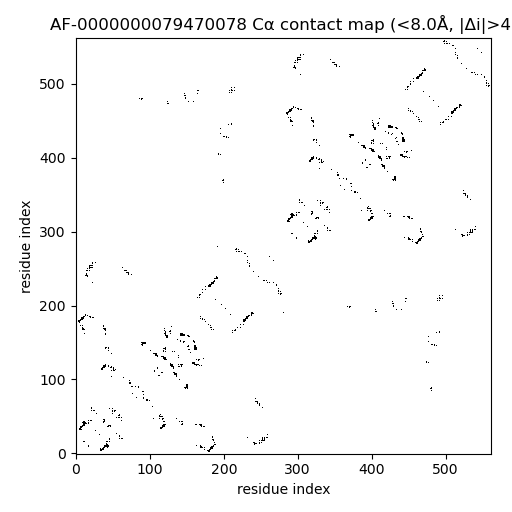 ? -20.438 9.289 0.317 1 70.44 90 SER B C 1
ATOM 2743 O O . SER B 1 90 ? -21.609 9.656 0.225 1 70.44 90 SER B O 1
ATOM 2745 N N . LEU B 1 91 ? -19.922 8.883 1.448 1 69.5 91 LEU B N 1
ATOM 2746 C CA . LEU B 1 91 ? -20.719 8.719 2.66 1 69.5 91 LEU B CA 1
ATOM 2747 C C . LEU B 1 91 ? -21.031 10.07 3.291 1 69.5 91 LEU B C 1
ATOM 2749 O O . LEU B 1 91 ? -22.109 10.25 3.867 1 69.5 91 LEU B O 1
ATOM 2753 N N . PHE B 1 92 ? -20.109 11.047 3.168 1 71.5 92 PHE B N 1
ATOM 2754 C CA . PHE B 1 92 ? -20.25 12.344 3.812 1 71.5 92 PHE B CA 1
ATOM 2755 C C . PHE B 1 92 ? -19.938 13.469 2.83 1 71.5 92 PHE B C 1
ATOM 2757 O O . PHE B 1 92 ? -19.234 13.273 1.847 1 71.5 92 PHE B O 1
ATOM 2764 N N . ASP B 1 93 ? -20.641 14.594 3.121 1 72.94 93 ASP B N 1
ATOM 2765 C CA . ASP B 1 93 ? -20.234 15.789 2.391 1 72.94 93 ASP B CA 1
ATOM 2766 C C . ASP B 1 93 ? -19.047 16.469 3.082 1 72.94 93 ASP B C 1
ATOM 2768 O O . ASP B 1 93 ? -18.828 16.281 4.277 1 72.94 93 ASP B O 1
ATOM 2772 N N . SER B 1 94 ? -18.281 17.156 2.289 1 76.94 94 SER B N 1
ATOM 2773 C CA . SER B 1 94 ? -17.062 17.75 2.814 1 76.94 94 SER B CA 1
ATOM 2774 C C . SER B 1 94 ? -17.328 19.125 3.43 1 76.94 94 SER B C 1
ATOM 2776 O O . SER B 1 94 ? -16.406 19.844 3.803 1 76.94 94 SER B O 1
ATOM 2778 N N . ARG B 1 95 ? -18.656 19.578 3.611 1 80.19 95 ARG B N 1
ATOM 2779 C CA . ARG B 1 95 ? -19 20.938 4.031 1 80.19 95 ARG B CA 1
ATOM 2780 C C . ARG B 1 95 ? -18.531 21.203 5.453 1 80.19 95 ARG B C 1
ATOM 2782 O O . ARG B 1 95 ? -17.984 22.281 5.742 1 80.19 95 ARG B O 1
ATOM 2789 N N . HIS B 1 96 ? -18.656 20.25 6.312 1 80.31 96 HIS B N 1
ATOM 2790 C CA . HIS B 1 96 ? -18.25 20.438 7.703 1 80.31 96 HIS B CA 1
ATOM 2791 C C . HIS B 1 96 ? -16.734 20.531 7.832 1 80.31 96 HIS B C 1
ATOM 2793 O O . HIS B 1 96 ? -16.219 21.391 8.547 1 80.31 96 HIS B O 1
ATOM 2799 N N . LEU B 1 97 ? -16.062 19.688 7.18 1 85.06 97 LEU B N 1
ATOM 2800 C CA . LEU B 1 97 ? -14.602 19.75 7.176 1 85.06 97 LEU B CA 1
ATOM 2801 C C . LEU B 1 97 ? -14.109 21.047 6.559 1 85.06 97 LEU B C 1
ATOM 2803 O O . LEU B 1 97 ? -13.172 21.672 7.066 1 85.06 97 LEU B O 1
ATOM 2807 N N . ARG B 1 98 ? -14.758 21.469 5.512 1 89.75 98 ARG B N 1
ATOM 2808 C CA . ARG B 1 98 ? -14.406 22.734 4.871 1 89.75 98 ARG B CA 1
ATOM 2809 C C . ARG B 1 98 ? -14.547 23.891 5.844 1 89.75 98 ARG B C 1
ATOM 2811 O O . ARG B 1 98 ? -13.641 24.734 5.957 1 89.75 98 ARG B O 1
ATOM 2818 N N . THR B 1 99 ? -15.633 23.984 6.465 1 88.56 99 THR B N 1
ATOM 2819 C CA . THR B 1 99 ? -15.891 25.062 7.418 1 88.56 99 THR B CA 1
ATOM 2820 C C . THR B 1 99 ? -14.844 25.062 8.531 1 88.56 99 THR B C 1
ATOM 2822 O O . THR B 1 99 ? -14.328 26.109 8.906 1 88.56 99 THR B O 1
ATOM 2825 N N . LEU B 1 100 ? -14.539 23.922 8.992 1 86.06 100 LEU B N 1
ATOM 2826 C CA . LEU B 1 100 ? -13.531 23.781 10.039 1 86.06 100 LEU B CA 1
ATOM 2827 C C . LEU B 1 100 ? -12.18 24.312 9.562 1 86.06 100 LEU B C 1
ATOM 2829 O O . LEU B 1 100 ? -11.523 25.062 10.273 1 86.06 100 LEU B O 1
ATOM 2833 N N . VAL B 1 101 ? -11.797 23.938 8.422 1 91.31 101 VAL B N 1
ATOM 2834 C CA . VAL B 1 101 ? -10.5 24.328 7.859 1 91.31 101 VAL B CA 1
ATOM 2835 C C . VAL B 1 101 ? -10.477 25.828 7.609 1 91.31 101 VAL B C 1
ATOM 2837 O O . VAL B 1 101 ? -9.539 26.516 8.016 1 91.31 101 VAL B O 1
ATOM 2840 N N . GLU B 1 102 ? -11.5 26.328 7.027 1 91.31 102 GLU B N 1
ATOM 2841 C CA . GLU B 1 102 ? -11.562 27.75 6.676 1 91.31 102 GLU B CA 1
ATOM 2842 C C . GLU B 1 102 ? -11.602 28.625 7.922 1 91.31 102 GLU B C 1
ATOM 2844 O O . GLU B 1 102 ? -11.055 29.734 7.93 1 91.31 102 GLU B O 1
ATOM 2849 N N . ARG B 1 103 ? -12.203 28.156 8.906 1 88.56 103 ARG B N 1
ATOM 2850 C CA . ARG B 1 103 ? -12.32 28.922 10.141 1 88.56 103 ARG B CA 1
ATOM 2851 C C . ARG B 1 103 ? -10.992 28.969 10.883 1 88.56 103 ARG B C 1
ATOM 2853 O O . ARG B 1 103 ? -10.688 29.953 11.57 1 88.56 103 ARG B O 1
ATOM 2860 N N . ASN B 1 104 ? -10.195 28.016 10.695 1 89.06 104 ASN B N 1
ATOM 2861 C CA . ASN B 1 104 ? -9.031 27.891 11.562 1 89.06 104 ASN B CA 1
ATOM 2862 C C . ASN B 1 104 ? -7.738 28.203 10.812 1 89.06 104 ASN B C 1
ATOM 2864 O O . ASN B 1 104 ? -6.699 28.438 11.43 1 89.06 104 ASN B O 1
ATOM 2868 N N . LEU B 1 105 ? -7.762 28.125 9.562 1 91.81 105 LEU B N 1
ATOM 2869 C CA . LEU B 1 105 ? -6.586 28.484 8.773 1 91.81 105 LEU B CA 1
ATOM 2870 C C . LEU B 1 105 ? -6.602 29.953 8.398 1 91.81 105 LEU B C 1
ATOM 2872 O O . LEU B 1 105 ? -7.406 30.391 7.57 1 91.81 105 LEU B O 1
ATOM 2876 N N . PRO B 1 106 ? -5.688 30.766 8.922 1 91.88 106 PRO B N 1
ATOM 2877 C CA . PRO B 1 106 ? -5.727 32.219 8.727 1 91.88 106 PRO B CA 1
ATOM 2878 C C . PRO B 1 106 ? -5.133 32.656 7.391 1 91.88 106 PRO B C 1
ATOM 2880 O O . PRO B 1 106 ? -4.863 33.844 7.184 1 91.88 106 PRO B O 1
ATOM 2883 N N . ILE B 1 107 ? -4.867 31.766 6.469 1 95.56 107 ILE B N 1
ATOM 2884 C CA . ILE B 1 107 ? -4.289 32.094 5.172 1 95.56 107 ILE B CA 1
ATOM 2885 C C . ILE B 1 107 ? -5.23 31.656 4.055 1 95.56 107 ILE B C 1
ATOM 2887 O O . ILE B 1 107 ? -5.953 30.672 4.207 1 95.56 107 ILE B O 1
ATOM 2891 N N . ARG B 1 108 ? -5.152 32.375 3.006 1 96.38 108 ARG B N 1
ATOM 2892 C CA . ARG B 1 108 ? -5.895 32 1.812 1 96.38 108 ARG B CA 1
ATOM 2893 C C . ARG B 1 108 ? -5.086 31.031 0.954 1 96.38 108 ARG B C 1
ATOM 2895 O O . ARG B 1 108 ? -5.609 30 0.496 1 96.38 108 ARG B O 1
ATOM 2902 N N . ASP B 1 109 ? -3.82 31.438 0.776 1 98.12 109 ASP B N 1
ATOM 2903 C CA . ASP B 1 109 ? -2.934 30.625 -0.058 1 98.12 109 ASP B CA 1
ATOM 2904 C C . ASP B 1 109 ? -1.797 30.031 0.768 1 98.12 109 ASP B C 1
ATOM 2906 O O . ASP B 1 109 ? -1.313 30.656 1.714 1 98.12 109 ASP B O 1
ATOM 2910 N N . LEU B 1 110 ? -1.31 28.844 0.375 1 98.38 110 LEU B N 1
ATOM 2911 C CA . LEU B 1 110 ? -0.294 28.094 1.106 1 98.38 110 LEU B CA 1
ATOM 2912 C C . LEU B 1 110 ? 0.995 28.891 1.227 1 98.38 110 LEU B C 1
ATOM 2914 O O . LEU B 1 110 ? 1.666 28.844 2.26 1 98.38 110 LEU B O 1
ATOM 2918 N N . GLU B 1 111 ? 1.33 29.578 0.149 1 97.88 111 GLU B N 1
ATOM 2919 C CA . GLU B 1 111 ? 2.611 30.281 0.109 1 97.88 111 GLU B CA 1
ATOM 2920 C C . GLU B 1 111 ? 2.615 31.484 1.052 1 97.88 111 GLU B C 1
ATOM 2922 O O . GLU B 1 111 ? 3.656 32.125 1.264 1 97.88 111 GLU B O 1
ATOM 2927 N N . GLN B 1 112 ? 1.486 31.828 1.695 1 98 112 GLN B N 1
ATOM 2928 C CA . GLN B 1 112 ? 1.394 32.906 2.666 1 98 112 GLN B CA 1
ATOM 2929 C C . GLN B 1 112 ? 1.819 32.438 4.055 1 98 112 GLN B C 1
ATOM 2931 O O . GLN B 1 112 ? 1.981 33.25 4.965 1 98 112 GLN B O 1
ATOM 2936 N N . ALA B 1 113 ? 2.039 31.188 4.285 1 98.06 113 ALA B N 1
ATOM 2937 C CA . ALA B 1 113 ? 2.457 30.656 5.582 1 98.06 113 ALA B CA 1
ATOM 2938 C C . ALA B 1 113 ? 3.865 31.125 5.934 1 98.06 113 ALA B C 1
ATOM 2940 O O . ALA B 1 113 ? 4.664 31.438 5.047 1 98.06 113 ALA B O 1
ATOM 2941 N N . LYS B 1 114 ? 4.172 31.219 7.215 1 98.06 114 LYS B N 1
ATOM 2942 C CA . LYS B 1 114 ? 5.484 31.656 7.688 1 98.06 114 LYS B CA 1
ATOM 2943 C C . LYS B 1 114 ? 6.555 30.609 7.367 1 98.06 114 LYS B C 1
ATOM 2945 O O . LYS B 1 114 ? 7.707 30.953 7.098 1 98.06 114 LYS B O 1
ATOM 2950 N N . LEU B 1 115 ? 6.219 29.359 7.434 1 98.12 115 LEU B N 1
ATOM 2951 C CA . LEU B 1 115 ? 7.066 28.25 6.992 1 98.12 115 LEU B CA 1
ATOM 2952 C C . LEU B 1 115 ? 6.527 27.625 5.707 1 98.12 115 LEU B C 1
ATOM 2954 O O . LEU B 1 115 ? 5.316 27.453 5.559 1 98.12 115 LEU B O 1
ATOM 2958 N N . PRO B 1 116 ? 7.445 27.312 4.77 1 98.69 116 PRO B N 1
ATOM 2959 C CA . PRO B 1 116 ? 6.953 26.547 3.625 1 98.69 116 PRO B CA 1
ATOM 2960 C C . PRO B 1 116 ? 6.246 25.266 4.043 1 98.69 116 PRO B C 1
ATOM 2962 O O . PRO B 1 116 ? 6.75 24.516 4.891 1 98.69 116 PRO B O 1
ATOM 2965 N N . VAL B 1 117 ? 5.082 25.062 3.502 1 98.81 117 VAL B N 1
ATOM 2966 C CA . VAL B 1 117 ? 4.285 23.891 3.84 1 98.81 117 VAL B CA 1
ATOM 2967 C C . VAL B 1 117 ? 3.797 23.219 2.562 1 98.81 117 VAL B C 1
ATOM 2969 O O . VAL B 1 117 ? 3.404 23.891 1.605 1 98.81 117 VAL B O 1
ATOM 2972 N N . HIS B 1 118 ? 3.926 21.922 2.525 1 98.88 118 HIS B N 1
ATOM 2973 C CA . HIS B 1 118 ? 3.584 21.094 1.367 1 98.88 118 HIS B CA 1
ATOM 2974 C C . HIS B 1 118 ? 2.523 20.062 1.721 1 98.88 118 HIS B C 1
ATOM 2976 O O . HIS B 1 118 ? 2.734 19.234 2.605 1 98.88 118 HIS B O 1
ATOM 2982 N N . VAL B 1 119 ? 1.448 20.109 1.023 1 98.75 119 VAL B N 1
ATOM 2983 C CA . VAL B 1 119 ? 0.294 19.25 1.265 1 98.75 119 VAL B CA 1
ATOM 2984 C C . VAL B 1 119 ? 0.282 18.109 0.254 1 98.75 119 VAL B C 1
ATOM 2986 O O . VAL B 1 119 ? 0.284 18.344 -0.957 1 98.75 119 VAL B O 1
ATOM 2989 N N . VAL B 1 120 ? 0.242 16.906 0.756 1 98.62 120 VAL B N 1
ATOM 2990 C CA . VAL B 1 120 ? 0.313 15.734 -0.112 1 98.62 120 VAL B CA 1
ATOM 2991 C C . VAL B 1 120 ? -1.094 15.219 -0.396 1 98.62 120 VAL B C 1
ATOM 2993 O O . VAL B 1 120 ? -1.889 15.023 0.527 1 98.62 120 VAL B O 1
ATOM 2996 N N . ALA B 1 121 ? -1.405 15.023 -1.596 1 98.06 121 ALA B N 1
ATOM 2997 C CA . ALA B 1 121 ? -2.629 14.391 -2.082 1 98.06 121 ALA B CA 1
ATOM 2998 C C . ALA B 1 121 ? -2.316 13.305 -3.1 1 98.06 121 ALA B C 1
ATOM 3000 O O . ALA B 1 121 ? -1.148 13.008 -3.361 1 98.06 121 ALA B O 1
ATOM 3001 N N . THR B 1 122 ? -3.387 12.602 -3.488 1 95.62 122 THR B N 1
ATOM 3002 C CA . THR B 1 122 ? -3.248 11.531 -4.461 1 95.62 122 THR B CA 1
ATOM 3003 C C . THR B 1 122 ? -4.16 11.766 -5.664 1 95.62 122 THR B C 1
ATOM 3005 O O . THR B 1 122 ? -5.336 12.086 -5.5 1 95.62 122 THR B O 1
ATOM 3008 N N . ASN B 1 123 ? -3.65 11.641 -6.844 1 92.75 123 ASN B N 1
ATOM 3009 C CA . ASN B 1 123 ? -4.531 11.766 -8 1 92.75 123 ASN B CA 1
ATOM 3010 C C . ASN B 1 123 ? -5.176 10.43 -8.359 1 92.75 123 ASN B C 1
ATOM 3012 O O . ASN B 1 123 ? -4.949 9.43 -7.684 1 92.75 123 ASN B O 1
ATOM 3016 N N . LEU B 1 124 ? -5.914 10.398 -9.445 1 84.81 124 LEU B N 1
ATOM 3017 C CA . LEU B 1 124 ? -6.73 9.227 -9.773 1 84.81 124 LEU B CA 1
ATOM 3018 C C . LEU B 1 124 ? -5.852 8.055 -10.203 1 84.81 124 LEU B C 1
ATOM 3020 O O . LEU B 1 124 ? -6.258 6.898 -10.078 1 84.81 124 LEU B O 1
ATOM 3024 N N . SER B 1 125 ? -4.672 8.32 -10.625 1 83 125 SER B N 1
ATOM 3025 C CA . SER B 1 125 ? -3.758 7.266 -11.055 1 83 125 SER B CA 1
ATOM 3026 C C . SER B 1 125 ? -2.939 6.734 -9.883 1 83 125 SER B C 1
ATOM 3028 O O . SER B 1 125 ? -2.18 5.773 -10.039 1 83 125 SER B O 1
ATOM 3030 N N . GLY B 1 126 ? -3.078 7.426 -8.742 1 89.44 126 GLY B N 1
ATOM 3031 C CA . GLY B 1 126 ? -2.383 6.969 -7.555 1 89.44 126 GLY B CA 1
ATOM 3032 C C . GLY B 1 126 ? -1.065 7.684 -7.316 1 89.44 126 GLY B C 1
ATOM 3033 O O . GLY B 1 126 ? -0.338 7.363 -6.375 1 89.44 126 GLY B O 1
ATOM 3034 N N . ALA B 1 127 ? -0.8 8.617 -8.133 1 90.5 127 ALA B N 1
ATOM 3035 C CA . ALA B 1 127 ? 0.454 9.359 -8.008 1 90.5 127 ALA B CA 1
ATOM 3036 C C . ALA B 1 127 ? 0.371 10.398 -6.895 1 90.5 127 ALA B C 1
ATOM 3038 O O . ALA B 1 127 ? -0.693 10.969 -6.648 1 90.5 127 ALA B O 1
ATOM 3039 N N . THR B 1 128 ? 1.518 10.609 -6.266 1 95.12 128 THR B N 1
ATOM 3040 C CA . THR B 1 128 ? 1.628 11.672 -5.266 1 95.12 128 THR B CA 1
ATOM 3041 C C . THR B 1 128 ? 1.538 13.047 -5.926 1 95.12 128 THR B C 1
ATOM 3043 O O . THR B 1 128 ? 2.225 13.312 -6.91 1 95.12 128 THR B O 1
ATOM 3046 N N . VAL B 1 129 ? 0.68 13.852 -5.469 1 96.75 129 VAL B N 1
ATOM 3047 C CA . VAL B 1 129 ? 0.603 15.258 -5.852 1 96.75 129 VAL B CA 1
ATOM 3048 C C . VAL B 1 129 ? 0.958 16.141 -4.656 1 96.75 129 VAL B C 1
ATOM 3050 O O . VAL B 1 129 ? 0.355 16.016 -3.588 1 96.75 129 VAL B O 1
ATOM 3053 N N . VAL B 1 130 ? 1.935 16.969 -4.836 1 98.31 130 VAL B N 1
ATOM 3054 C CA . VAL B 1 130 ? 2.379 17.859 -3.77 1 98.31 130 VAL B CA 1
ATOM 3055 C C . VAL B 1 130 ? 1.871 19.281 -4.039 1 98.31 130 VAL B C 1
ATOM 3057 O O . VAL B 1 130 ? 2.264 19.906 -5.023 1 98.31 130 VAL B O 1
ATOM 3060 N N . LEU B 1 131 ? 1.01 19.719 -3.215 1 98.31 131 LEU B N 1
ATOM 3061 C CA . LEU B 1 131 ? 0.482 21.078 -3.309 1 98.31 131 LEU B CA 1
ATOM 3062 C C . LEU B 1 131 ? 1.253 22.016 -2.393 1 98.31 131 LEU B C 1
ATOM 3064 O O . LEU B 1 131 ? 1.197 21.891 -1.168 1 98.31 131 LEU B O 1
ATOM 3068 N N . SER B 1 132 ? 1.921 23.031 -3.006 1 98.25 132 SER B N 1
ATOM 3069 C CA . SER B 1 132 ? 2.783 23.922 -2.242 1 98.25 132 SER B CA 1
ATOM 3070 C C . SER B 1 132 ? 2.35 25.375 -2.4 1 98.25 132 SER B C 1
ATOM 3072 O O . SER B 1 132 ? 2.875 26.266 -1.725 1 98.25 132 SER B O 1
ATOM 3074 N N . ARG B 1 133 ? 1.444 25.547 -3.293 1 98 133 ARG B N 1
ATOM 3075 C CA . ARG B 1 133 ? 0.905 26.875 -3.57 1 98 133 ARG B CA 1
ATOM 3076 C C . ARG B 1 133 ? -0.594 26.812 -3.846 1 98 133 ARG B C 1
ATOM 3078 O O . ARG B 1 133 ? -1.131 25.734 -4.141 1 98 133 ARG B O 1
ATOM 3085 N N . GLY B 1 134 ? -1.2 28.031 -3.773 1 97.19 134 GLY B N 1
ATOM 3086 C CA . GLY B 1 134 ? -2.617 28.109 -4.09 1 97.19 134 GLY B CA 1
ATOM 3087 C C . GLY B 1 134 ? -3.508 28.016 -2.865 1 97.19 134 GLY B C 1
ATOM 3088 O O . GLY B 1 134 ? -3.039 28.156 -1.734 1 97.19 134 GLY B O 1
ATOM 3089 N N . PRO B 1 135 ? -4.816 27.844 -3.088 1 97.31 135 PRO B N 1
ATOM 3090 C CA . PRO B 1 135 ? -5.789 27.891 -1.992 1 97.31 135 PRO B CA 1
ATOM 3091 C C . PRO B 1 135 ? -5.535 26.812 -0.941 1 97.31 135 PRO B C 1
ATOM 3093 O O . PRO B 1 135 ? -5.609 25.609 -1.245 1 97.31 135 PRO B O 1
ATOM 3096 N N . ALA B 1 136 ? -5.312 27.266 0.269 1 97.25 136 ALA B N 1
ATOM 3097 C CA . ALA B 1 136 ? -4.914 26.375 1.358 1 97.25 136 ALA B CA 1
ATOM 3098 C C . ALA B 1 136 ? -6.043 25.422 1.735 1 97.25 136 ALA B C 1
ATOM 3100 O O . ALA B 1 136 ? -5.82 24.234 1.919 1 97.25 136 ALA B O 1
ATOM 3101 N N . ALA B 1 137 ? -7.223 25.969 1.824 1 96.31 137 ALA B N 1
ATOM 3102 C CA . ALA B 1 137 ? -8.359 25.156 2.232 1 96.31 137 ALA B CA 1
ATOM 3103 C C . ALA B 1 137 ? -8.609 24.016 1.238 1 96.31 137 ALA B C 1
ATOM 3105 O O . ALA B 1 137 ? -8.828 22.875 1.636 1 96.31 137 ALA B O 1
ATOM 3106 N N . GLU B 1 138 ? -8.539 24.312 -0.027 1 96.75 138 GLU B N 1
ATOM 3107 C CA . GLU B 1 138 ? -8.742 23.312 -1.061 1 96.75 138 GLU B CA 1
ATOM 3108 C C . GLU B 1 138 ? -7.664 22.219 -0.995 1 96.75 138 GLU B C 1
ATOM 3110 O O . GLU B 1 138 ? -7.949 21.047 -1.2 1 96.75 138 GLU B O 1
ATOM 3115 N N . ALA B 1 139 ? -6.465 22.672 -0.755 1 97.81 139 ALA B N 1
ATOM 3116 C CA . ALA B 1 139 ? -5.363 21.719 -0.649 1 97.81 139 ALA B CA 1
ATOM 3117 C C . ALA B 1 139 ? -5.59 20.734 0.505 1 97.81 139 ALA B C 1
ATOM 3119 O O . ALA B 1 139 ? -5.445 19.531 0.34 1 97.81 139 ALA B O 1
ATOM 3120 N N . VAL B 1 140 ? -5.953 21.25 1.634 1 97.38 140 VAL B N 1
ATOM 3121 C CA . VAL B 1 140 ? -6.168 20.422 2.82 1 97.38 140 VAL B CA 1
ATOM 3122 C C . VAL B 1 140 ? -7.367 19.5 2.602 1 97.38 140 VAL B C 1
ATOM 3124 O O . VAL B 1 140 ? -7.316 18.328 2.943 1 97.38 140 VAL B O 1
ATOM 3127 N N . LEU B 1 141 ? -8.453 20.031 2.014 1 95.44 141 LEU B N 1
ATOM 3128 C CA . LEU B 1 141 ? -9.641 19.234 1.743 1 95.44 141 LEU B CA 1
ATOM 3129 C C . LEU B 1 141 ? -9.312 18.094 0.785 1 95.44 141 LEU B C 1
ATOM 3131 O O . LEU B 1 141 ? -9.781 16.953 0.973 1 95.44 141 LEU B O 1
ATOM 3135 N N . ALA B 1 142 ? -8.523 18.391 -0.198 1 96.56 142 ALA B N 1
ATOM 3136 C CA . ALA B 1 142 ? -8.109 17.344 -1.139 1 96.56 142 ALA B CA 1
ATOM 3137 C C . ALA B 1 142 ? -7.293 16.266 -0.437 1 96.56 142 ALA B C 1
ATOM 3139 O O . ALA B 1 142 ? -7.547 15.07 -0.622 1 96.56 142 ALA B O 1
ATOM 3140 N N . SER B 1 143 ? -6.375 16.688 0.369 1 97.62 143 SER B N 1
ATOM 3141 C CA . SER B 1 143 ? -5.48 15.773 1.078 1 97.62 143 SER B CA 1
ATOM 3142 C C . SER B 1 143 ? -6.242 14.93 2.088 1 97.62 143 SER B C 1
ATOM 3144 O O . SER B 1 143 ? -5.777 13.859 2.486 1 97.62 143 SER B O 1
ATOM 3146 N N . ALA B 1 144 ? -7.426 15.367 2.494 1 94.06 144 ALA B N 1
ATOM 3147 C CA . ALA B 1 144 ? -8.195 14.68 3.521 1 94.06 144 ALA B CA 1
ATOM 3148 C C . ALA B 1 144 ? -9.406 13.969 2.916 1 94.06 144 ALA B C 1
ATOM 3150 O O . ALA B 1 144 ? -10.297 13.516 3.641 1 94.06 144 ALA B O 1
ATOM 3151 N N . ALA B 1 145 ? -9.445 13.961 1.631 1 92.5 145 ALA B N 1
ATOM 3152 C CA . ALA B 1 145 ? -10.578 13.336 0.949 1 92.5 145 ALA B CA 1
ATOM 3153 C C . ALA B 1 145 ? -10.438 11.82 0.931 1 92.5 145 ALA B C 1
ATOM 3155 O O . ALA B 1 145 ? -10.164 11.227 -0.116 1 92.5 145 ALA B O 1
ATOM 3156 N N . ILE B 1 146 ? -10.672 11.211 2.064 1 88.81 146 ILE B N 1
ATOM 3157 C CA . ILE B 1 146 ? -10.578 9.766 2.209 1 88.81 146 ILE B CA 1
ATOM 3158 C C . ILE B 1 146 ? -11.547 9.086 1.238 1 88.81 146 ILE B C 1
ATOM 3160 O O . ILE B 1 146 ? -12.742 9.367 1.247 1 88.81 146 ILE B O 1
ATOM 3164 N N . PRO B 1 147 ? -11.078 8.203 0.449 1 86.56 147 PRO B N 1
ATOM 3165 C CA . PRO B 1 147 ? -12.016 7.5 -0.433 1 86.56 147 PRO B CA 1
ATOM 3166 C C . PRO B 1 147 ? -13.188 6.879 0.321 1 86.56 147 PRO B C 1
ATOM 3168 O O . PRO B 1 147 ? -13.016 6.387 1.438 1 86.56 147 PRO B O 1
ATOM 3171 N N . ILE B 1 148 ? -14.391 6.773 -0.301 1 77.69 148 ILE B N 1
ATOM 3172 C CA . ILE B 1 148 ? -15.641 6.246 0.248 1 77.69 148 ILE B CA 1
ATOM 3173 C C . ILE B 1 148 ? -16.234 7.25 1.229 1 77.69 148 ILE B C 1
ATOM 3175 O O . ILE B 1 148 ? -17.453 7.496 1.216 1 77.69 148 ILE B O 1
ATOM 3179 N N . ALA B 1 149 ? -15.359 7.891 2.105 1 82.38 149 ALA B N 1
ATOM 3180 C CA . ALA B 1 149 ? -15.859 8.789 3.145 1 82.38 149 ALA B CA 1
ATOM 3181 C C . ALA B 1 149 ? -16.203 10.156 2.566 1 82.38 149 ALA B C 1
ATOM 3183 O O . ALA B 1 149 ? -17.25 10.727 2.881 1 82.38 149 ALA B O 1
ATOM 3184 N N . PHE B 1 150 ? -15.281 10.68 1.728 1 85.69 150 PHE B N 1
ATOM 3185 C CA . PHE B 1 150 ? -15.445 12.023 1.181 1 85.69 150 PHE B CA 1
ATOM 3186 C C . PHE B 1 150 ? -15.242 12.023 -0.329 1 85.69 150 PHE B C 1
ATOM 3188 O O . PHE B 1 150 ? -14.484 11.203 -0.856 1 85.69 150 PHE B O 1
ATOM 3195 N N . PRO B 1 151 ? -15.898 12.945 -1 1 85.06 151 PRO B N 1
ATOM 3196 C CA . PRO B 1 151 ? -15.672 13.055 -2.443 1 85.06 151 PRO B CA 1
ATOM 3197 C C . PRO B 1 151 ? -14.273 13.562 -2.783 1 85.06 151 PRO B C 1
ATOM 3199 O O . PRO B 1 151 ? -13.688 14.336 -2.016 1 85.06 151 PRO B O 1
ATOM 3202 N N . SER B 1 152 ? -13.836 13.094 -3.951 1 89.44 152 SER B N 1
ATOM 3203 C CA . SER B 1 152 ? -12.602 13.672 -4.473 1 89.44 152 SER B CA 1
ATOM 3204 C C . SER B 1 152 ? -12.742 15.164 -4.711 1 89.44 152 SER B C 1
ATOM 3206 O O . SER B 1 152 ? -13.852 15.664 -4.914 1 89.44 152 SER B O 1
ATOM 3208 N N . VAL B 1 153 ? -11.664 15.859 -4.641 1 92.06 153 VAL B N 1
ATOM 3209 C CA . VAL B 1 153 ? -11.633 17.312 -4.832 1 92.06 153 VAL B CA 1
ATOM 3210 C C . VAL B 1 153 ? -10.914 17.641 -6.137 1 92.06 153 VAL B C 1
ATOM 3212 O O . VAL B 1 153 ? -9.82 17.141 -6.398 1 92.06 153 VAL B O 1
ATOM 3215 N N . ARG B 1 154 ? -11.555 18.438 -6.906 1 92.69 154 ARG B N 1
ATOM 3216 C CA . ARG B 1 154 ? -10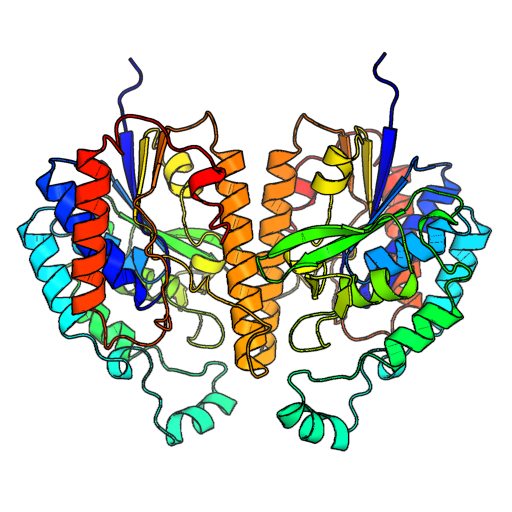.93 18.844 -8.164 1 92.69 154 ARG B CA 1
ATOM 3217 C C . ARG B 1 154 ? -10.055 20.078 -7.961 1 92.69 154 ARG B C 1
ATOM 3219 O O . ARG B 1 154 ? -10.523 21.094 -7.445 1 92.69 154 ARG B O 1
ATOM 3226 N N . ILE B 1 155 ? -8.852 20 -8.266 1 93.88 155 ILE B N 1
ATOM 3227 C CA . ILE B 1 155 ? -7.914 21.109 -8.312 1 93.88 155 ILE B CA 1
ATOM 3228 C C . ILE B 1 155 ? -7.242 21.156 -9.688 1 93.88 155 ILE B C 1
ATOM 3230 O O . ILE B 1 155 ? -6.496 20.25 -10.055 1 93.88 155 ILE B O 1
ATOM 3234 N N . GLY B 1 156 ? -7.469 22.203 -10.445 1 91.12 156 GLY B N 1
ATOM 3235 C CA . GLY B 1 156 ? -7.051 22.203 -11.836 1 91.12 156 GLY B CA 1
ATOM 3236 C C . GLY B 1 156 ? -7.68 21.094 -12.656 1 91.12 156 GLY B C 1
ATOM 3237 O O . GLY B 1 156 ? -8.906 20.938 -12.656 1 91.12 156 GLY B O 1
ATOM 3238 N N . ASP B 1 157 ? -6.855 20.297 -13.227 1 87.44 157 ASP B N 1
ATOM 3239 C CA . ASP B 1 157 ? -7.352 19.219 -14.086 1 87.44 157 ASP B CA 1
ATOM 3240 C C . ASP B 1 157 ? -7.312 17.875 -13.367 1 87.44 157 ASP B C 1
ATOM 3242 O O . ASP B 1 157 ? -7.684 16.844 -13.945 1 87.44 157 ASP B O 1
ATOM 3246 N N . ASP B 1 158 ? -6.984 17.984 -12.148 1 90.19 158 ASP B N 1
ATOM 3247 C CA . ASP B 1 158 ? -6.812 16.719 -11.438 1 90.19 158 ASP B CA 1
ATOM 3248 C C . ASP B 1 158 ? -7.91 16.516 -10.398 1 90.19 158 ASP B C 1
ATOM 3250 O O . ASP B 1 158 ? -8.336 17.469 -9.742 1 90.19 158 ASP B O 1
ATOM 3254 N N . TYR B 1 159 ? -8.414 15.375 -10.336 1 92 159 TYR B N 1
ATOM 3255 C CA . TYR B 1 159 ? -9.188 14.953 -9.172 1 92 159 TYR B CA 1
ATOM 3256 C C . TYR B 1 159 ? -8.289 14.328 -8.109 1 92 159 TYR B C 1
ATOM 3258 O O . TYR B 1 159 ? -7.578 13.359 -8.383 1 92 159 TYR B O 1
ATOM 3266 N N . LEU B 1 160 ? -8.359 14.93 -6.973 1 94.94 160 LEU B N 1
ATOM 3267 C CA . LEU B 1 160 ? -7.445 14.531 -5.914 1 94.94 160 LEU B CA 1
ATOM 3268 C C . LEU B 1 160 ? -8.203 13.875 -4.762 1 94.94 160 LEU B C 1
ATOM 3270 O O . LEU B 1 160 ? -9.344 14.242 -4.473 1 94.94 160 LEU B O 1
ATOM 3274 N N . MET B 1 161 ? -7.598 12.875 -4.242 1 94.31 161 MET B N 1
ATOM 3275 C CA . MET B 1 161 ? -8.094 12.211 -3.041 1 94.31 161 MET B CA 1
ATOM 3276 C C . MET B 1 161 ? -7.043 12.234 -1.937 1 94.31 161 MET B C 1
ATOM 3278 O O . MET B 1 161 ? -5.988 12.852 -2.088 1 94.31 161 MET B O 1
ATOM 3282 N N . ASP B 1 162 ? -7.355 11.578 -0.854 1 95.75 162 ASP B N 1
ATOM 3283 C CA . ASP B 1 162 ? -6.555 11.602 0.367 1 95.75 162 ASP B CA 1
ATOM 3284 C C . ASP B 1 162 ? -5.098 11.242 0.078 1 95.75 162 ASP B C 1
ATOM 3286 O O . ASP B 1 162 ? -4.824 10.258 -0.611 1 95.75 162 ASP B O 1
ATOM 3290 N N . GLY B 1 163 ? -4.215 11.969 0.679 1 96.38 163 GLY B N 1
ATOM 3291 C CA . GLY B 1 163 ? -2.787 11.789 0.472 1 96.38 163 GLY B CA 1
ATOM 3292 C C . GLY B 1 163 ? -2.271 10.461 1.005 1 96.38 163 GLY B C 1
ATOM 3293 O O . GLY B 1 163 ? -1.198 10.008 0.61 1 96.38 163 GLY B O 1
ATOM 3294 N N . ALA B 1 164 ? -2.988 9.883 1.886 1 93.44 164 ALA B N 1
ATOM 3295 C CA . ALA B 1 164 ? -2.566 8.633 2.521 1 93.44 164 ALA B CA 1
ATOM 3296 C C . ALA B 1 164 ? -2.436 7.516 1.495 1 93.44 164 ALA B C 1
ATOM 3298 O O . ALA B 1 164 ? -1.681 6.562 1.701 1 93.44 164 ALA B O 1
ATOM 3299 N N . ILE B 1 165 ? -3.133 7.633 0.414 1 93.06 165 ILE B N 1
ATOM 3300 C CA . ILE B 1 165 ? -3.137 6.59 -0.604 1 93.06 165 ILE B CA 1
ATOM 3301 C C . ILE B 1 165 ? -1.773 6.535 -1.292 1 93.06 165 ILE B C 1
ATOM 3303 O O . ILE B 1 165 ? -1.217 5.453 -1.492 1 93.06 165 ILE B O 1
ATOM 3307 N N . ALA B 1 166 ? -1.195 7.688 -1.546 1 93.25 166 ALA B N 1
ATOM 3308 C CA . ALA B 1 166 ? 0.104 7.723 -2.213 1 93.25 166 ALA B CA 1
ATOM 3309 C C . ALA B 1 166 ? 1.242 7.723 -1.195 1 93.25 166 ALA B C 1
ATOM 3311 O O . ALA B 1 166 ? 2.314 7.172 -1.456 1 93.25 166 ALA B O 1
ATOM 3312 N N . GLY B 1 167 ? 1.041 8.281 -0.165 1 94.06 167 GLY B N 1
ATOM 3313 C CA . GLY B 1 167 ? 2.033 8.398 0.893 1 94.06 167 GLY B CA 1
ATOM 3314 C C . GLY B 1 167 ? 1.464 8.945 2.188 1 94.06 167 GLY B C 1
ATOM 3315 O O . GLY B 1 167 ? 1.415 10.164 2.385 1 94.06 167 GLY B O 1
ATOM 3316 N N . ASN B 1 168 ? 1.155 8.023 3.086 1 93.25 168 ASN B N 1
ATOM 3317 C CA . ASN B 1 168 ? 0.568 8.43 4.355 1 93.25 168 ASN B CA 1
ATOM 3318 C C . ASN B 1 168 ? 1.575 9.188 5.223 1 93.25 168 ASN B C 1
ATOM 3320 O O . ASN B 1 168 ? 1.203 10.094 5.961 1 93.25 168 ASN B O 1
ATOM 3324 N N . THR B 1 169 ? 2.768 8.68 5.273 1 94.62 169 THR B N 1
ATOM 3325 C CA . THR B 1 169 ? 3.918 9.336 5.887 1 94.62 169 THR B CA 1
ATOM 3326 C C . THR B 1 169 ? 4.906 9.797 4.82 1 94.62 169 THR B C 1
ATOM 3328 O O . THR B 1 169 ? 5.852 9.078 4.484 1 94.62 169 THR B O 1
ATOM 3331 N N . PRO B 1 170 ? 4.742 11.008 4.344 1 97.06 170 PRO B N 1
ATOM 3332 C CA . PRO B 1 170 ? 5.387 11.414 3.092 1 97.06 170 PRO B CA 1
ATOM 3333 C C . PRO B 1 170 ? 6.852 11.789 3.275 1 97.06 170 PRO B C 1
ATOM 3335 O O . PRO B 1 170 ? 7.273 12.875 2.873 1 97.06 170 PRO B O 1
ATOM 3338 N N . ILE B 1 171 ? 7.68 10.844 3.732 1 96.5 171 ILE B N 1
ATOM 3339 C CA . ILE B 1 171 ? 9.102 11.07 3.963 1 96.5 171 ILE B CA 1
ATOM 3340 C C . ILE B 1 171 ? 9.836 11.156 2.625 1 96.5 171 ILE B C 1
ATOM 3342 O O . ILE B 1 171 ? 10.805 11.906 2.484 1 96.5 171 ILE B O 1
ATOM 3346 N N . LEU B 1 172 ? 9.406 10.43 1.633 1 96.44 172 LEU B N 1
ATOM 3347 C CA . LEU B 1 172 ? 10.047 10.508 0.327 1 96.44 172 LEU B CA 1
ATOM 3348 C C . LEU B 1 172 ? 9.797 11.867 -0.324 1 96.44 172 LEU B C 1
ATOM 3350 O O . LEU B 1 172 ? 10.664 12.391 -1.021 1 96.44 172 LEU B O 1
ATOM 3354 N N . THR B 1 173 ? 8.578 12.375 -0.103 1 97.81 173 THR B N 1
ATOM 3355 C CA . THR B 1 173 ? 8.305 13.727 -0.588 1 97.81 173 THR B CA 1
ATOM 3356 C C . THR B 1 173 ? 9.25 14.734 0.051 1 97.81 173 THR B C 1
ATOM 3358 O O . THR B 1 173 ? 9.781 15.609 -0.631 1 97.81 173 THR B O 1
ATOM 3361 N N . ALA B 1 174 ? 9.445 14.617 1.348 1 98.25 174 ALA B N 1
ATOM 3362 C CA . ALA B 1 174 ? 10.375 15.5 2.041 1 98.25 174 ALA B CA 1
ATOM 3363 C C . ALA B 1 174 ? 11.781 15.391 1.452 1 98.25 174 ALA B C 1
ATOM 3365 O O . ALA B 1 174 ? 12.453 16.391 1.247 1 98.25 174 ALA B O 1
ATOM 3366 N N . LEU B 1 175 ? 12.203 14.18 1.204 1 97.5 175 LEU B N 1
ATOM 3367 C CA . LEU B 1 175 ? 13.508 13.945 0.586 1 97.5 175 LEU B CA 1
ATOM 3368 C C . LEU B 1 175 ? 13.594 14.625 -0.774 1 97.5 175 LEU B C 1
ATOM 3370 O O . LEU B 1 175 ? 14.586 15.297 -1.072 1 97.5 175 LEU B O 1
ATOM 3374 N N . GLU B 1 176 ? 12.602 14.445 -1.595 1 97.25 176 GLU B N 1
ATOM 3375 C CA . GLU B 1 176 ? 12.57 15.023 -2.936 1 97.25 176 GLU B CA 1
ATOM 3376 C C . GLU B 1 176 ? 12.625 16.547 -2.881 1 97.25 176 GLU B C 1
ATOM 3378 O O . GLU B 1 176 ? 13.148 17.188 -3.795 1 97.25 176 GLU B O 1
ATOM 3383 N N . LEU B 1 177 ? 12.062 17.078 -1.793 1 98 177 LEU B N 1
ATOM 3384 C CA . LEU B 1 177 ? 12.055 18.531 -1.616 1 98 177 LEU B CA 1
ATOM 3385 C C . LEU B 1 177 ? 13.383 19.016 -1.061 1 98 177 LEU B C 1
ATOM 3387 O O . LEU B 1 177 ? 13.57 20.219 -0.844 1 98 177 LEU B O 1
ATOM 3391 N N . GLY B 1 178 ? 14.273 18.078 -0.753 1 97.38 178 GLY B N 1
ATOM 3392 C CA . GLY B 1 178 ? 15.641 18.453 -0.441 1 97.38 178 GLY B CA 1
ATOM 3393 C C . GLY B 1 178 ? 16 18.25 1.019 1 97.38 178 GLY B C 1
ATOM 3394 O O . GLY B 1 178 ? 17.094 18.625 1.456 1 97.38 178 GLY B O 1
ATOM 3395 N N . ALA B 1 179 ? 15.148 17.656 1.798 1 97.81 179 ALA B N 1
ATOM 3396 C CA . ALA B 1 179 ? 15.477 17.422 3.201 1 97.81 179 ALA B CA 1
ATOM 3397 C C . ALA B 1 179 ? 16.547 16.344 3.342 1 97.81 179 ALA B C 1
ATOM 3399 O O . ALA B 1 179 ? 16.531 15.344 2.629 1 97.81 179 ALA B O 1
ATOM 3400 N N . ASN B 1 180 ? 17.484 16.609 4.207 1 96.69 180 ASN B N 1
ATOM 3401 C CA . ASN B 1 180 ? 18.438 15.562 4.566 1 96.69 180 ASN B CA 1
ATOM 3402 C C . ASN B 1 180 ? 18.328 15.172 6.035 1 96.69 180 ASN B C 1
ATOM 3404 O O . ASN B 1 180 ? 19.016 14.266 6.5 1 96.69 180 ASN B O 1
ATOM 3408 N N . ARG B 1 181 ? 17.516 15.859 6.762 1 96.44 181 ARG B N 1
ATOM 3409 C CA . ARG B 1 181 ? 17.062 15.508 8.109 1 96.44 181 ARG B CA 1
ATOM 3410 C C . ARG B 1 181 ? 15.547 15.586 8.219 1 96.44 181 ARG B C 1
ATOM 3412 O O . ARG B 1 181 ? 14.945 16.609 7.902 1 96.44 181 ARG B O 1
ATOM 3419 N N . ILE B 1 182 ? 14.984 14.484 8.664 1 97 182 ILE B N 1
ATOM 3420 C CA . ILE B 1 182 ? 13.531 14.398 8.695 1 97 182 ILE B CA 1
ATOM 3421 C C . ILE B 1 182 ? 13.062 13.969 10.086 1 97 182 ILE B C 1
ATOM 3423 O O . ILE B 1 182 ? 13.555 12.969 10.625 1 97 182 ILE B O 1
ATOM 3427 N N . ILE B 1 183 ? 12.203 14.727 10.68 1 96.88 183 ILE B N 1
ATOM 3428 C CA . ILE B 1 183 ? 11.523 14.328 11.914 1 96.88 183 ILE B CA 1
ATOM 3429 C C . ILE B 1 183 ? 10.062 14 11.609 1 96.88 183 ILE B C 1
ATOM 3431 O O . ILE B 1 183 ? 9.297 14.875 11.203 1 96.88 183 ILE B O 1
ATOM 3435 N N . VAL B 1 184 ? 9.719 12.758 11.797 1 96 184 VAL B N 1
ATOM 3436 C CA . VAL B 1 184 ? 8.367 12.281 11.492 1 96 184 VAL B CA 1
ATOM 3437 C C . VAL B 1 184 ? 7.5 12.367 12.75 1 96 184 VAL B C 1
ATOM 3439 O O . VAL B 1 184 ? 7.844 11.812 13.789 1 96 184 VAL B O 1
ATOM 3442 N N . LEU B 1 185 ? 6.461 13.133 12.656 1 96.19 185 LEU B N 1
ATOM 3443 C CA . LEU B 1 185 ? 5.422 13.109 13.68 1 96.19 185 LEU B CA 1
ATOM 3444 C C . LEU B 1 185 ? 4.344 12.086 13.344 1 96.19 185 LEU B C 1
ATOM 3446 O O . LEU B 1 185 ? 3.465 12.352 12.523 1 96.19 185 LEU B O 1
ATOM 3450 N N . GLN B 1 186 ? 4.367 11.016 14.023 1 90.25 186 GLN B N 1
ATOM 3451 C CA . GLN B 1 186 ? 3.514 9.875 13.719 1 90.25 186 GLN B CA 1
ATOM 3452 C C . GLN B 1 186 ? 2.16 9.992 14.414 1 90.25 186 GLN B C 1
ATOM 3454 O O . GLN B 1 186 ? 2.033 10.703 15.422 1 90.25 186 GLN B O 1
ATOM 3459 N N . THR B 1 187 ? 1.164 9.422 13.859 1 86.31 187 THR B N 1
ATOM 3460 C CA . THR B 1 187 ? -0.126 9.305 14.531 1 86.31 187 THR B CA 1
ATOM 3461 C C . THR B 1 187 ? -0.274 7.941 15.188 1 86.31 187 THR B C 1
ATOM 3463 O O . THR B 1 187 ? -0.876 7.82 16.25 1 86.31 187 THR B O 1
ATOM 3466 N N . GLY B 1 188 ? 0.306 6.969 14.719 1 72.06 188 GLY B N 1
ATOM 3467 C CA . GLY B 1 188 ? 0.138 5.602 15.188 1 72.06 188 GLY B CA 1
ATOM 3468 C C . GLY B 1 188 ? -0.935 4.84 14.438 1 72.06 188 GLY B C 1
ATOM 3469 O O . GLY B 1 188 ? -1.563 5.383 13.523 1 72.06 188 GLY B O 1
ATOM 3470 N N . TYR B 1 189 ? -0.91 3.449 14.531 1 63.41 189 TYR B N 1
ATOM 3471 C CA . TYR B 1 189 ? -1.943 2.584 13.977 1 63.41 189 TYR B CA 1
ATOM 3472 C C . TYR B 1 189 ? -2.598 1.744 15.062 1 63.41 189 TYR B C 1
ATOM 3474 O O . TYR B 1 189 ? -1.965 1.422 16.078 1 63.41 189 TYR B O 1
ATOM 3482 N N . ALA B 1 190 ? -3.877 1.622 14.891 1 55.06 190 ALA B N 1
ATOM 3483 C CA . ALA B 1 190 ? -4.535 0.691 15.805 1 55.06 190 ALA B CA 1
ATOM 3484 C C . ALA B 1 190 ? -3.949 -0.712 15.672 1 55.06 190 ALA B C 1
ATOM 3486 O O . ALA B 1 190 ? -4.055 -1.338 14.617 1 55.06 190 ALA B O 1
ATOM 3487 N N . CYS B 1 191 ? -2.859 -1.08 16.219 1 56.19 191 CYS B N 1
ATOM 3488 C CA . CYS B 1 191 ? -2.096 -2.311 16.062 1 56.19 191 CYS B CA 1
ATOM 3489 C C . CYS B 1 191 ? -2.682 -3.438 16.891 1 56.19 191 CYS B C 1
ATOM 3491 O O . CYS B 1 191 ? -2.299 -4.598 16.734 1 56.19 191 CYS B O 1
ATOM 3493 N N . ALA B 1 192 ? -3.59 -3.238 17.766 1 53.28 192 ALA B N 1
ATOM 3494 C CA . ALA B 1 192 ? -3.875 -4.277 18.75 1 53.28 192 ALA B CA 1
ATOM 3495 C C . ALA B 1 192 ? -4.918 -5.262 18.234 1 53.28 192 ALA B C 1
ATOM 3497 O O . ALA B 1 192 ? -6.102 -5.156 18.562 1 53.28 192 ALA B O 1
ATOM 3498 N N . LEU B 1 193 ? -4.562 -5.902 17.016 1 61.25 193 LEU B N 1
ATOM 3499 C CA . LEU B 1 193 ? -5.609 -6.871 16.719 1 61.25 193 LEU B CA 1
ATOM 3500 C C . LEU B 1 193 ? -5.203 -8.266 17.172 1 61.25 193 LEU B C 1
ATOM 3502 O O . LEU B 1 193 ? -4.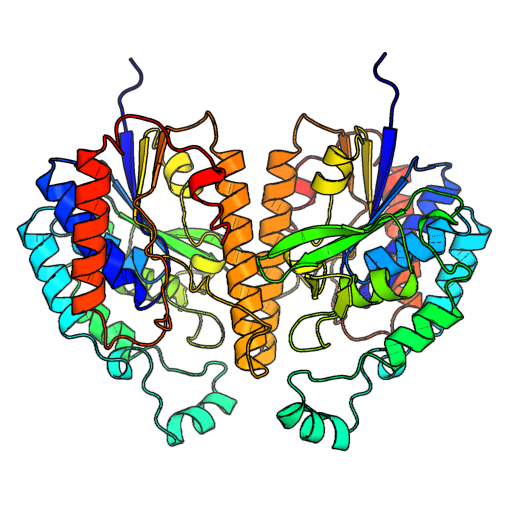102 -8.734 16.859 1 61.25 193 LEU B O 1
ATOM 3506 N N . ASP B 1 194 ? -5.863 -8.727 18.141 1 62 194 ASP B N 1
ATOM 3507 C CA . ASP B 1 194 ? -5.656 -10.109 18.562 1 62 194 ASP B CA 1
ATOM 3508 C C . ASP B 1 194 ? -6.25 -11.094 17.547 1 62 194 ASP B C 1
ATOM 3510 O O . ASP B 1 194 ? -5.887 -12.266 17.531 1 62 194 ASP B O 1
ATOM 3514 N N . GLY B 1 195 ? -7.172 -10.727 16.797 1 67.38 195 GLY B N 1
ATOM 3515 C CA . GLY B 1 195 ? -7.875 -11.531 15.812 1 67.38 195 GLY B CA 1
ATOM 3516 C C . GLY B 1 195 ? -8.414 -10.711 14.656 1 67.38 195 GLY B C 1
ATOM 3517 O O . GLY B 1 195 ? -8.203 -9.5 14.594 1 67.38 195 GLY B O 1
ATOM 3518 N N . PRO B 1 196 ? -8.984 -11.492 13.672 1 71.88 196 PRO B N 1
ATOM 3519 C CA . PRO B 1 196 ? -9.555 -10.75 12.539 1 71.88 196 PRO B CA 1
ATOM 3520 C C . PRO B 1 196 ? -10.617 -9.75 12.969 1 71.88 196 PRO B C 1
ATOM 3522 O O . PRO B 1 196 ? -11.383 -10.016 13.898 1 71.88 196 PRO B O 1
ATOM 3525 N N . PRO B 1 197 ? -10.539 -8.531 12.391 1 72.44 197 PRO B N 1
ATOM 3526 C CA . PRO B 1 197 ? -11.578 -7.547 12.703 1 72.44 197 PRO B CA 1
ATOM 3527 C C . PRO B 1 197 ? -12.992 -8.086 12.477 1 72.44 197 PRO B C 1
ATOM 3529 O O . PRO B 1 197 ? -13.172 -9.047 11.727 1 72.44 197 PRO B O 1
ATOM 3532 N N . VAL B 1 198 ? -13.867 -7.484 13.148 1 70.88 198 VAL B N 1
ATOM 3533 C CA . VAL B 1 198 ? -15.25 -7.934 13.062 1 70.88 198 VAL B CA 1
ATOM 3534 C C . VAL B 1 198 ? -15.992 -7.137 11.992 1 70.88 198 VAL B C 1
ATOM 3536 O O . VAL B 1 198 ? -15.844 -5.918 11.906 1 70.88 198 VAL B O 1
ATOM 3539 N N . GLY B 1 199 ? -16.766 -7.93 11.125 1 73.69 199 GLY B N 1
ATOM 3540 C CA . GLY B 1 199 ? -17.609 -7.309 10.117 1 73.69 199 GLY B CA 1
ATOM 3541 C C . GLY B 1 199 ? -16.844 -6.926 8.859 1 73.69 199 GLY B C 1
ATOM 3542 O O . GLY B 1 199 ? -15.617 -6.844 8.875 1 73.69 199 GLY B O 1
ATOM 3543 N N . LEU B 1 200 ? -17.609 -6.652 7.809 1 73.69 200 LEU B N 1
ATOM 3544 C CA . LEU B 1 200 ? -17.031 -6.395 6.496 1 73.69 200 LEU B CA 1
ATOM 3545 C C . LEU B 1 200 ? -16.312 -5.051 6.473 1 73.69 200 LEU B C 1
ATOM 3547 O O . LEU B 1 200 ? -15.242 -4.922 5.875 1 73.69 200 LEU B O 1
ATOM 3551 N N . ALA B 1 201 ? -16.891 -4.098 7.141 1 73.12 201 ALA B N 1
ATOM 3552 C CA . ALA B 1 201 ? -16.266 -2.777 7.191 1 73.12 201 ALA B CA 1
ATOM 3553 C C . ALA B 1 201 ? -14.945 -2.826 7.949 1 73.12 201 ALA B C 1
ATOM 3555 O O . ALA B 1 201 ? -13.961 -2.201 7.539 1 73.12 201 ALA B O 1
ATOM 3556 N N . GLY B 1 202 ? -14.969 -3.604 9.039 1 74.81 202 GLY B N 1
ATOM 3557 C CA . GLY B 1 202 ? -13.75 -3.768 9.812 1 74.81 202 GLY B CA 1
ATOM 3558 C C . GLY B 1 202 ? -12.641 -4.441 9.023 1 74.81 202 GLY B C 1
ATOM 3559 O O . GLY B 1 202 ? -11.477 -4.027 9.102 1 74.81 202 GLY B O 1
ATOM 3560 N N . LEU B 1 203 ? -13.008 -5.41 8.25 1 77.75 203 LEU B N 1
ATOM 3561 C CA . LEU B 1 203 ? -12.039 -6.137 7.438 1 77.75 203 LEU B CA 1
ATOM 3562 C C . LEU B 1 203 ? -11.477 -5.246 6.332 1 77.75 203 LEU B C 1
ATOM 3564 O O . LEU B 1 203 ? -10.273 -5.27 6.066 1 77.75 203 LEU B O 1
ATOM 3568 N N . GLY B 1 204 ? -12.281 -4.516 5.762 1 79.69 204 GLY B N 1
ATOM 3569 C CA . GLY B 1 204 ? -11.844 -3.596 4.723 1 79.69 204 GLY B CA 1
ATOM 3570 C C . GLY B 1 204 ? -10.906 -2.516 5.234 1 79.69 204 GLY B C 1
ATOM 3571 O O . GLY B 1 204 ? -9.859 -2.258 4.637 1 79.69 204 GLY B O 1
ATOM 3572 N N . LEU B 1 205 ? -11.312 -1.953 6.32 1 77.88 205 LEU B N 1
ATOM 3573 C CA . LEU B 1 205 ? -10.484 -0.916 6.93 1 77.88 205 LEU B CA 1
ATOM 3574 C C . LEU B 1 205 ? -9.133 -1.477 7.352 1 77.88 205 LEU B C 1
ATOM 3576 O O . LEU B 1 205 ? -8.102 -0.814 7.191 1 77.88 205 LEU B O 1
ATOM 3580 N N . HIS B 1 206 ? -9.164 -2.635 7.859 1 82.25 206 HIS B N 1
ATOM 3581 C CA . HIS B 1 206 ? -7.914 -3.277 8.266 1 82.25 206 HIS B CA 1
ATOM 3582 C C . HIS B 1 206 ? -6.996 -3.498 7.07 1 82.25 206 HIS B C 1
ATOM 3584 O O . HIS B 1 206 ? -5.793 -3.232 7.145 1 82.25 206 HIS B O 1
ATOM 3590 N N . ALA B 1 207 ? -7.508 -3.979 5.988 1 85.56 207 ALA B N 1
ATOM 3591 C CA . ALA B 1 207 ? -6.715 -4.207 4.785 1 85.56 207 ALA B CA 1
ATOM 3592 C C . ALA B 1 207 ? -6.066 -2.914 4.297 1 85.56 207 ALA B C 1
ATOM 3594 O O . ALA B 1 207 ? -4.883 -2.895 3.955 1 85.56 207 ALA B O 1
ATOM 3595 N N . ILE B 1 208 ? -6.801 -1.883 4.301 1 86.19 208 ILE B N 1
ATOM 3596 C CA . ILE B 1 208 ? -6.301 -0.582 3.873 1 86.19 208 ILE B CA 1
ATOM 3597 C C . ILE B 1 208 ? -5.176 -0.129 4.801 1 86.19 208 ILE B C 1
ATOM 3599 O O . ILE B 1 208 ? -4.129 0.333 4.336 1 86.19 208 ILE B O 1
ATOM 3603 N N . THR B 1 209 ? -5.422 -0.275 6.055 1 83.56 209 THR B N 1
ATOM 3604 C CA . THR B 1 209 ? -4.422 0.099 7.047 1 83.56 209 THR B CA 1
ATOM 3605 C C . THR B 1 209 ? -3.129 -0.684 6.828 1 83.56 209 THR B C 1
ATOM 3607 O O . THR B 1 209 ? -2.037 -0.112 6.871 1 83.56 209 THR B O 1
ATOM 3610 N N . LEU B 1 210 ? -3.254 -1.943 6.602 1 88.31 210 LEU B N 1
ATOM 3611 C CA . LEU B 1 210 ? -2.074 -2.773 6.387 1 88.31 210 LEU B CA 1
ATOM 3612 C C . LEU B 1 210 ? -1.322 -2.336 5.133 1 88.31 210 LEU B C 1
ATOM 3614 O O . LEU B 1 210 ? -0.09 -2.295 5.125 1 88.31 210 LEU B O 1
ATOM 3618 N N . LEU B 1 211 ? -2.064 -2.062 4.098 1 91.5 211 LEU B N 1
ATOM 3619 C CA . LEU B 1 211 ? -1.442 -1.629 2.85 1 91.5 211 LEU B CA 1
ATOM 3620 C C . LEU B 1 211 ? -0.702 -0.31 3.043 1 91.5 211 LEU B C 1
ATOM 3622 O O . LEU B 1 211 ? 0.396 -0.126 2.512 1 91.5 211 LEU B O 1
ATOM 3626 N N . ILE B 1 212 ? -1.268 0.571 3.779 1 89.88 212 ILE B N 1
ATOM 3627 C CA . ILE B 1 212 ? -0.644 1.854 4.082 1 89.88 212 ILE B CA 1
ATOM 3628 C C . ILE B 1 212 ? 0.621 1.631 4.91 1 89.88 212 ILE B C 1
ATOM 3630 O O . ILE B 1 212 ? 1.667 2.219 4.625 1 89.88 212 ILE B O 1
ATOM 3634 N N . CYS B 1 213 ? 0.548 0.787 5.902 1 86.06 213 CYS B N 1
ATOM 3635 C CA . CYS B 1 213 ? 1.692 0.479 6.75 1 86.06 213 CYS B CA 1
ATOM 3636 C C . CYS B 1 213 ? 2.818 -0.155 5.945 1 86.06 213 CYS B C 1
ATOM 3638 O O . CYS B 1 213 ? 3.988 0.175 6.137 1 86.06 213 CYS B O 1
ATOM 3640 N N . ASN B 1 214 ? 2.449 -1.059 5.09 1 89.44 214 ASN B N 1
ATOM 3641 C CA . ASN B 1 214 ? 3.445 -1.703 4.238 1 89.44 214 ASN B CA 1
ATOM 3642 C C . ASN B 1 214 ? 4.133 -0.698 3.32 1 89.44 214 ASN B C 1
ATOM 3644 O O . ASN B 1 214 ? 5.328 -0.817 3.047 1 89.44 214 ASN B O 1
ATOM 3648 N N . GLN B 1 215 ? 3.393 0.218 2.844 1 90.06 215 GLN B N 1
ATOM 3649 C CA . GLN B 1 215 ? 3.963 1.29 2.035 1 90.06 215 GLN B CA 1
ATOM 3650 C C . GLN B 1 215 ? 5.004 2.078 2.822 1 90.06 215 GLN B C 1
ATOM 3652 O O . GLN B 1 215 ? 6.086 2.373 2.309 1 90.06 215 GLN B O 1
ATOM 3657 N N . MET B 1 216 ? 4.66 2.377 4.004 1 88.44 216 MET B N 1
ATOM 3658 C CA . MET B 1 216 ? 5.582 3.109 4.867 1 88.44 216 MET B CA 1
ATOM 3659 C C . MET B 1 216 ? 6.859 2.311 5.102 1 88.44 216 MET B C 1
ATOM 3661 O O . MET B 1 216 ? 7.961 2.867 5.078 1 88.44 216 MET B O 1
ATOM 3665 N N . ALA B 1 217 ? 6.723 1.066 5.324 1 86.94 217 ALA B N 1
ATOM 3666 C CA . ALA B 1 217 ? 7.875 0.198 5.531 1 86.94 217 ALA B CA 1
ATOM 3667 C C . ALA B 1 217 ? 8.812 0.234 4.328 1 86.94 217 ALA B C 1
ATOM 3669 O O . ALA B 1 217 ? 10.039 0.258 4.484 1 86.94 217 ALA B O 1
ATOM 3670 N N . ARG B 1 218 ? 8.289 0.25 3.154 1 91.56 218 ARG B N 1
ATOM 3671 C CA . ARG B 1 218 ? 9.094 0.324 1.94 1 91.56 218 ARG B CA 1
ATOM 3672 C C . ARG B 1 218 ? 9.758 1.69 1.805 1 91.56 218 ARG B C 1
ATOM 3674 O O . ARG B 1 218 ? 10.914 1.787 1.398 1 91.56 218 ARG B O 1
ATOM 3681 N N . ASP B 1 219 ? 9.016 2.756 2.148 1 92.69 219 ASP B N 1
ATOM 3682 C CA . ASP B 1 219 ? 9.578 4.102 2.094 1 92.69 219 ASP B CA 1
ATOM 3683 C C . ASP B 1 219 ? 10.82 4.211 2.979 1 92.69 219 ASP B C 1
ATOM 3685 O O . ASP B 1 219 ? 11.805 4.844 2.594 1 92.69 219 ASP B O 1
ATOM 3689 N N . VAL B 1 220 ? 10.758 3.609 4.098 1 88.69 220 VAL B N 1
ATOM 3690 C CA . VAL B 1 220 ? 11.867 3.648 5.047 1 88.69 220 VAL B CA 1
ATOM 3691 C C . VAL B 1 220 ? 13.086 2.939 4.453 1 88.69 220 VAL B C 1
ATOM 3693 O O . VAL B 1 220 ? 14.219 3.385 4.633 1 88.69 220 VAL B O 1
ATOM 3696 N N . GLN B 1 221 ? 12.828 1.855 3.762 1 89 221 GLN B N 1
ATOM 3697 C CA . GLN B 1 221 ? 13.922 1.156 3.098 1 89 221 GLN B CA 1
ATOM 3698 C C . GLN B 1 221 ? 14.531 2.016 1.995 1 89 221 GLN B C 1
ATOM 3700 O O . GLN B 1 221 ? 15.758 2.055 1.84 1 89 221 GLN B O 1
ATOM 3705 N N . ILE B 1 222 ? 13.75 2.707 1.32 1 91.75 222 ILE B N 1
ATOM 3706 C CA . ILE B 1 222 ? 14.195 3.504 0.183 1 91.75 222 ILE B CA 1
ATOM 3707 C C . ILE B 1 222 ? 15.023 4.688 0.675 1 91.75 222 ILE B C 1
ATOM 3709 O O . ILE B 1 222 ? 16.031 5.043 0.066 1 91.75 222 ILE B O 1
ATOM 3713 N N . ILE B 1 223 ? 14.594 5.277 1.79 1 93.12 223 ILE B N 1
ATOM 3714 C CA . ILE B 1 223 ? 15.203 6.527 2.23 1 93.12 223 ILE B CA 1
ATOM 3715 C C . ILE B 1 223 ? 16.469 6.23 3.023 1 93.12 223 ILE B C 1
ATOM 3717 O O . ILE B 1 223 ? 17.266 7.137 3.311 1 93.12 223 ILE B O 1
ATOM 3721 N N . GLU B 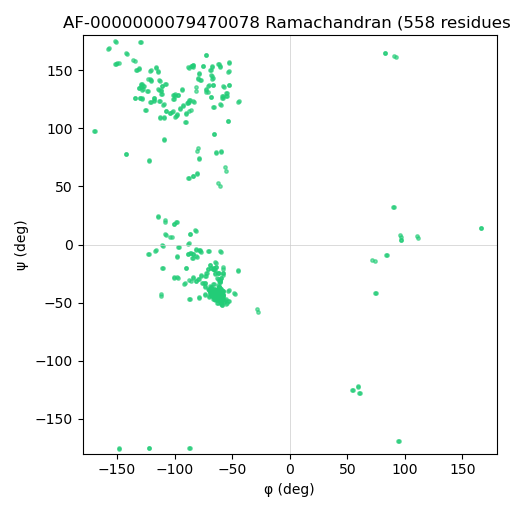1 224 ? 16.641 4.98 3.361 1 89 224 GLU B N 1
ATOM 3722 C CA . GLU B 1 224 ? 17.812 4.598 4.148 1 89 224 GLU B CA 1
ATOM 3723 C C . GLU B 1 224 ? 19.094 5.043 3.471 1 89 224 GLU B C 1
ATOM 3725 O O . GLU B 1 224 ? 19.297 4.785 2.281 1 89 224 GLU B O 1
ATOM 3730 N N . GLY B 1 225 ? 19.938 5.762 4.242 1 89.62 225 GLY B N 1
ATOM 3731 C CA . GLY B 1 225 ? 21.219 6.227 3.734 1 89.62 225 GLY B CA 1
ATOM 3732 C C . GLY B 1 225 ? 21.109 7.531 2.967 1 89.62 225 GLY B C 1
ATOM 3733 O O . GLY B 1 225 ? 22.125 8.133 2.607 1 89.62 225 GLY B O 1
ATOM 3734 N N . LYS B 1 226 ? 19.953 7.984 2.689 1 93.5 226 LYS B N 1
ATOM 3735 C CA . LYS B 1 226 ? 19.781 9.195 1.894 1 93.5 226 LYS B CA 1
ATOM 3736 C C . LYS B 1 226 ? 19.469 10.398 2.783 1 93.5 226 LYS B C 1
ATOM 3738 O O . LYS B 1 226 ? 19.75 11.539 2.408 1 93.5 226 LYS B O 1
ATOM 3743 N N . ALA B 1 227 ? 18.844 10.141 3.943 1 94.62 227 ALA B N 1
ATOM 3744 C CA . ALA B 1 227 ? 18.531 11.172 4.934 1 94.62 227 ALA B CA 1
ATOM 3745 C C . ALA B 1 227 ? 18.484 10.586 6.34 1 94.62 227 ALA B C 1
ATOM 3747 O O . ALA B 1 227 ? 18.281 9.383 6.512 1 94.62 227 ALA B O 1
ATOM 3748 N N . ILE B 1 228 ? 18.703 11.398 7.289 1 93.94 228 ILE B N 1
ATOM 3749 C CA . ILE B 1 228 ? 18.531 11.023 8.688 1 93.94 228 ILE B CA 1
ATOM 3750 C C . ILE B 1 228 ? 17.062 11.172 9.078 1 93.94 228 ILE B C 1
ATOM 3752 O O . ILE B 1 228 ? 16.469 12.25 8.93 1 93.94 228 ILE B O 1
ATOM 3756 N N . VAL B 1 229 ? 16.516 10.062 9.539 1 93.62 229 VAL B N 1
ATOM 3757 C CA . VAL B 1 229 ? 15.102 10.086 9.883 1 93.62 229 VAL B CA 1
ATOM 3758 C C . VAL B 1 229 ? 14.922 9.805 11.367 1 93.62 229 VAL B C 1
ATOM 3760 O O . VAL B 1 229 ? 15.469 8.828 11.891 1 93.62 229 VAL B O 1
ATOM 3763 N N . HIS B 1 230 ? 14.234 10.688 12.016 1 93.19 230 HIS B N 1
ATOM 3764 C CA . HIS B 1 230 ? 13.781 10.5 13.391 1 93.19 230 HIS B CA 1
ATOM 3765 C C . HIS B 1 230 ? 12.266 10.359 13.453 1 93.19 230 HIS B C 1
ATOM 3767 O O . HIS B 1 230 ? 11.539 11.148 12.852 1 93.19 230 HIS B O 1
ATOM 3773 N N . VAL B 1 231 ? 11.82 9.367 14.156 1 91.62 231 VAL B N 1
ATOM 3774 C CA . VAL B 1 231 ? 10.383 9.141 14.258 1 91.62 231 VAL B CA 1
ATOM 3775 C C . VAL B 1 231 ? 9.938 9.281 15.711 1 91.62 231 VAL B C 1
ATOM 3777 O O . VAL B 1 231 ? 10.461 8.602 16.594 1 91.62 231 VAL B O 1
ATOM 3780 N N . THR B 1 232 ? 8.977 10.188 15.938 1 92.31 232 THR B N 1
ATOM 3781 C CA . THR B 1 232 ? 8.414 10.281 17.281 1 92.31 232 THR B CA 1
ATOM 3782 C C . THR B 1 232 ? 7.742 8.969 17.672 1 92.31 232 THR B C 1
ATOM 3784 O O . THR B 1 232 ? 7.309 8.195 16.812 1 92.31 232 THR B O 1
ATOM 3787 N N . PRO B 1 233 ? 7.637 8.727 18.891 1 86.69 233 PRO B N 1
ATOM 3788 C CA . PRO B 1 233 ? 7.152 7.422 19.328 1 86.69 233 PRO B CA 1
ATOM 3789 C C . PRO B 1 233 ? 5.68 7.191 19 1 86.69 233 PRO B C 1
ATOM 3791 O O . PRO B 1 233 ? 4.879 8.125 19.062 1 86.69 233 PRO B O 1
ATOM 3794 N N . HIS B 1 234 ? 5.465 5.906 18.703 1 79.56 234 HIS B N 1
ATOM 3795 C CA . HIS B 1 234 ? 4.078 5.457 18.578 1 79.56 234 HIS B CA 1
ATOM 3796 C C . HIS B 1 234 ? 3.469 5.207 19.953 1 79.56 234 HIS B C 1
ATOM 3798 O O . HIS B 1 234 ? 4.156 4.742 20.875 1 79.56 234 HIS B O 1
ATOM 3804 N N . LEU B 1 235 ? 2.242 5.578 19.984 1 81.88 235 LEU B N 1
ATOM 3805 C CA . LEU B 1 235 ? 1.55 5.238 21.219 1 81.88 235 LEU B CA 1
ATOM 3806 C C . LEU B 1 235 ? 0.987 3.824 21.156 1 81.88 235 LEU B C 1
ATOM 3808 O O . LEU B 1 235 ? 0.259 3.479 20.219 1 81.88 235 LEU B O 1
ATOM 3812 N N . CYS B 1 236 ? 1.422 2.898 21.953 1 74.06 236 CYS B N 1
ATOM 3813 C CA . CYS B 1 236 ? 0.923 1.532 22.062 1 74.06 236 CYS B CA 1
ATOM 3814 C C . CYS B 1 236 ? 0.608 1.18 23.516 1 74.06 236 CYS B C 1
ATOM 3816 O O . CYS B 1 236 ? 1.405 1.458 24.406 1 74.06 236 CYS B O 1
ATOM 3818 N N . PRO B 1 237 ? -0.639 0.554 23.75 1 66.31 237 PRO B N 1
ATOM 3819 C CA . PRO B 1 237 ? -1.736 0.23 22.844 1 66.31 237 PRO B CA 1
ATOM 3820 C C . PRO B 1 237 ? -2.592 1.445 22.5 1 66.31 237 PRO B C 1
ATOM 3822 O O . PRO B 1 237 ? -2.639 2.412 23.25 1 66.31 237 PRO B O 1
ATOM 3825 N N . LEU B 1 238 ? -2.951 1.437 21.312 1 69.94 238 LEU B N 1
ATOM 3826 C CA . LEU B 1 238 ? -3.918 2.445 20.891 1 69.94 238 LEU B CA 1
ATOM 3827 C C . LEU B 1 238 ? -5.25 1.801 20.531 1 69.94 238 LEU B C 1
ATOM 3829 O O . LEU B 1 238 ? -5.324 1.029 19.562 1 69.94 238 LEU B O 1
ATOM 3833 N N . ASP B 1 239 ? -6.215 2.033 21.359 1 70.38 239 ASP B N 1
ATOM 3834 C CA . ASP B 1 239 ? -7.535 1.447 21.156 1 70.38 239 ASP B CA 1
ATOM 3835 C C . ASP B 1 239 ? -8.547 2.504 20.719 1 70.38 239 ASP B C 1
ATOM 3837 O O . ASP B 1 239 ? -9.734 2.404 21.031 1 70.38 239 ASP B O 1
ATOM 3841 N N . VAL B 1 240 ? -8.094 3.533 20.219 1 72.62 240 VAL B N 1
ATOM 3842 C CA . VAL B 1 240 ? -8.969 4.594 19.75 1 72.62 240 VAL B CA 1
ATOM 3843 C C . VAL B 1 240 ? -9.117 4.512 18.219 1 72.62 240 VAL B C 1
ATOM 3845 O O . VAL B 1 240 ? -8.117 4.367 17.516 1 72.62 240 VAL B O 1
ATOM 3848 N N . SER B 1 241 ? -10.375 4.523 17.859 1 72.19 241 SER B N 1
ATOM 3849 C CA . SER B 1 241 ? -10.633 4.535 16.422 1 72.19 241 SER B CA 1
ATOM 3850 C C . SER B 1 241 ? -10.164 5.84 15.781 1 72.19 241 SER B C 1
ATOM 3852 O O . SER B 1 241 ? -10.352 6.918 16.344 1 72.19 241 SER B O 1
ATOM 3854 N N . PRO B 1 242 ? -9.531 5.785 14.625 1 76.19 242 PRO B N 1
ATOM 3855 C CA . PRO B 1 242 ? -9.133 6.996 13.906 1 76.19 242 PRO B CA 1
ATOM 3856 C C . PRO B 1 242 ? -10.32 7.883 13.539 1 76.19 242 PRO B C 1
ATOM 3858 O O . PRO B 1 242 ? -10.133 9.031 13.125 1 76.19 242 PRO B O 1
ATOM 3861 N N . PHE B 1 243 ? -11.5 7.461 13.766 1 75.12 243 PHE B N 1
ATOM 3862 C CA . PHE B 1 243 ? -12.688 8.234 13.391 1 75.12 243 PHE B CA 1
ATOM 3863 C C . PHE B 1 243 ? -13.398 8.766 14.633 1 75.12 243 PHE B C 1
ATOM 3865 O O . PHE B 1 243 ? -14.406 9.469 14.523 1 75.12 243 PHE B O 1
ATOM 3872 N N . ASP B 1 244 ? -12.867 8.445 15.805 1 78.81 244 ASP B N 1
ATOM 3873 C CA . ASP B 1 244 ? -13.406 8.938 17.062 1 78.81 244 ASP B CA 1
ATOM 3874 C C . ASP B 1 244 ? -12.609 10.133 17.578 1 78.81 244 ASP B C 1
ATOM 3876 O O . ASP B 1 244 ? -11.531 9.969 18.141 1 78.81 244 ASP B O 1
ATOM 3880 N N . PHE B 1 245 ? -13.164 11.367 17.578 1 82.81 245 PHE B N 1
ATOM 3881 C CA . PHE B 1 245 ? -12.445 12.594 17.875 1 82.81 245 PHE B CA 1
ATOM 3882 C C . PHE B 1 245 ? -12.719 13.047 19.312 1 82.81 245 PHE B C 1
ATOM 3884 O O . PHE B 1 245 ? -12.422 14.188 19.672 1 82.81 245 PHE B O 1
ATOM 3891 N N . LYS B 1 246 ? -13.219 12.133 20.125 1 83.12 246 LYS B N 1
ATOM 3892 C CA . LYS B 1 246 ? -13.594 12.492 21.484 1 83.12 246 LYS B CA 1
ATOM 3893 C C . LYS B 1 246 ? -12.398 12.391 22.422 1 83.12 246 LYS B C 1
ATOM 3895 O O . LYS B 1 246 ? -12.445 12.883 23.562 1 83.12 246 LYS B O 1
ATOM 3900 N N . HIS B 1 247 ? -11.344 11.914 21.984 1 88.12 247 HIS B N 1
ATOM 3901 C CA . HIS B 1 247 ? -10.242 11.609 22.891 1 88.12 247 HIS B CA 1
ATOM 3902 C C . HIS B 1 247 ? -9.031 12.5 22.609 1 88.12 247 HIS B C 1
ATOM 3904 O O . HIS B 1 247 ? -7.906 12.148 22.953 1 88.12 247 HIS B O 1
ATOM 3910 N N . SER B 1 248 ? -9.242 13.633 22.016 1 92.62 248 SER B N 1
ATOM 3911 C CA . SER B 1 248 ? -8.148 14.477 21.531 1 92.62 248 SER B CA 1
ATOM 3912 C C . SER B 1 248 ? -7.262 14.938 22.688 1 92.62 248 SER B C 1
ATOM 3914 O O . SER B 1 248 ? -6.035 14.859 22.609 1 92.62 248 SER B O 1
ATOM 3916 N N . GLU B 1 249 ? -7.863 15.383 23.766 1 93.5 249 GLU B N 1
ATOM 3917 C CA . GLU B 1 249 ? -7.09 15.891 24.906 1 93.5 249 GLU B CA 1
ATOM 3918 C C . GLU B 1 249 ? -6.172 14.82 25.469 1 93.5 249 GLU B C 1
ATOM 3920 O O . GLU B 1 249 ? -4.988 15.07 25.719 1 93.5 249 GLU B O 1
ATOM 3925 N N . LYS B 1 250 ? -6.742 13.695 25.688 1 93.5 250 LYS B N 1
ATOM 3926 C CA . LYS B 1 250 ? -5.969 12.578 26.219 1 93.5 250 LYS B CA 1
ATOM 3927 C C . LYS B 1 250 ? -4.84 12.188 25.266 1 93.5 250 LYS B C 1
ATOM 3929 O O . LYS B 1 250 ? -3.715 11.938 25.703 1 93.5 250 LYS B O 1
ATOM 3934 N N . LEU B 1 251 ? -5.074 12.125 24.031 1 93.5 251 LEU B N 1
ATOM 3935 C CA . LEU B 1 251 ? -4.094 11.719 23.031 1 93.5 251 LEU B CA 1
ATOM 3936 C C . LEU B 1 251 ? -2.971 12.75 22.922 1 93.5 251 LEU B C 1
ATOM 3938 O O . LEU B 1 251 ? -1.804 12.383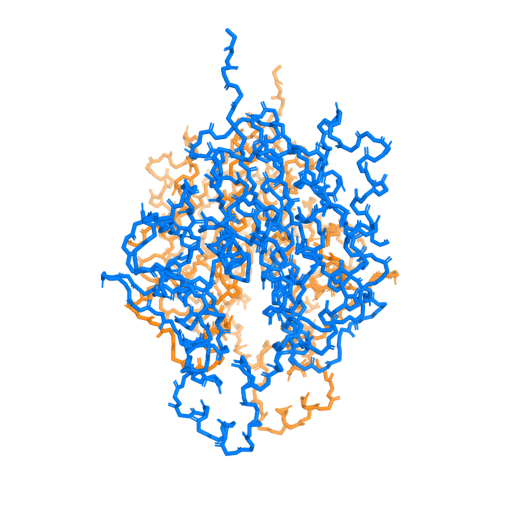 22.766 1 93.5 251 LEU B O 1
ATOM 3942 N N . ILE B 1 252 ? -3.344 14.047 23.016 1 96.19 252 ILE B N 1
ATOM 3943 C CA . ILE B 1 252 ? -2.34 15.109 23 1 96.19 252 ILE B CA 1
ATOM 3944 C C . ILE B 1 252 ? -1.371 14.93 24.156 1 96.19 252 ILE B C 1
ATOM 3946 O O . ILE B 1 252 ? -0.152 14.945 23.969 1 96.19 252 ILE B O 1
ATOM 3950 N N . GLU B 1 253 ? -1.917 14.688 25.312 1 96.5 253 GLU B N 1
ATOM 3951 C CA . GLU B 1 253 ? -1.084 14.562 26.5 1 96.5 253 GLU B CA 1
ATOM 3952 C C . GLU B 1 253 ? -0.214 13.312 26.422 1 96.5 253 GLU B C 1
ATOM 3954 O O . GLU B 1 253 ? 0.963 13.344 26.797 1 96.5 253 GLU B O 1
ATOM 3959 N N . ARG B 1 254 ? -0.745 12.242 26.016 1 94.69 254 ARG B N 1
ATOM 3960 C CA . ARG B 1 254 ? 0.027 11.008 25.859 1 94.69 254 ARG B CA 1
ATOM 3961 C C . ARG B 1 254 ? 1.146 11.188 24.844 1 94.69 254 ARG B C 1
ATOM 3963 O O . ARG B 1 254 ? 2.264 10.711 25.047 1 94.69 254 ARG B O 1
ATOM 3970 N N . GLY B 1 255 ? 0.803 11.836 23.719 1 95.5 255 GLY B N 1
ATOM 3971 C CA . GLY B 1 255 ? 1.816 12.133 22.719 1 95.5 255 GLY B CA 1
ATOM 3972 C C . GLY B 1 255 ? 2.941 13 23.25 1 95.5 255 GLY B C 1
ATOM 3973 O O . GLY B 1 255 ? 4.113 12.75 22.969 1 95.5 255 GLY B O 1
ATOM 3974 N N . ALA B 1 256 ? 2.523 14.016 24.047 1 97.19 256 ALA B N 1
ATOM 3975 C CA . ALA B 1 256 ? 3.512 14.906 24.656 1 97.19 256 ALA B CA 1
ATOM 3976 C C . ALA B 1 256 ? 4.43 14.148 25.609 1 97.19 256 ALA B C 1
ATOM 3978 O O . ALA B 1 256 ? 5.652 14.273 25.531 1 97.19 256 ALA B O 1
ATOM 3979 N N . GLN B 1 257 ? 3.852 13.32 26.406 1 97.25 257 GLN B N 1
ATOM 3980 C CA . GLN B 1 257 ? 4.621 12.57 27.391 1 97.25 257 GLN B CA 1
ATOM 3981 C C . GLN B 1 257 ? 5.582 11.594 26.719 1 97.25 257 GLN B C 1
ATOM 3983 O O . GLN B 1 257 ? 6.758 11.523 27.078 1 97.25 257 GLN B O 1
ATOM 3988 N N . ALA B 1 258 ? 5.105 10.883 25.781 1 94.69 258 ALA B N 1
ATOM 3989 C CA . ALA B 1 258 ? 5.934 9.922 25.078 1 94.69 258 ALA B CA 1
ATOM 3990 C C . ALA B 1 258 ? 7.082 10.609 24.344 1 94.69 258 ALA B C 1
ATOM 3992 O O . ALA B 1 258 ? 8.219 10.125 24.344 1 94.69 258 ALA B O 1
ATOM 3993 N N . THR B 1 259 ? 6.797 11.727 23.734 1 95.88 259 THR B N 1
ATOM 3994 C CA . THR B 1 259 ? 7.816 12.453 22.984 1 95.88 259 THR B CA 1
ATOM 3995 C C . THR B 1 259 ? 8.859 13.055 23.922 1 95.88 259 THR B C 1
ATOM 3997 O O . THR B 1 259 ? 10.055 13.031 23.625 1 95.88 259 THR B O 1
ATOM 4000 N N . ARG B 1 260 ? 8.391 13.594 25 1 96.81 260 ARG B N 1
ATOM 4001 C CA . ARG B 1 260 ? 9.32 14.133 26 1 96.81 260 ARG B CA 1
ATOM 4002 C C . ARG B 1 260 ? 10.297 13.062 26.469 1 96.81 260 ARG B C 1
ATOM 4004 O O . ARG B 1 260 ? 11.508 13.297 26.516 1 96.81 260 ARG B O 1
ATOM 4011 N N . ALA B 1 261 ? 9.742 11.93 26.812 1 96 261 ALA B N 1
ATOM 4012 C CA . ALA B 1 261 ? 10.578 10.812 27.234 1 96 261 ALA B CA 1
ATOM 4013 C C . ALA B 1 261 ? 11.562 10.414 26.141 1 96 261 ALA B C 1
ATOM 4015 O O . ALA B 1 261 ? 12.727 10.117 26.422 1 96 261 ALA B O 1
ATOM 4016 N N . TRP B 1 262 ? 11.109 10.352 24.969 1 94.06 262 TRP B N 1
ATOM 4017 C CA . TRP B 1 262 ? 11.906 10 23.797 1 94.06 262 TRP B CA 1
ATOM 4018 C C . TRP B 1 262 ? 13.039 11.008 23.578 1 94.06 262 TRP B C 1
ATOM 4020 O O . TRP B 1 262 ? 14.18 10.617 23.312 1 94.06 262 TRP B O 1
ATOM 4030 N N . LEU B 1 263 ? 12.758 12.305 23.75 1 95.62 263 LEU B N 1
ATOM 4031 C CA . LEU B 1 263 ? 13.766 13.352 23.641 1 95.62 263 LEU B CA 1
ATOM 4032 C C . LEU B 1 263 ? 14.805 13.242 24.734 1 95.62 263 LEU B C 1
ATOM 4034 O O . LEU B 1 263 ? 16 13.336 24.484 1 95.62 263 LEU B O 1
ATOM 4038 N N . ASP B 1 264 ? 14.32 13 25.906 1 95.5 264 ASP B N 1
ATOM 4039 C CA . ASP B 1 264 ? 15.211 12.883 27.062 1 95.5 264 ASP B CA 1
ATOM 4040 C C . ASP B 1 264 ? 16.172 11.703 26.906 1 95.5 264 ASP B C 1
ATOM 4042 O O . ASP B 1 264 ? 17.281 11.742 27.406 1 95.5 264 ASP B O 1
ATOM 4046 N N . ALA B 1 265 ? 15.727 10.727 26.203 1 93.75 265 ALA B N 1
ATOM 4047 C CA . ALA B 1 265 ? 16.516 9.523 26 1 93.75 265 ALA B CA 1
ATOM 4048 C C . ALA B 1 265 ? 17.438 9.672 24.781 1 93.75 265 ALA B C 1
ATOM 4050 O O . ALA B 1 265 ? 18.109 8.719 24.391 1 93.75 265 ALA B O 1
ATOM 4051 N N . GLY B 1 266 ? 17.438 10.758 24.141 1 92.75 266 GLY B N 1
ATOM 4052 C CA . GLY B 1 266 ? 18.312 11.008 23 1 92.75 266 GLY B CA 1
ATOM 4053 C C . GLY B 1 266 ? 17.688 10.602 21.672 1 92.75 266 GLY B C 1
ATOM 4054 O O . GLY B 1 266 ? 18.391 10.141 20.781 1 92.75 266 GLY B O 1
ATOM 4055 N N . GLY B 1 267 ? 16.453 10.703 21.547 1 90.81 267 GLY B N 1
ATOM 4056 C CA . GLY B 1 267 ? 15.727 10.273 20.359 1 90.81 267 GLY B CA 1
ATOM 4057 C C . GLY B 1 267 ? 16.203 10.961 19.094 1 90.81 267 GLY B C 1
ATOM 4058 O O . GLY B 1 267 ? 16.078 10.414 18 1 90.81 267 GLY B O 1
ATOM 4059 N N . LEU B 1 268 ? 16.797 12.156 19.234 1 92.62 268 LEU B N 1
ATOM 4060 C CA . LEU B 1 268 ? 17.25 12.906 18.062 1 92.62 268 LEU B CA 1
ATOM 4061 C C . LEU B 1 268 ? 18.734 12.68 17.812 1 92.62 268 LEU B C 1
ATOM 4063 O O . LEU B 1 268 ? 19.297 13.188 16.844 1 92.62 268 LEU B O 1
ATOM 4067 N N . ASP B 1 269 ? 19.375 11.922 18.656 1 86.75 269 ASP B N 1
ATOM 4068 C CA . ASP B 1 269 ? 20.828 11.766 18.578 1 86.75 269 ASP B CA 1
ATOM 4069 C C . ASP B 1 269 ? 21.203 10.695 17.562 1 86.75 269 ASP B C 1
ATOM 4071 O O . ASP B 1 269 ? 22.312 10.703 17.031 1 86.75 269 ASP B O 1
ATOM 4075 N N . HIS B 1 270 ? 20.344 9.711 17.359 1 74.56 270 HIS B N 1
ATOM 4076 C CA . HIS B 1 270 ? 20.656 8.641 16.406 1 74.56 270 HIS B CA 1
ATOM 4077 C C . HIS B 1 270 ? 19.547 8.469 15.383 1 74.56 270 HIS B C 1
ATOM 4079 O O . HIS B 1 270 ? 18.359 8.625 15.711 1 74.56 270 HIS B O 1
ATOM 4085 N N . ALA B 1 271 ? 20.062 8.32 14.156 1 71.5 271 ALA B N 1
ATOM 4086 C CA . ALA B 1 271 ? 19.078 8.023 13.109 1 71.5 271 ALA B CA 1
ATOM 4087 C C . ALA B 1 271 ? 18.312 6.746 13.414 1 71.5 271 ALA B C 1
ATOM 4089 O O . ALA B 1 271 ? 18.875 5.773 13.914 1 71.5 271 ALA B O 1
ATOM 4090 N N . ASP B 1 272 ? 17.047 6.926 13.352 1 69.19 272 ASP B N 1
ATOM 4091 C CA . ASP B 1 272 ? 16.25 5.723 13.555 1 69.19 272 ASP B CA 1
ATOM 4092 C C . ASP B 1 272 ? 16.453 4.727 12.414 1 69.19 272 ASP B C 1
ATOM 4094 O O . ASP B 1 272 ? 16.781 5.117 11.297 1 69.19 272 ASP B O 1
ATOM 4098 N N . THR B 1 273 ? 16.438 3.449 12.852 1 55.75 273 THR B N 1
ATOM 4099 C CA . THR B 1 273 ? 16.453 2.365 11.875 1 55.75 273 THR B CA 1
ATOM 4100 C C . THR B 1 273 ? 15.039 2.045 11.398 1 55.75 273 THR B C 1
ATOM 4102 O O . THR B 1 273 ? 14.062 2.408 12.055 1 55.75 273 THR B O 1
ATOM 4105 N N . PRO B 1 274 ? 14.859 1.522 10.227 1 52.69 274 PRO B N 1
ATOM 4106 C CA . PRO B 1 274 ? 13.562 1.125 9.672 1 52.69 274 PRO B CA 1
ATOM 4107 C C . PRO B 1 274 ? 12.711 0.351 10.672 1 52.69 274 PRO B C 1
ATOM 4109 O O . PRO B 1 274 ? 11.484 0.318 10.547 1 52.69 274 PRO B O 1
ATOM 4112 N N . ALA B 1 275 ? 13.344 -0.212 11.633 1 52.19 275 ALA B N 1
ATOM 4113 C CA . ALA B 1 275 ? 12.633 -1.045 12.602 1 52.19 275 ALA B CA 1
ATOM 4114 C C . ALA B 1 275 ? 11.648 -0.217 13.414 1 52.19 275 ALA B C 1
ATOM 4116 O O . ALA B 1 275 ? 10.648 -0.743 13.906 1 52.19 275 ALA B O 1
ATOM 4117 N N . VAL B 1 276 ? 11.953 1.02 13.469 1 47.62 276 VAL B N 1
ATOM 4118 C CA . VAL B 1 276 ? 11.109 1.89 14.289 1 47.62 276 VAL B CA 1
ATOM 4119 C C . VAL B 1 276 ? 9.727 2.014 13.656 1 47.62 276 VAL B C 1
ATOM 4121 O O . VAL B 1 276 ? 8.742 2.254 14.359 1 47.62 276 VAL B O 1
ATOM 4124 N N . PHE B 1 277 ? 9.656 1.715 12.352 1 51 277 PHE B N 1
ATOM 4125 C CA . PHE B 1 277 ? 8.383 1.838 11.656 1 51 277 PHE B CA 1
ATOM 4126 C C . PHE B 1 277 ? 7.598 0.533 11.719 1 51 277 PHE B C 1
ATOM 4128 O O . PHE B 1 277 ? 6.398 0.508 11.438 1 51 277 PHE B O 1
ATOM 4135 N N . GLU B 1 278 ? 8.352 -0.58 12 1 51.62 278 GLU B N 1
ATOM 4136 C CA . GLU B 1 278 ? 7.727 -1.896 12.039 1 51.62 278 GLU B CA 1
ATOM 4137 C C . GLU B 1 278 ? 7.008 -2.131 13.359 1 51.62 278 GLU B C 1
ATOM 4139 O O . GLU B 1 278 ? 7.598 -1.965 14.43 1 51.62 278 GLU B O 1
ATOM 4144 N N . HIS B 1 279 ? 5.73 -1.633 13.484 1 46.59 279 HIS B N 1
ATOM 4145 C CA . HIS B 1 279 ? 5.016 -1.914 14.727 1 46.59 279 HIS B CA 1
ATOM 4146 C C . HIS B 1 279 ? 4.938 -3.414 14.984 1 46.59 279 HIS B C 1
ATOM 4148 O O . HIS B 1 279 ? 4.156 -4.121 14.344 1 46.59 279 HIS B O 1
ATOM 4154 N N . ARG B 1 280 ? 6.047 -4.086 15.242 1 42.91 280 ARG B N 1
ATOM 4155 C CA . ARG B 1 280 ? 5.914 -5.484 15.633 1 42.91 280 ARG B CA 1
ATOM 4156 C C . ARG B 1 280 ? 5.215 -5.617 16.984 1 42.91 280 ARG B C 1
ATOM 4158 O O . ARG B 1 280 ? 5.613 -4.977 17.953 1 42.91 280 ARG B O 1
ATOM 4165 N N . HIS B 1 281 ? 3.787 -5.848 16.922 1 37.5 281 HIS B N 1
ATOM 4166 C CA . HIS B 1 281 ? 3.25 -6.199 18.234 1 37.5 281 HIS B CA 1
ATOM 4167 C C . HIS B 1 281 ? 3.865 -7.492 18.75 1 37.5 281 HIS B C 1
ATOM 4169 O O . HIS B 1 281 ? 4.277 -8.352 17.969 1 37.5 281 HIS B O 1
#